Protein 1KVK (pdb70)

Nearest PDB structures (foldseek):
  1kvk-assembly1_A-2  TM=1.003E+00  e=3.490E-75  Rattus norvegicus
  2r42-assembly1_A-2  TM=9.930E-01  e=2.852E-68  unclassified
  2r3v-assembly1_A  TM=9.810E-01  e=6.482E-58  unclassified
  2r3v-assembly5_B  TM=9.669E-01  e=3.941E-57  unclassified
  2r3v-assembly6_D  TM=9.681E-01  e=7.154E-56  unclassified

B-factor: mean 43.08, std 16.31, range [9.35, 88.5]

CATH classification: 3.30.230.10 (+1 more: 3.30.70.890)

Radius of gyration: 21.5 Å; Cα contacts (8 Å, |Δi|>4): 734; chains: 1; bounding box: 50×61×40 Å

Solvent-accessible surface area: 17148 Å² total; per-residue (Å²): 82,40,92,103,87,6,12,0,0,0,0,1,27,2,33,9,3,0,14,7,0,34,86,54,18,49,2,4,0,2,1,0,0,52,10,21,2,15,1,14,1,60,49,76,114,80,33,88,0,25,0,20,12,49,84,54,66,52,158,36,86,20,46,25,66,66,9,88,130,58,132,117,130,114,60,146,148,16,22,68,36,44,139,129,84,151,28,139,69,24,64,16,22,35,0,1,0,41,0,0,7,9,1,0,107,134,43,239,89,12,18,14,2,33,2,33,9,56,20,64,10,21,109,78,14,41,4,14,24,22,0,0,18,0,0,0,1,0,0,1,2,2,0,3,10,103,89,9,78,32,21,27,173,114,176,26,74,103,16,66,9,50,85,110,15,19,112,43,0,19,104,39,0,62,41,0,1,117,19,33,103,43,139,17,72,5,15,30,1,3,1,1,2,77,6,18,2,6,61,46,37,131,55,144,74,63,68,28,200,146,47,14,85,8,85,2,1,0,0,14,7,118,38,121,64,56,81,171,50,33,49,54,40,5,143,64,92,38,104,147,84,62,141,116,2,48,75,28,9,77,44,1,23,54,10,0,70,77,1,51,163,11,2,30,86,0,26,71,66,73,67,102,132,24,10,82,49,6,13,97,9,4,43,85,0,9,120,34,0,54,44,2,43,1,26,68,76,8,1,78,76,2,29,128,28,1,63,76,45,49,8,54,7,3,0,6,20,14,0,10,0,5,0,1,1,0,6,8,64,101,74,38,105,132,72,94,0,81,42,0,54,125,35,0,74,65,48,39,11,54,29,71,70,15,26,8,26,4,96,2,3,7,4,17,27,74,119,39,10,113,84,90,4,103,146,34,9,89

GO terms:
  GO:0000287 magnesium ion binding (F, IDA)
  GO:0042802 identical protein binding (F, IDA)
  GO:0004496 mevalonate kinase activity (F, EXP)
  GO:0005524 ATP binding (F, IDA)
  GO:0005777 peroxisome (C, IDA)
  GO:0003729 mRNA binding (F, IDA)
  GO:0004496 mevalonate kinase activity (F, IDA)
  GO:0017148 negative regulation of translation (P, IDA)
  GO:0019287 isopentenyl diphosphate biosynthetic process, mevalonate pathway (P, IDA)
  GO:0008299 isoprenoid biosynthetic process (P, IDA)
  GO:0016125 sterol metabolic process (P, TAS)
  GO:0006695 cholesterol biosynthetic process (P, TAS)
  GO:0006720 isoprenoid metabolic process (P, TAS)
  GO:0005515 protein binding (F, IPI)
  GO:1990825 sequence-specific mRNA binding (F, IDA)
  GO:0005737 cytoplasm (C, IDA)

Foldseek 3Di:
DDADKWKKKWFFKFWLFCFLLQVVQFKTKIAGFPFMKMKIKHFDDFQKAKADDVVVPDIDIDGQVQVVPDPPVVQVVLCVRRHDDDDLCVLLVSLLVVLQCVLCVVPPGRTHMYMAMDTSDDPPLRRLPLLRVLLNSLVVSCVRSPVFDDQCPVVDFKGAGDPVRLVSSLVRSVVSVCSSPVDDLSPGNVCRSQGAMWMDGHSDIDHLPFFDWWKKKKKALVDDDDLVVLSVLLVVVCVVDVVVSVVLSVVSSVLNVVLSVLRNVVRVPNDPVSVVSSLVSFQVSQVSVVVSVQEAPLQVQLQVLLVVLPWGKHATHRHRGRMIMITDDPPDDPVSVVVSCVSSVVSVMDMDTTTIRDRHMMIGDLVSDDDVRNVSGD

InterPro domains:
  IPR006203 GHMP kinase, ATP-binding, conserved site [PS00627] (137-148)
  IPR006204 GHMP kinase N-terminal domain [PF00288] (119-212)
  IPR006205 Mevalonate kinase [PTHR43290] (4-382)
  IPR006205 Mevalonate kinase [TIGR00549] (10-343)
  IPR013750 GHMP kinase, C-terminal domain [PF08544] (294-354)
  IPR014721 Small ribosomal subunit protein uS5 domain 2-type fold, subgroup [G3DSA:3.30.230.10] (7-377)
  IPR020568 Ribosomal protein uS5 domain 2-type superfamily [SSF54211] (1-221)
  IPR036554 GHMP kinase, C-terminal domain superfamily [G3DSA:3.30.70.890] (227-374)
  IPR036554 GHMP kinase, C-terminal domain superfamily [SSF55060] (228-381)

Organism: Rattus norvegicus (NCBI:txid10116)

Sequence (378 aa):
MLSEVLLVSAPGKVILHGEHAVVHGKVALAVALNLRTFLVLRPQSNGKVSLNLPNVGIKQVWDVATLQLLDTEKLKKVAGLPRDCVGNEGLSLLAFLYLYLAICRKQRTLPSLDIMVWSELPPGAGLGSSAAYSVCVAAALLTACEEVTNPLKDRGSIGSWPEEDLKSINKWAYEGERVIHGNPSGVDNSVSTWGGALRYQQGKMSSLKRLPALQILLTNTKVPRSTKALVAGVRSRLIKFPEIMAPLLTSIDAISLECERVLGEMAAAPVPEQYLVLEELMDMNQHHLNALGVGHASLDQLCQVTAAHGLHSKLTGAGGGGCGITLLKPGLERAKVEAAKQALTGCGFDCWETSIGAPGVSMHSATSIEDPVRQALG

Structure (mmCIF, N/CA/C/O backbone):
data_1KVK
#
_entry.id   1KVK
#
_cell.length_a   78.630
_cell.length_b   118.700
_cell.length_c   42.840
_cell.angle_alpha   90.00
_cell.angle_beta   90.00
_cell.angle_gamma   90.00
#
_symmetry.space_group_name_H-M   'P 21 21 2'
#
loop_
_entity.id
_entity.type
_entity.pdbx_description
1 polymer 'mevalonate kinase'
2 non-polymer 'MAGNESIUM ION'
3 non-polymer "ADENOSINE-5'-TRIPHOSPHATE"
4 water water
#
loop_
_atom_site.group_PDB
_atom_site.id
_atom_site.type_symbol
_atom_site.label_atom_id
_atom_site.label_alt_id
_atom_site.label_comp_id
_atom_site.label_asym_id
_atom_site.label_entity_id
_atom_site.label_seq_id
_atom_site.pdbx_PDB_ins_code
_atom_site.Cartn_x
_atom_site.Cartn_y
_atom_site.Cartn_z
_atom_site.occupancy
_atom_site.B_iso_or_equiv
_atom_site.auth_seq_id
_atom_site.auth_comp_id
_atom_site.auth_asym_id
_atom_site.auth_atom_id
_atom_site.pdbx_PDB_model_num
ATOM 1 N N . MET A 1 1 ? 61.887 7.888 7.287 1.00 52.66 1 MET A N 1
ATOM 2 C CA . MET A 1 1 ? 61.575 8.279 8.694 1.00 52.32 1 MET A CA 1
ATOM 3 C C . MET A 1 1 ? 62.821 8.645 9.478 1.00 52.58 1 MET A C 1
ATOM 4 O O . MET A 1 1 ? 63.858 8.000 9.342 1.00 53.46 1 MET A O 1
ATOM 9 N N . LEU A 1 2 ? 62.717 9.689 10.293 1.00 52.03 2 LEU A N 1
ATOM 10 C CA . LEU A 1 2 ? 63.826 10.101 11.137 1.00 50.85 2 LEU A CA 1
ATOM 11 C C . LEU A 1 2 ? 63.521 9.508 12.505 1.00 51.48 2 LEU A C 1
ATOM 12 O O . LEU A 1 2 ? 62.463 8.913 12.705 1.00 51.48 2 LEU A O 1
ATOM 17 N N . SER A 1 3 ? 64.441 9.664 13.447 1.00 52.51 3 SER A N 1
ATOM 18 C CA . SER A 1 3 ? 64.251 9.121 14.784 1.00 52.85 3 SER A CA 1
ATOM 19 C C . SER A 1 3 ? 64.304 10.206 15.838 1.00 53.62 3 SER A C 1
ATOM 20 O O . SER A 1 3 ? 63.568 10.153 16.816 1.00 54.66 3 SER A O 1
ATOM 23 N N . GLU A 1 4 ? 65.182 11.185 15.641 1.00 54.62 4 GLU A N 1
ATOM 24 C CA . GLU A 1 4 ? 65.323 12.276 16.599 1.00 54.14 4 GLU A CA 1
ATOM 25 C C . GLU A 1 4 ? 64.024 13.035 16.830 1.00 51.53 4 GLU A C 1
ATOM 26 O O . GLU A 1 4 ? 63.087 12.967 16.027 1.00 49.94 4 GLU A O 1
ATOM 32 N N . VAL A 1 5 ? 63.982 13.746 17.951 1.00 48.43 5 VAL A N 1
ATOM 33 C CA . VAL A 1 5 ? 62.833 14.554 18.327 1.00 45.39 5 VAL A CA 1
ATOM 34 C C . VAL A 1 5 ? 62.903 15.835 17.501 1.00 43.57 5 VAL A C 1
ATOM 35 O O . VAL A 1 5 ? 63.969 16.446 17.378 1.00 40.59 5 VAL A O 1
ATOM 39 N N . LEU A 1 6 ? 61.773 16.225 16.918 1.00 41.67 6 LEU A N 1
ATOM 40 C CA . LEU A 1 6 ? 61.711 17.434 16.105 1.00 39.03 6 LEU A CA 1
ATOM 41 C C . LEU A 1 6 ? 61.029 18.553 16.878 1.00 36.68 6 LEU A C 1
ATOM 42 O O . LEU A 1 6 ? 60.050 18.330 17.594 1.00 36.33 6 LEU A O 1
ATOM 47 N N . LEU A 1 7 ? 61.558 19.758 16.728 1.00 34.37 7 LEU A N 1
ATOM 48 C CA . LEU A 1 7 ? 61.006 20.931 17.383 1.00 32.43 7 LEU A CA 1
ATOM 49 C C . LEU A 1 7 ? 60.894 22.068 16.363 1.00 31.54 7 LEU A C 1
ATOM 50 O O . LEU A 1 7 ? 61.906 22.646 15.959 1.00 30.98 7 LEU A O 1
ATOM 55 N N . VAL A 1 8 ? 59.666 22.381 15.939 1.00 31.37 8 VAL A N 1
ATOM 56 C CA . VAL A 1 8 ? 59.437 23.449 14.957 1.00 29.30 8 VAL A CA 1
ATOM 57 C C . VAL A 1 8 ? 58.534 24.545 15.501 1.00 28.95 8 VAL A C 1
ATOM 58 O O . VAL A 1 8 ? 57.684 24.293 16.361 1.00 30.54 8 VAL A O 1
ATOM 62 N N . SER A 1 9 ? 58.708 25.758 14.986 1.00 27.48 9 SER A N 1
ATOM 63 C CA . SER A 1 9 ? 57.902 26.887 15.425 1.00 25.66 9 SER A CA 1
ATOM 64 C C . SER A 1 9 ? 57.493 27.774 14.253 1.00 25.92 9 SER A C 1
ATOM 65 O O . SER A 1 9 ? 58.292 27.995 13.338 1.00 24.22 9 SER A O 1
ATOM 68 N N . ALA A 1 10 ? 56.265 28.297 14.303 1.00 24.43 10 ALA A N 1
ATOM 69 C CA . ALA A 1 10 ? 55.758 29.185 13.256 1.00 25.02 10 ALA A CA 1
ATOM 70 C C . ALA A 1 10 ? 55.041 30.423 13.840 1.00 25.88 10 ALA A C 1
ATOM 71 O O . ALA A 1 10 ? 54.292 30.329 14.813 1.00 26.31 10 ALA A O 1
ATO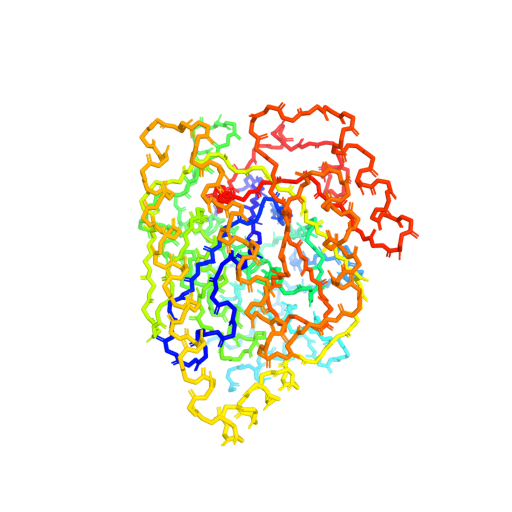M 73 N N . PRO A 1 11 ? 55.256 31.599 13.229 1.00 24.95 11 PRO A N 1
ATOM 74 C CA . PRO A 1 11 ? 54.667 32.874 13.650 1.00 24.36 11 PRO A CA 1
ATOM 75 C C . PRO A 1 11 ? 53.237 33.096 13.150 1.00 24.84 11 PRO A C 1
ATOM 76 O O . PRO A 1 11 ? 52.812 32.487 12.178 1.00 25.27 11 PRO A O 1
ATOM 80 N N . GLY A 1 12 ? 52.513 33.989 13.821 1.00 25.39 12 GLY A N 1
ATOM 81 C CA . GLY A 1 12 ? 51.156 34.311 13.421 1.00 24.15 12 GLY A CA 1
ATOM 82 C C . GLY A 1 12 ? 51.207 35.514 12.494 1.00 23.33 12 GLY A C 1
ATOM 83 O O . GLY A 1 12 ? 52.255 35.782 11.896 1.00 23.10 12 GLY A O 1
ATOM 84 N N . LYS A 1 13 ? 50.104 36.250 12.365 1.00 23.11 13 LYS A N 1
ATOM 85 C CA . LYS A 1 13 ? 50.114 37.414 11.483 1.00 23.92 13 LYS A CA 1
ATOM 86 C C . LYS A 1 13 ? 49.256 38.589 11.929 1.00 22.86 13 LYS A C 1
ATOM 87 O O . LYS A 1 13 ? 48.399 38.447 12.780 1.00 23.83 13 LYS A O 1
ATOM 93 N N . VAL A 1 14 ? 49.538 39.764 11.380 1.00 23.87 14 VAL A N 1
ATOM 94 C CA . VAL A 1 14 ? 48.741 40.967 11.636 1.00 25.03 14 VAL A CA 1
ATOM 95 C C . VAL A 1 14 ? 48.714 41.720 10.315 1.00 25.28 14 VAL A C 1
ATOM 96 O O . VAL A 1 14 ? 49.673 41.671 9.547 1.00 23.57 14 VAL A O 1
ATOM 100 N N . ILE A 1 15 ? 47.601 42.383 10.044 1.00 25.25 15 ILE A N 1
ATOM 101 C CA . ILE A 1 15 ? 47.452 43.168 8.829 1.00 23.03 15 ILE A CA 1
ATOM 102 C C . ILE A 1 15 ? 47.977 44.552 9.193 1.00 24.08 15 ILE A C 1
ATOM 103 O O . ILE A 1 15 ? 47.358 45.256 10.000 1.00 24.52 15 ILE A O 1
ATOM 108 N N . LEU A 1 16 ? 49.106 44.947 8.616 1.00 21.26 16 LEU A N 1
ATOM 109 C CA . LEU A 1 16 ? 49.665 46.257 8.914 1.00 18.42 16 LEU A CA 1
ATOM 110 C C . LEU A 1 16 ? 48.739 47.346 8.347 1.00 18.12 16 LEU A C 1
ATOM 111 O O . LEU A 1 16 ? 48.357 48.262 9.069 1.00 18.21 16 LEU A O 1
ATOM 116 N N . HIS A 1 17 ? 48.382 47.223 7.063 1.00 18.76 17 HIS A N 1
ATOM 117 C CA . HIS A 1 17 ? 47.491 48.154 6.357 1.00 17.36 17 HIS A CA 1
ATOM 118 C C . HIS A 1 17 ? 46.667 47.393 5.313 1.00 18.48 17 HIS A C 1
ATOM 119 O O . HIS A 1 17 ? 47.164 46.446 4.720 1.00 18.12 17 HIS A O 1
ATOM 126 N N . GLY A 1 18 ? 45.428 47.810 5.060 1.00 20.41 18 GLY A N 1
ATOM 127 C CA . GLY A 1 18 ? 44.633 47.113 4.058 1.00 23.11 18 GLY A CA 1
ATOM 128 C C . GLY A 1 18 ? 43.352 46.432 4.521 1.00 25.98 18 GLY A C 1
ATOM 129 O O . GLY A 1 18 ? 42.434 46.251 3.726 1.00 27.34 18 GLY A O 1
ATOM 130 N N . GLU A 1 19 ? 43.288 46.049 5.794 1.00 27.12 19 GLU A N 1
ATOM 131 C CA . GLU A 1 19 ? 42.118 45.386 6.387 1.00 26.42 19 GLU A CA 1
ATOM 132 C C . GLU A 1 19 ? 40.834 45.210 5.561 1.00 28.42 19 GLU A C 1
ATOM 133 O O . GLU A 1 19 ? 40.611 44.171 4.942 1.00 33.59 19 GLU A O 1
ATOM 139 N N . HIS A 1 20 ? 39.963 46.203 5.571 1.00 25.94 20 HIS A N 1
ATOM 140 C CA . HIS A 1 20 ? 38.701 46.052 4.853 1.00 25.13 20 HIS A CA 1
ATOM 141 C C . HIS A 1 20 ? 38.807 46.420 3.379 1.00 25.80 20 HIS A C 1
ATOM 142 O O . HIS A 1 20 ? 37.982 46.010 2.558 1.00 24.93 20 HIS A O 1
ATOM 149 N N . ALA A 1 21 ? 39.841 47.184 3.049 1.00 25.08 21 ALA A N 1
ATOM 150 C CA . ALA A 1 21 ? 40.064 47.609 1.686 1.00 23.93 21 ALA A CA 1
ATOM 151 C C . ALA A 1 21 ? 40.314 46.427 0.748 1.00 25.37 21 ALA A C 1
ATOM 152 O O . ALA A 1 21 ? 39.938 46.499 -0.419 1.00 27.87 21 ALA A O 1
ATOM 154 N N . VAL A 1 22 ? 40.940 45.350 1.237 1.00 24.45 22 VAL A N 1
ATOM 155 C CA . VAL A 1 22 ? 41.213 44.186 0.383 1.00 24.88 22 VAL A CA 1
ATOM 156 C C . VAL A 1 22 ? 39.967 43.532 -0.171 1.00 26.37 22 VAL A C 1
ATOM 157 O O . VAL A 1 22 ? 39.989 42.971 -1.263 1.00 28.41 22 VAL A O 1
ATOM 161 N N . VAL A 1 23 ? 38.887 43.576 0.594 1.00 26.79 23 VAL A N 1
ATOM 162 C CA . VAL A 1 23 ? 37.643 42.981 0.151 1.00 26.59 23 VAL A CA 1
ATOM 163 C C . VAL A 1 23 ? 37.144 43.709 -1.092 1.00 27.28 23 VAL A C 1
ATOM 164 O O . VAL A 1 23 ? 36.389 43.164 -1.885 1.00 29.56 23 VAL A O 1
ATOM 168 N N . HIS A 1 24 ? 37.583 44.943 -1.270 1.00 26.86 24 HIS A N 1
ATOM 169 C CA . HIS A 1 24 ? 37.148 45.713 -2.410 1.00 25.60 24 HIS A CA 1
ATOM 170 C C . HIS A 1 24 ? 38.198 45.923 -3.492 1.00 25.91 24 HIS A C 1
ATOM 171 O O . HIS A 1 24 ? 38.089 46.836 -4.297 1.00 27.17 24 HIS A O 1
ATOM 178 N N . GLY A 1 25 ? 39.214 45.069 -3.510 1.00 25.12 25 GLY A N 1
ATOM 179 C CA . GLY A 1 25 ? 40.231 45.176 -4.538 1.00 23.51 25 GLY A CA 1
ATOM 180 C C . GLY A 1 25 ? 41.491 45.955 -4.231 1.00 23.03 25 GLY A C 1
ATOM 181 O O . GLY A 1 25 ? 42.398 46.010 -5.059 1.00 22.34 25 GLY A O 1
ATOM 182 N N . LYS A 1 26 ? 41.564 46.552 -3.049 1.00 22.82 26 LYS A N 1
ATOM 183 C CA . LYS A 1 26 ? 42.738 47.330 -2.671 1.00 21.97 26 LYS A CA 1
ATOM 184 C C . LYS A 1 26 ? 43.873 46.462 -2.112 1.00 20.50 26 LYS A C 1
ATOM 185 O O . LYS A 1 26 ? 43.660 45.333 -1.703 1.00 21.35 26 LYS A O 1
ATOM 191 N N . VAL A 1 27 ? 45.086 47.002 -2.115 1.00 21.08 27 VAL A N 1
ATOM 192 C CA . VAL A 1 27 ? 46.273 46.306 -1.611 1.00 20.91 27 VAL A CA 1
ATOM 193 C C . VAL A 1 27 ? 46.274 46.213 -0.093 1.00 22.75 27 VAL A C 1
ATOM 194 O O . VAL A 1 27 ? 45.828 47.141 0.590 1.00 25.38 27 VAL A O 1
ATOM 198 N N . ALA A 1 28 ? 46.775 45.095 0.429 1.00 20.87 28 ALA A N 1
ATOM 199 C CA . ALA A 1 28 ? 46.893 44.912 1.872 1.00 21.09 28 ALA A CA 1
ATOM 200 C C . ALA A 1 28 ? 48.278 44.382 2.213 1.00 22.46 28 ALA A C 1
ATOM 201 O O . ALA A 1 28 ? 48.904 43.691 1.409 1.00 22.81 28 ALA A O 1
ATOM 203 N N . LEU A 1 29 ? 48.761 44.713 3.403 1.00 23.51 29 LEU A N 1
ATOM 204 C CA . LEU A 1 29 ? 50.061 44.219 3.838 1.00 27.09 29 LEU A CA 1
ATOM 205 C C . LEU A 1 29 ? 49.933 43.343 5.071 1.00 25.91 29 LEU A C 1
ATOM 206 O O . LEU A 1 29 ? 49.529 43.814 6.132 1.00 26.91 29 LEU A O 1
ATOM 211 N N . ALA A 1 30 ? 50.271 42.069 4.916 1.00 23.60 30 ALA A N 1
ATOM 212 C CA . ALA A 1 30 ? 50.225 41.118 6.016 1.00 24.94 30 ALA A CA 1
ATOM 213 C C . ALA A 1 30 ? 51.671 40.841 6.408 1.00 25.27 30 ALA A C 1
ATOM 214 O O . ALA A 1 30 ? 52.538 40.719 5.549 1.00 28.33 30 ALA A O 1
ATOM 216 N N . VAL A 1 31 ? 51.933 40.750 7.704 1.00 25.21 31 VAL A N 1
ATOM 217 C CA . VAL A 1 31 ? 53.283 40.525 8.191 1.00 26.08 31 VAL A CA 1
ATOM 218 C C . VAL A 1 31 ? 53.316 39.444 9.270 1.00 25.87 31 VAL A C 1
ATOM 219 O O . VAL A 1 31 ? 52.338 39.243 9.994 1.00 25.18 31 VAL A O 1
ATOM 223 N N . ALA A 1 32 ? 54.446 38.750 9.373 1.00 25.46 32 ALA A N 1
ATOM 224 C CA . ALA A 1 32 ? 54.617 37.701 10.378 1.00 24.68 32 ALA A CA 1
ATOM 225 C C . ALA A 1 32 ? 54.711 38.318 11.773 1.00 23.58 32 ALA A C 1
ATOM 226 O O . ALA A 1 32 ? 55.473 39.251 12.007 1.00 23.21 32 ALA A O 1
ATOM 228 N N . LEU A 1 33 ? 53.913 37.787 12.691 1.00 24.23 33 LEU A N 1
ATOM 229 C CA . LEU A 1 33 ? 53.873 38.257 14.074 1.00 24.53 33 LEU A CA 1
ATOM 230 C C . LEU A 1 33 ? 54.762 37.323 14.888 1.00 24.63 33 LEU A C 1
ATOM 231 O O . LEU A 1 33 ? 54.595 36.108 14.826 1.00 23.89 33 LEU A O 1
ATOM 236 N N . ASN A 1 34 ? 55.695 37.874 15.657 1.00 25.84 34 ASN A N 1
ATOM 237 C CA . ASN A 1 34 ? 56.592 37.022 16.418 1.00 25.48 34 ASN A CA 1
ATOM 238 C C . ASN A 1 34 ? 56.048 36.341 17.672 1.00 25.82 34 ASN A C 1
ATOM 239 O O . ASN A 1 34 ? 56.795 36.050 18.600 1.00 24.83 34 ASN A O 1
ATOM 244 N N . LEU A 1 35 ? 54.744 36.092 17.689 1.00 25.37 35 LEU A N 1
ATOM 245 C CA . LEU A 1 35 ? 54.097 35.370 18.774 1.00 26.93 35 LEU A CA 1
ATOM 246 C C . LEU A 1 35 ? 54.011 34.016 18.093 1.00 29.05 35 LEU A C 1
ATOM 247 O O . LEU A 1 35 ? 53.166 33.802 17.226 1.00 30.17 35 LEU A O 1
ATOM 252 N N . ARG A 1 36 ? 54.912 33.115 18.472 1.00 29.66 36 ARG A N 1
ATOM 253 C CA . ARG A 1 36 ? 55.013 31.804 17.842 1.00 29.64 36 ARG A CA 1
ATOM 254 C C . ARG A 1 36 ? 54.226 30.620 18.411 1.00 29.37 36 ARG A C 1
AT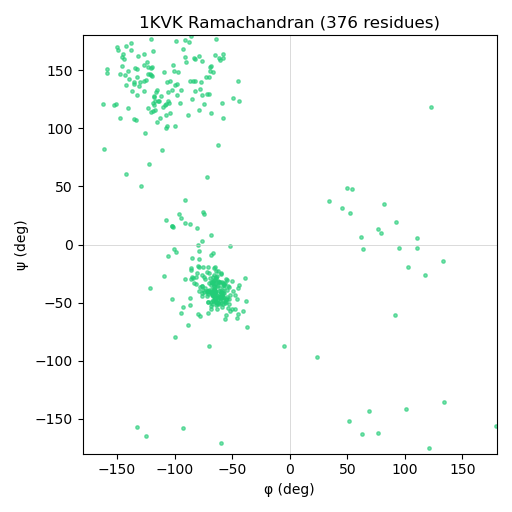OM 255 O O . ARG A 1 36 ? 53.759 30.632 19.549 1.00 28.05 36 ARG A O 1
ATOM 263 N N . THR A 1 37 ? 54.085 29.601 17.564 1.00 27.85 37 THR A N 1
ATOM 264 C CA . THR A 1 37 ? 53.412 28.347 17.899 1.00 26.81 37 THR A CA 1
ATOM 265 C C . THR A 1 37 ? 54.490 27.289 17.773 1.00 27.22 37 THR A C 1
ATOM 266 O O . THR A 1 37 ? 55.159 27.203 16.742 1.00 28.20 37 THR A O 1
ATOM 270 N N . PHE A 1 38 ? 54.659 26.496 18.824 1.00 26.87 38 PHE A N 1
ATOM 271 C CA . PHE A 1 38 ? 55.675 25.456 18.836 1.00 27.23 38 PHE A CA 1
ATOM 272 C C . PHE A 1 38 ? 55.049 24.067 18.770 1.00 28.59 38 PHE A C 1
ATOM 273 O O . PHE A 1 38 ? 53.942 23.846 19.256 1.00 29.49 38 PHE A O 1
ATOM 281 N N . LEU A 1 39 ? 55.757 23.134 18.144 1.00 31.03 39 LEU A N 1
ATOM 282 C CA . LEU A 1 39 ? 55.267 21.765 18.026 1.00 32.22 39 LEU A CA 1
ATOM 283 C C . LEU A 1 39 ? 56.424 20.802 18.207 1.00 35.35 39 LEU A C 1
ATOM 284 O O . LEU A 1 39 ? 57.375 20.802 17.421 1.00 38.26 39 LEU A O 1
ATOM 289 N N . VAL A 1 40 ? 56.349 19.986 19.250 1.00 37.31 40 VAL A N 1
ATOM 290 C CA . VAL A 1 40 ? 57.393 19.010 19.504 1.00 39.80 40 VAL A CA 1
ATOM 291 C C . VAL A 1 40 ? 56.860 17.646 19.122 1.00 40.58 40 VAL A C 1
ATOM 292 O O . VAL A 1 40 ? 55.813 17.230 19.621 1.00 39.30 40 VAL A O 1
ATOM 296 N N . LEU A 1 41 ? 57.576 16.974 18.220 1.00 41.12 41 LEU A N 1
ATOM 297 C CA . LEU A 1 41 ? 57.207 15.639 17.747 1.00 42.60 41 LEU A CA 1
ATOM 298 C C . LEU A 1 41 ? 58.205 14.590 18.265 1.00 43.97 41 LEU A C 1
ATOM 299 O O . LEU A 1 41 ? 59.402 14.646 17.960 1.00 43.37 41 LEU A O 1
ATOM 304 N N . ARG A 1 42 ? 57.714 13.640 19.052 1.00 45.33 42 ARG A N 1
ATOM 305 C CA . ARG A 1 42 ? 58.581 12.600 19.601 1.00 47.85 42 ARG A CA 1
ATOM 306 C C . ARG A 1 42 ? 58.262 11.226 19.013 1.00 47.57 42 ARG A C 1
ATOM 307 O O . ARG A 1 42 ? 57.112 10.791 19.016 1.00 47.22 42 ARG A O 1
ATOM 315 N N . PRO A 1 43 ? 59.275 10.528 18.485 1.00 48.05 43 PRO A N 1
ATOM 316 C CA . PRO A 1 43 ? 58.971 9.204 17.933 1.00 49.21 43 PRO A CA 1
ATOM 317 C C . PRO A 1 43 ? 58.632 8.232 19.077 1.00 50.05 43 PRO A C 1
ATOM 318 O O . PRO A 1 43 ? 59.202 8.307 20.169 1.00 48.78 43 PRO A O 1
ATOM 322 N N . GLN A 1 44 ? 57.693 7.328 18.824 1.00 52.07 44 GLN A N 1
ATOM 323 C CA . GLN A 1 44 ? 57.264 6.376 19.835 1.00 54.46 44 GLN A CA 1
ATOM 324 C C . GLN A 1 44 ? 57.336 4.920 19.387 1.00 55.67 44 GLN A C 1
ATOM 325 O O . GLN A 1 44 ? 57.431 4.614 18.195 1.00 54.58 44 GLN A O 1
ATOM 331 N N . SER A 1 45 ? 57.278 4.026 20.367 1.00 57.75 45 SER A N 1
ATOM 332 C CA . SER A 1 45 ? 57.317 2.595 20.110 1.00 59.97 45 SER A CA 1
ATOM 333 C C . SER A 1 45 ? 55.886 2.075 20.034 1.00 60.83 45 SER A C 1
ATOM 334 O O . SER A 1 45 ? 55.478 1.523 19.010 1.00 61.82 45 SER A O 1
ATOM 337 N N . ASN A 1 46 ? 55.129 2.267 21.114 1.00 61.26 46 ASN A N 1
ATOM 338 C CA . ASN A 1 46 ? 53.739 1.822 21.169 1.00 61.41 46 ASN A CA 1
ATOM 339 C C . ASN A 1 46 ? 53.048 2.209 19.874 1.00 61.77 46 ASN A C 1
ATOM 340 O O . ASN A 1 46 ? 53.294 3.287 19.332 1.00 63.59 46 ASN A O 1
ATOM 345 N N . GLY A 1 47 ? 52.200 1.320 19.371 1.00 61.07 47 GLY A N 1
ATOM 346 C CA . GLY A 1 47 ? 51.499 1.596 18.131 1.00 61.09 47 GLY A CA 1
ATOM 347 C C . GLY A 1 47 ? 50.429 2.647 18.325 1.00 60.30 47 GLY A C 1
ATOM 348 O O . GLY A 1 47 ? 49.257 2.411 18.045 1.00 60.74 47 GLY A O 1
ATOM 349 N N . LYS A 1 48 ? 50.834 3.820 18.798 1.00 60.30 48 LYS A N 1
ATOM 350 C CA . LYS A 1 48 ? 49.888 4.895 19.042 1.00 59.05 48 LYS A CA 1
ATOM 351 C C . LYS A 1 48 ? 50.416 6.276 18.692 1.00 58.11 48 LYS A C 1
ATOM 352 O O . LYS A 1 48 ? 51.573 6.608 18.968 1.00 57.28 48 LYS A O 1
ATOM 358 N N . VAL A 1 49 ? 49.550 7.064 18.061 1.00 56.88 49 VAL A N 1
ATOM 359 C CA . VAL A 1 49 ? 49.857 8.441 17.692 1.00 55.48 49 VAL A CA 1
ATOM 360 C C . VAL A 1 49 ? 49.031 9.300 18.628 1.00 53.98 49 VAL A C 1
ATOM 361 O O . VAL A 1 49 ? 47.801 9.193 18.651 1.00 53.70 49 VAL A O 1
ATOM 365 N N . SER A 1 50 ? 49.700 10.137 19.413 1.00 52.13 50 SER A N 1
ATOM 366 C CA . SER A 1 50 ? 48.997 11.002 20.344 1.00 51.30 50 SER A CA 1
ATOM 367 C C . SER A 1 50 ? 49.206 12.484 20.037 1.00 51.02 50 SER A C 1
ATOM 368 O O . SER A 1 50 ? 50.335 12.973 19.975 1.00 51.63 50 SER A O 1
ATOM 371 N N . LEU A 1 51 ? 48.103 13.191 19.833 1.00 50.38 51 LEU A N 1
ATOM 372 C CA . LEU A 1 51 ? 48.147 14.621 19.555 1.00 49.04 51 LEU A CA 1
ATOM 373 C C . LEU A 1 51 ? 47.688 15.285 20.848 1.00 47.75 51 LEU A C 1
ATOM 374 O O . LEU A 1 51 ? 46.589 15.019 21.331 1.00 46.27 51 LEU A O 1
ATOM 379 N N . ASN A 1 52 ? 48.533 16.139 21.406 1.00 47.44 52 ASN A N 1
ATOM 380 C CA . ASN A 1 52 ? 48.215 16.814 22.656 1.00 47.31 52 ASN A CA 1
ATOM 381 C C . ASN A 1 52 ? 48.203 18.340 22.520 1.00 47.51 52 ASN A C 1
ATOM 382 O O . ASN A 1 52 ? 49.242 18.965 22.283 1.00 46.51 52 ASN A O 1
ATOM 387 N N . LEU A 1 53 ? 47.014 18.926 22.681 1.00 46.58 53 LEU A N 1
ATOM 388 C CA . LEU A 1 53 ? 46.819 20.371 22.566 1.00 45.02 53 LEU A CA 1
ATOM 389 C C . LEU A 1 53 ? 46.490 21.040 23.911 1.00 46.56 53 LEU A C 1
ATOM 390 O O . LEU A 1 53 ? 45.323 21.323 24.195 1.00 46.21 53 LEU A O 1
ATOM 395 N N . PRO A 1 54 ? 47.514 21.319 24.744 1.00 47.77 54 PRO A N 1
ATOM 396 C CA . PRO A 1 54 ? 47.337 21.955 26.058 1.00 49.73 54 PRO A CA 1
ATOM 397 C C . PRO A 1 54 ? 46.375 23.146 26.035 1.00 52.16 54 PRO A C 1
ATOM 398 O O . PRO A 1 54 ? 45.365 23.155 26.738 1.00 51.93 54 PRO A O 1
ATOM 402 N N . ASN A 1 55 ? 46.706 24.151 25.232 1.00 53.74 55 ASN A N 1
ATOM 403 C CA . ASN A 1 55 ? 45.875 25.341 25.104 1.00 55.78 55 ASN A CA 1
ATOM 404 C C . ASN A 1 55 ? 44.396 24.958 25.156 1.00 57.72 55 ASN A C 1
ATOM 405 O O . ASN A 1 55 ? 43.711 25.235 26.136 1.00 59.38 55 ASN A O 1
ATOM 410 N N . VAL A 1 56 ? 43.910 24.309 24.106 1.00 59.39 56 VAL A N 1
ATOM 411 C CA . VAL A 1 56 ? 42.514 23.896 24.044 1.00 60.90 56 VAL A CA 1
ATOM 412 C C . VAL A 1 56 ? 42.228 22.681 24.944 1.00 62.40 56 VAL A C 1
ATOM 413 O O . VAL A 1 56 ? 41.303 21.904 24.695 1.00 62.60 56 VAL A O 1
ATOM 417 N N . GLY A 1 57 ? 43.033 22.531 25.992 1.00 63.31 57 GLY A N 1
ATOM 418 C CA . GLY A 1 57 ? 42.875 21.431 26.932 1.00 63.10 57 GLY A CA 1
ATOM 419 C C . GLY A 1 57 ? 42.400 20.081 26.412 1.00 63.35 57 GLY A C 1
ATOM 420 O O . GLY A 1 57 ? 41.637 19.404 27.101 1.00 64.72 57 GLY A O 1
ATOM 421 N N . ILE A 1 58 ? 42.833 19.670 25.220 1.00 62.79 58 ILE A N 1
ATOM 422 C CA . ILE A 1 58 ? 42.414 18.371 24.687 1.00 62.18 58 ILE A CA 1
ATOM 423 C C . ILE A 1 58 ? 43.557 17.488 24.187 1.00 61.49 58 ILE A C 1
ATOM 424 O O . ILE A 1 58 ? 44.511 17.961 23.562 1.00 60.19 58 ILE A O 1
ATOM 429 N N . LYS A 1 59 ? 43.442 16.195 24.482 1.00 60.78 59 LYS A N 1
ATOM 430 C CA . LYS A 1 59 ? 44.423 15.194 24.076 1.00 59.61 59 LYS A CA 1
ATOM 431 C C . LYS A 1 59 ? 43.677 14.090 23.349 1.00 58.90 59 LYS A C 1
ATOM 432 O O . LYS A 1 59 ? 42.574 13.724 23.741 1.00 60.80 59 LYS A O 1
ATOM 438 N N . GLN A 1 60 ? 44.261 13.569 22.279 1.00 57.80 60 GLN A N 1
ATOM 439 C CA . GLN A 1 60 ? 43.614 12.498 21.541 1.00 56.46 60 GLN A CA 1
ATOM 440 C C . GLN A 1 60 ? 44.637 11.432 21.222 1.00 56.25 60 GLN A C 1
ATOM 441 O O . GLN A 1 60 ? 45.770 11.741 20.852 1.00 56.52 60 GLN A O 1
ATOM 447 N N . VAL A 1 61 ? 44.239 10.176 21.376 1.00 55.48 61 VAL A N 1
ATOM 448 C CA . VAL A 1 61 ? 45.127 9.064 21.098 1.00 55.84 61 VAL A CA 1
ATOM 449 C C . VAL A 1 61 ? 44.478 8.095 20.120 1.00 56.48 61 VAL A C 1
ATOM 450 O O . VAL A 1 61 ? 43.318 7.715 20.268 1.00 56.37 61 VAL A O 1
ATOM 454 N N . TRP A 1 62 ? 45.238 7.717 19.105 1.00 57.41 62 TRP A N 1
ATOM 455 C CA . TRP A 1 62 ? 44.772 6.782 18.094 1.00 58.07 62 TRP A CA 1
ATOM 456 C C . TRP A 1 62 ? 45.792 5.646 18.104 1.00 58.84 62 TRP A C 1
ATOM 457 O O . TRP A 1 62 ? 46.923 5.838 18.559 1.00 58.63 62 TRP A O 1
ATOM 468 N N . ASP A 1 63 ? 45.406 4.462 17.640 1.00 59.62 63 ASP A N 1
ATOM 469 C CA . ASP A 1 63 ? 46.366 3.367 17.576 1.00 60.79 63 ASP A CA 1
ATOM 470 C C . ASP A 1 63 ? 46.624 3.015 16.112 1.00 61.01 63 ASP A C 1
ATOM 471 O O . ASP A 1 63 ? 45.701 2.736 15.342 1.00 59.85 63 ASP A O 1
ATOM 476 N N . VAL A 1 64 ? 47.899 3.068 15.736 1.00 61.97 64 VAL A N 1
ATOM 477 C CA . VAL A 1 64 ? 48.327 2.791 14.371 1.00 63.15 64 VAL A CA 1
ATOM 478 C C . VAL A 1 64 ? 47.649 1.568 13.758 1.00 63.64 64 VAL A C 1
ATOM 479 O O . VAL A 1 64 ? 47.372 1.546 12.559 1.00 64.01 64 VAL A O 1
ATOM 483 N N . ALA A 1 65 ? 47.380 0.562 14.585 1.00 63.42 65 ALA A N 1
ATOM 484 C CA . ALA A 1 65 ? 46.746 -0.666 14.118 1.00 63.91 65 ALA A CA 1
ATOM 485 C C . ALA A 1 65 ? 45.442 -0.392 13.374 1.00 63.62 65 ALA A C 1
ATOM 486 O O . ALA A 1 65 ? 45.267 -0.822 12.230 1.00 64.03 65 ALA A O 1
ATOM 488 N N . THR A 1 66 ? 44.533 0.325 14.026 1.00 62.86 66 THR A N 1
ATOM 489 C CA . THR A 1 66 ? 43.245 0.651 13.427 1.00 61.90 66 THR A CA 1
ATOM 490 C C . THR A 1 66 ? 43.386 1.511 12.176 1.00 61.81 66 THR A C 1
ATOM 491 O O . THR A 1 66 ? 42.809 1.196 11.140 1.00 61.73 66 THR A O 1
ATOM 495 N N . LEU A 1 67 ? 44.151 2.595 12.270 1.00 61.94 67 LEU A N 1
ATOM 496 C CA . LEU A 1 67 ? 44.325 3.492 11.130 1.00 62.20 67 LEU A CA 1
ATOM 497 C C . LEU A 1 67 ? 45.052 2.815 9.970 1.00 62.74 67 LEU A C 1
ATOM 498 O O . LEU A 1 67 ? 44.769 3.094 8.805 1.00 62.35 67 LEU A O 1
ATOM 503 N N . GLN A 1 68 ? 45.982 1.920 10.296 1.00 63.85 68 GLN A N 1
ATOM 504 C CA . GLN A 1 68 ? 46.747 1.190 9.284 1.00 65.73 68 GLN A CA 1
ATOM 505 C C . GLN A 1 68 ? 45.841 0.263 8.472 1.00 66.78 68 GLN A C 1
ATOM 506 O O . GLN A 1 68 ? 46.197 -0.145 7.367 1.00 67.17 68 GLN A O 1
ATOM 512 N N . LEU A 1 69 ? 44.672 -0.064 9.024 1.00 68.10 69 LEU A N 1
ATOM 513 C CA . LEU A 1 69 ? 43.715 -0.951 8.356 1.00 68.66 69 LEU A CA 1
ATOM 514 C C . LEU A 1 69 ? 42.548 -0.200 7.718 1.00 68.90 69 LEU A C 1
ATOM 515 O O . LEU A 1 69 ? 41.528 -0.801 7.378 1.00 69.11 69 LEU A O 1
ATOM 520 N N . LEU A 1 70 ? 42.702 1.108 7.551 1.00 69.53 70 LEU A N 1
ATOM 521 C CA . LEU A 1 70 ? 41.648 1.924 6.959 1.00 70.52 70 LEU A CA 1
ATOM 522 C C . LEU A 1 70 ? 41.895 2.079 5.459 1.00 71.91 70 LEU A C 1
ATOM 523 O O . LEU A 1 70 ? 43.014 2.384 5.038 1.00 72.17 70 LEU A O 1
ATOM 528 N N . ASP A 1 71 ? 40.850 1.871 4.657 1.00 73.10 71 ASP A N 1
ATOM 529 C CA . ASP A 1 71 ? 40.972 1.983 3.204 1.00 74.32 71 ASP A CA 1
ATOM 530 C C . ASP A 1 71 ? 41.470 3.354 2.746 1.00 74.90 71 ASP A C 1
ATOM 531 O O . ASP A 1 71 ? 40.760 4.357 2.830 1.00 75.38 71 ASP A O 1
ATOM 536 N N . THR A 1 72 ? 42.706 3.389 2.263 1.00 75.31 72 THR A N 1
ATOM 537 C CA . THR A 1 72 ? 43.301 4.629 1.788 1.00 75.80 72 THR A CA 1
ATOM 538 C C . THR A 1 72 ? 43.328 4.697 0.260 1.00 76.59 72 THR A C 1
ATOM 539 O O . THR A 1 72 ? 42.703 5.629 -0.293 1.00 77.05 72 THR A O 1
ATOM 543 N N . GLU A 1 89 ? 33.490 15.826 1.535 1.00 77.37 89 GLU A N 1
ATOM 544 C CA . GLU A 1 89 ? 33.655 14.587 0.725 1.00 77.71 89 GLU A CA 1
ATOM 545 C C . GLU A 1 89 ? 34.550 13.608 1.474 1.00 77.09 89 GLU A C 1
ATOM 546 O O . GLU A 1 89 ? 34.085 12.863 2.339 1.00 77.74 89 GLU A O 1
ATOM 552 N N . LYS A 1 90 ? 35.836 13.616 1.129 1.00 76.34 90 LYS A N 1
ATOM 553 C CA . LYS A 1 90 ? 36.816 12.747 1.771 1.00 74.71 90 LYS A CA 1
ATOM 554 C C . LYS A 1 90 ? 36.717 13.001 3.265 1.00 74.57 90 LYS A C 1
ATOM 555 O O . LYS A 1 90 ? 36.953 12.108 4.080 1.00 73.98 90 LYS A O 1
ATOM 561 N N . LEU A 1 91 ? 36.356 14.235 3.606 1.00 73.91 91 LEU A N 1
ATOM 562 C CA . LEU A 1 91 ? 36.214 14.651 4.994 1.00 73.80 91 LEU A CA 1
ATOM 563 C C . LEU A 1 91 ? 35.227 13.763 5.746 1.00 73.94 91 LEU A C 1
ATOM 564 O O . LEU A 1 91 ? 35.597 13.061 6.695 1.00 73.50 91 LEU A O 1
ATOM 569 N N . LYS A 1 92 ? 33.968 13.809 5.321 1.00 73.56 92 LYS A N 1
ATOM 570 C CA . LYS A 1 92 ? 32.917 13.023 5.957 1.00 73.88 92 LYS A CA 1
ATOM 571 C C . LYS A 1 92 ? 33.460 11.658 6.346 1.00 73.40 92 LYS A C 1
ATOM 572 O O . LYS A 1 92 ? 33.286 11.204 7.479 1.00 72.49 92 LYS A O 1
ATOM 578 N N . LYS A 1 93 ? 34.137 11.026 5.393 1.00 73.84 93 LYS A N 1
ATOM 579 C CA . LYS A 1 93 ? 34.734 9.709 5.583 1.00 74.30 93 LYS A CA 1
ATOM 580 C C . LYS A 1 93 ? 35.812 9.748 6.670 1.00 74.38 93 LYS A C 1
ATOM 581 O O . LYS A 1 93 ? 35.883 8.856 7.519 1.00 74.54 93 LYS A O 1
ATOM 587 N N . VAL A 1 94 ? 36.647 10.784 6.644 1.00 73.52 94 VAL A N 1
ATOM 588 C CA . VAL A 1 94 ? 37.711 10.926 7.629 1.00 72.97 94 VAL A CA 1
ATOM 589 C C . VAL A 1 94 ? 37.131 11.005 9.039 1.00 72.01 94 VAL A C 1
ATOM 590 O O . VAL A 1 94 ? 37.671 10.415 9.971 1.00 71.36 94 VAL A O 1
ATOM 594 N N . ALA A 1 95 ? 36.027 11.731 9.192 1.00 72.92 95 ALA A N 1
ATOM 595 C CA . ALA A 1 95 ? 35.382 11.870 10.498 1.00 72.78 95 ALA A CA 1
ATOM 596 C C . ALA A 1 95 ? 34.965 10.504 11.048 1.00 72.88 95 ALA A C 1
ATOM 597 O O . ALA A 1 95 ? 34.848 10.318 12.263 1.00 72.30 95 ALA A O 1
ATOM 599 N N . GLY A 1 96 ? 34.743 9.553 10.145 1.00 73.06 96 GLY A N 1
ATOM 600 C CA . GLY A 1 96 ? 34.353 8.217 10.551 1.00 72.79 96 GLY A CA 1
ATOM 601 C C . GLY A 1 96 ? 35.517 7.407 11.095 1.00 73.59 96 GLY A C 1
ATOM 602 O O . GLY A 1 96 ? 35.356 6.229 11.425 1.00 74.11 96 GLY A O 1
ATOM 603 N N . LEU A 1 97 ? 36.693 8.028 11.185 1.00 73.12 97 LEU A N 1
ATOM 604 C CA . LEU A 1 97 ? 37.876 7.346 11.707 1.00 73.41 97 LEU A CA 1
ATOM 605 C C . LEU A 1 97 ? 37.997 7.599 13.210 1.00 74.89 97 LEU A C 1
ATOM 606 O O . LEU A 1 97 ? 38.105 6.655 13.992 1.00 75.88 97 LEU A O 1
ATOM 611 N N . PRO A 1 98 ? 37.998 8.879 13.634 1.00 76.77 98 PRO A N 1
ATOM 612 C CA . PRO A 1 98 ? 38.104 9.175 15.068 1.00 77.85 98 PRO A CA 1
ATOM 613 C C . PRO A 1 98 ? 36.707 9.210 15.691 1.00 79.57 98 PRO A C 1
ATOM 614 O O . PRO A 1 98 ? 36.331 8.331 16.474 1.00 79.58 98 PRO A O 1
ATOM 618 N N . ARG A 1 99 ? 35.944 10.235 15.321 1.00 82.15 99 ARG A N 1
ATOM 619 C CA . ARG A 1 99 ? 34.582 10.418 15.804 1.00 85.05 99 ARG A CA 1
ATOM 620 C C . ARG A 1 99 ? 33.974 11.698 15.229 1.00 86.29 99 ARG A C 1
ATOM 621 O O . ARG A 1 99 ? 34.400 12.187 14.179 1.00 87.45 99 ARG A O 1
ATOM 629 N N . ASP A 1 100 ? 32.982 12.239 15.932 1.00 87.38 100 ASP A N 1
ATOM 630 C CA . ASP A 1 100 ? 32.300 13.451 15.496 1.00 87.83 100 ASP A CA 1
ATOM 631 C C . ASP A 1 100 ? 31.564 14.081 16.683 1.00 87.70 100 ASP A C 1
ATOM 632 O O . ASP A 1 100 ? 30.360 13.876 16.856 1.00 87.55 100 ASP A O 1
ATOM 637 N N . CYS A 1 101 ? 32.290 14.844 17.499 1.00 87.55 101 CYS A N 1
ATOM 638 C CA . CYS A 1 101 ? 31.700 15.487 18.674 1.00 87.98 101 CYS A CA 1
ATOM 639 C C . CYS A 1 101 ? 31.889 17.012 18.729 1.00 88.31 101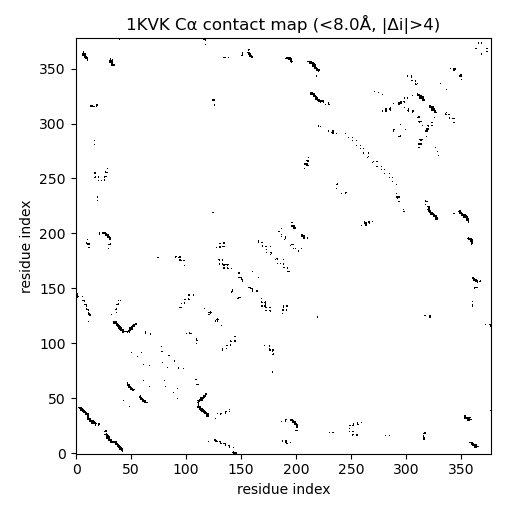 CYS A C 1
ATOM 640 O O . CYS A 1 101 ? 32.244 17.649 17.732 1.00 88.23 101 CYS A O 1
ATOM 643 N N . VAL A 1 102 ? 31.645 17.576 19.912 1.00 87.81 102 VAL A N 1
ATOM 644 C CA . VAL A 1 102 ? 31.753 19.015 20.158 1.00 87.95 102 VAL A CA 1
ATOM 645 C C . VAL A 1 102 ? 33.161 19.559 19.926 1.00 86.13 102 VAL A C 1
ATOM 646 O O . VAL A 1 102 ? 34.143 18.809 19.911 1.00 86.25 102 VAL A O 1
ATOM 650 N N . GLY A 1 103 ? 33.244 20.875 19.744 1.00 84.50 103 GLY A N 1
ATOM 651 C CA . GLY A 1 103 ? 34.524 21.518 19.533 1.00 81.50 103 GLY A CA 1
ATOM 652 C C . GLY A 1 103 ? 34.637 22.318 18.248 1.00 79.99 103 GLY A C 1
ATOM 653 O O . GLY A 1 103 ? 34.498 21.773 17.149 1.00 79.30 103 GLY A O 1
ATOM 654 N N . ASN A 1 104 ? 34.870 23.621 18.386 1.00 78.66 104 ASN A N 1
ATOM 655 C CA . ASN A 1 104 ? 35.055 24.482 17.223 1.00 77.46 104 ASN A CA 1
ATOM 656 C C . ASN A 1 104 ? 36.497 24.182 16.835 1.00 78.05 104 ASN A C 1
ATOM 657 O O . ASN A 1 104 ? 36.935 24.441 15.712 1.00 77.77 104 ASN A O 1
ATOM 662 N N . GLU A 1 105 ? 37.221 23.628 17.806 1.00 78.33 105 GLU A N 1
ATOM 663 C CA . GLU A 1 105 ? 38.616 23.246 17.651 1.00 78.11 105 GLU A CA 1
ATOM 664 C C . GLU A 1 105 ? 38.700 21.742 17.430 1.00 77.04 105 GLU A C 1
ATOM 665 O O . GLU A 1 105 ? 39.767 21.139 17.563 1.00 76.44 105 GLU A O 1
ATOM 671 N N . GLY A 1 106 ? 37.559 21.139 17.115 1.00 66.27 106 GLY A N 1
ATOM 672 C CA . GLY A 1 106 ? 37.525 19.715 16.861 1.00 64.76 106 GLY A CA 1
ATOM 673 C C . GLY A 1 106 ? 37.988 19.469 15.442 1.00 64.67 106 GLY A C 1
ATOM 674 O O . GLY A 1 106 ? 38.484 18.388 15.118 1.00 65.40 106 GLY A O 1
ATOM 675 N N . LEU A 1 107 ? 37.829 20.485 14.594 1.00 63.51 107 LEU A N 1
ATOM 676 C CA . LEU A 1 107 ? 38.237 20.394 13.198 1.00 62.51 107 LEU A CA 1
ATOM 677 C C . LEU A 1 107 ? 39.748 20.271 13.120 1.00 61.82 107 LEU A C 1
ATOM 678 O O . LEU A 1 107 ? 40.284 19.727 12.157 1.00 61.45 107 LEU A O 1
ATOM 683 N N . SER A 1 108 ? 40.428 20.787 14.140 1.00 60.34 108 SER A N 1
ATOM 684 C CA . SER A 1 108 ? 41.880 20.732 14.203 1.00 59.74 108 SER A CA 1
ATOM 685 C C . SER A 1 108 ? 42.372 19.295 14.322 1.00 59.38 108 SER A C 1
ATOM 686 O O . SER A 1 108 ? 43.299 18.886 13.620 1.00 59.69 108 SER A O 1
ATOM 689 N N . LEU A 1 109 ? 41.758 18.530 15.218 1.00 57.81 109 LEU A N 1
ATOM 690 C CA . LEU A 1 109 ? 42.139 17.137 15.401 1.00 56.31 109 LEU A CA 1
ATOM 691 C C . LEU A 1 109 ? 41.868 16.401 14.094 1.00 54.36 109 LEU A C 1
ATOM 692 O O . LEU A 1 109 ? 42.471 15.363 13.816 1.00 54.35 109 LEU A O 1
ATOM 697 N N . LEU A 1 110 ? 40.963 16.959 13.294 1.00 51.32 110 LEU A N 1
ATOM 698 C CA . LEU A 1 110 ? 40.596 16.388 12.000 1.00 48.85 110 LEU A CA 1
ATOM 699 C C . LEU A 1 110 ? 41.649 16.807 10.969 1.00 48.27 110 LEU A C 1
ATOM 700 O O . LEU A 1 110 ? 41.966 16.063 10.038 1.00 46.38 110 LEU A O 1
ATOM 705 N N . ALA A 1 111 ? 42.185 18.013 11.151 1.00 48.16 111 ALA A N 1
ATOM 706 C CA . ALA A 1 111 ? 43.202 18.563 10.265 1.00 46.55 111 ALA A CA 1
ATOM 707 C C . ALA A 1 111 ? 44.530 17.866 10.531 1.00 45.08 111 ALA A C 1
ATOM 708 O O . ALA A 1 111 ? 45.369 17.759 9.643 1.00 45.27 111 ALA A O 1
ATOM 710 N N . PHE A 1 112 ? 44.724 17.397 11.757 1.00 44.76 112 PHE A N 1
ATOM 711 C CA . PHE A 1 112 ? 45.949 16.678 12.088 1.00 45.87 112 PHE A CA 1
ATOM 712 C C . PHE A 1 112 ? 45.933 15.313 11.406 1.00 47.21 112 PHE A C 1
ATOM 713 O O . PHE A 1 112 ? 46.904 14.912 10.759 1.00 47.05 112 PHE A O 1
ATOM 721 N N . LEU A 1 113 ? 44.822 14.600 11.575 1.00 47.95 113 LEU A N 1
ATOM 722 C CA . LEU A 1 113 ? 44.666 13.281 10.987 1.00 49.27 113 LEU A CA 1
ATOM 723 C C . LEU A 1 113 ? 44.861 13.334 9.477 1.00 49.86 113 LEU A C 1
ATOM 724 O O . LEU A 1 113 ? 45.610 12.534 8.913 1.00 51.39 113 LEU A O 1
ATOM 729 N N . TYR A 1 114 ? 44.190 14.273 8.820 1.00 48.77 114 TYR A N 1
ATOM 730 C CA . TYR A 1 114 ? 44.318 14.391 7.375 1.00 47.88 114 TYR A CA 1
ATOM 731 C C . TYR A 1 114 ? 45.780 14.544 6.980 1.00 47.84 114 TYR A C 1
ATOM 732 O O . TYR A 1 114 ? 46.277 13.850 6.089 1.00 47.08 114 TYR A O 1
ATOM 741 N N . LEU A 1 115 ? 46.464 15.463 7.651 1.00 47.03 115 LEU A N 1
ATOM 742 C CA . LEU A 1 115 ? 47.869 15.721 7.387 1.00 46.99 115 LEU A CA 1
ATOM 743 C C . LEU A 1 115 ? 48.736 14.504 7.728 1.00 48.00 115 LEU A C 1
ATOM 744 O O . LEU A 1 115 ? 49.773 14.274 7.101 1.00 47.33 115 LEU A O 1
ATOM 749 N N . TYR A 1 116 ? 48.299 13.720 8.716 1.00 48.12 116 TYR A N 1
ATOM 750 C CA . TYR A 1 116 ? 49.037 12.534 9.147 1.00 47.50 116 TYR A CA 1
ATOM 751 C C . TYR A 1 116 ? 48.975 11.402 8.127 1.00 46.95 116 TYR A C 1
ATOM 752 O O . TYR A 1 116 ? 50.000 10.817 7.770 1.00 45.76 116 TYR A O 1
ATOM 761 N N . LEU A 1 117 ? 47.770 11.085 7.668 1.00 45.77 117 LEU A N 1
ATOM 762 C CA . LEU A 1 117 ? 47.604 10.014 6.698 1.00 44.80 117 LEU A CA 1
ATOM 763 C C . LEU A 1 117 ? 48.143 10.407 5.327 1.00 44.40 117 LEU A C 1
ATOM 764 O O . LEU A 1 117 ? 49.042 9.765 4.805 1.00 44.65 117 LEU A O 1
ATOM 769 N N . ALA A 1 118 ? 47.597 11.474 4.757 1.00 44.14 118 ALA A N 1
ATOM 770 C CA . ALA A 1 118 ? 48.013 11.941 3.444 1.00 43.85 118 ALA A CA 1
ATOM 771 C C . ALA A 1 118 ? 49.526 12.097 3.300 1.00 44.30 118 ALA A C 1
ATOM 772 O O . ALA A 1 118 ? 50.062 11.913 2.212 1.00 44.73 118 ALA A O 1
ATOM 774 N N . ILE A 1 119 ? 50.220 12.433 4.381 1.00 44.83 119 ILE A N 1
ATOM 775 C CA . ILE A 1 119 ? 51.669 12.611 4.294 1.00 45.36 119 ILE A CA 1
ATOM 776 C C . ILE A 1 119 ? 52.499 11.357 4.584 1.00 47.50 119 ILE A C 1
ATOM 777 O O . ILE A 1 119 ? 53.598 11.204 4.047 1.00 49.74 119 ILE A O 1
ATOM 782 N N . CYS A 1 120 ? 51.989 10.458 5.418 1.00 48.58 120 CYS A N 1
ATOM 783 C CA . CYS A 1 120 ? 52.744 9.261 5.755 1.00 49.85 120 CYS A CA 1
ATOM 784 C C . CYS A 1 120 ? 52.322 8.038 4.964 1.00 52.12 120 CYS A C 1
ATOM 785 O O . CYS A 1 120 ? 52.961 6.993 5.055 1.00 51.28 120 CYS A O 1
ATOM 788 N N . ARG A 1 121 ? 51.253 8.168 4.184 1.00 54.85 121 ARG A N 1
ATOM 789 C CA . ARG A 1 121 ? 50.758 7.057 3.381 1.00 57.39 121 ARG A CA 1
ATOM 790 C C . ARG A 1 121 ? 51.871 6.348 2.603 1.00 58.95 121 ARG A C 1
ATOM 791 O O . ARG A 1 121 ? 51.922 5.115 2.582 1.00 58.57 121 ARG A O 1
ATOM 799 N N . LYS A 1 122 ? 52.772 7.118 1.992 1.00 59.43 122 LYS A N 1
ATOM 800 C CA . LYS A 1 122 ? 53.869 6.534 1.220 1.00 61.39 122 LYS A CA 1
ATOM 801 C C . LYS A 1 122 ? 54.877 5.797 2.101 1.00 61.44 122 LYS A C 1
ATOM 802 O O . LYS A 1 122 ? 55.942 5.394 1.636 1.00 61.33 122 LYS A O 1
ATOM 808 N N . GLN A 1 123 ? 54.553 5.642 3.377 1.00 61.89 123 GLN A N 1
ATOM 809 C CA . GLN A 1 123 ? 55.436 4.931 4.296 1.00 62.65 123 GLN A CA 1
ATOM 810 C C . GLN A 1 123 ? 54.881 3.511 4.363 1.00 63.31 123 GLN A C 1
ATOM 811 O O . GLN A 1 123 ? 53.670 3.312 4.234 1.00 64.04 123 GLN A O 1
ATOM 817 N N . ARG A 1 124 ? 55.745 2.519 4.554 1.00 63.30 124 ARG A N 1
ATOM 818 C CA . ARG A 1 124 ? 55.257 1.148 4.608 1.00 62.56 124 ARG A CA 1
ATOM 819 C C . ARG A 1 124 ? 54.662 0.772 5.955 1.00 60.87 124 ARG A C 1
ATOM 820 O O . ARG A 1 124 ? 54.176 -0.341 6.141 1.00 61.52 124 ARG A O 1
ATOM 828 N N . THR A 1 125 ? 54.679 1.722 6.882 1.00 58.25 125 THR A N 1
ATOM 829 C CA . THR A 1 125 ? 54.113 1.520 8.206 1.00 56.35 125 THR A CA 1
ATOM 830 C C . THR A 1 125 ? 53.892 2.877 8.855 1.00 54.87 125 THR A C 1
ATOM 831 O O . THR A 1 125 ? 54.836 3.654 9.024 1.00 54.52 125 THR A O 1
ATOM 835 N N . LEU A 1 126 ? 52.642 3.170 9.206 1.00 51.81 126 LEU A N 1
ATOM 836 C CA . LEU A 1 126 ? 52.331 4.443 9.841 1.00 48.46 126 LEU A CA 1
ATOM 837 C C . LEU A 1 126 ? 53.144 4.538 11.126 1.00 47.13 126 LEU A C 1
ATOM 838 O O . LEU A 1 126 ? 53.033 3.689 12.009 1.00 47.42 126 LEU A O 1
ATOM 843 N N . PRO A 1 127 ? 53.977 5.578 11.246 1.00 45.71 127 PRO A N 1
ATOM 844 C CA . PRO A 1 127 ? 54.808 5.761 12.437 1.00 45.95 127 PRO A CA 1
ATOM 845 C C . PRO A 1 127 ? 54.007 6.010 13.708 1.00 45.74 127 PRO A C 1
ATOM 846 O O . PRO A 1 127 ? 52.830 6.349 13.659 1.00 45.13 127 PRO A O 1
ATOM 850 N N . SER A 1 128 ? 54.665 5.832 14.845 1.00 46.77 128 SER A N 1
ATOM 851 C CA . SER A 1 128 ? 54.051 6.071 16.139 1.00 47.14 128 SER A CA 1
ATOM 852 C C . SER A 1 128 ? 54.686 7.349 16.642 1.00 46.36 128 SER A C 1
ATOM 853 O O . SER A 1 128 ? 55.869 7.372 16.960 1.00 44.87 128 SER A O 1
ATOM 856 N N . LEU A 1 129 ? 53.898 8.414 16.704 1.00 48.32 129 LEU A N 1
ATOM 857 C CA . LEU A 1 129 ? 54.406 9.709 17.140 1.00 48.87 129 LEU A CA 1
ATOM 858 C C . LEU A 1 129 ? 53.689 10.252 18.359 1.00 49.75 129 LEU A C 1
ATOM 859 O O . LEU A 1 129 ? 52.727 9.673 18.858 1.00 51.70 129 LEU A O 1
ATOM 864 N N . ASP A 1 130 ? 54.177 11.395 18.815 1.00 50.99 130 ASP A N 1
ATOM 865 C CA . ASP A 1 130 ? 53.624 12.107 19.951 1.00 49.79 130 ASP A CA 1
ATOM 866 C C . ASP A 1 130 ? 53.840 13.584 19.659 1.00 48.55 130 ASP A C 1
ATOM 867 O O . ASP A 1 130 ? 54.972 14.065 19.685 1.00 47.91 130 ASP A O 1
ATOM 872 N N . ILE A 1 131 ? 52.761 14.297 19.362 1.00 47.53 131 ILE A N 1
ATOM 873 C CA . ILE A 1 131 ? 52.864 15.718 19.065 1.00 46.17 131 ILE A CA 1
ATOM 874 C C . ILE A 1 131 ? 52.438 16.604 20.232 1.00 45.95 131 ILE A C 1
ATOM 875 O O . ILE A 1 131 ? 51.392 16.400 20.843 1.00 45.48 131 ILE A O 1
ATOM 880 N N . MET A 1 132 ? 53.268 17.597 20.522 1.00 47.08 132 MET A N 1
ATOM 881 C CA . MET A 1 132 ? 53.024 18.554 21.595 1.00 47.48 132 MET A CA 1
ATOM 882 C C . MET A 1 132 ? 52.928 19.955 20.962 1.00 45.85 132 MET A C 1
ATOM 883 O O . MET A 1 132 ? 53.907 20.446 20.406 1.00 45.46 132 MET A O 1
ATOM 888 N N . VAL A 1 133 ? 51.754 20.586 21.027 1.00 43.62 133 VAL A N 1
ATOM 889 C CA . VAL A 1 133 ? 51.586 21.922 20.454 1.00 41.35 133 VAL A CA 1
ATOM 890 C C . VAL A 1 133 ? 51.261 22.960 21.525 1.00 40.37 133 VAL A C 1
ATOM 891 O O . VAL A 1 133 ? 50.382 22.750 22.357 1.00 40.84 133 VAL A O 1
ATOM 895 N N . TRP A 1 134 ? 51.976 24.079 21.495 1.00 38.97 134 TRP A N 1
ATOM 896 C CA . TRP A 1 134 ? 51.759 25.161 22.446 1.00 39.19 134 TRP A CA 1
ATOM 897 C C . TRP A 1 134 ? 52.165 26.493 21.815 1.00 39.80 134 TRP A C 1
ATOM 898 O O . TRP A 1 134 ? 53.322 26.679 21.426 1.00 38.17 134 TRP A O 1
ATOM 909 N N . SER A 1 135 ? 51.219 27.420 21.705 1.00 39.79 135 SER A N 1
ATOM 910 C CA . SER A 1 135 ? 51.545 28.717 21.123 1.00 39.86 135 SER A CA 1
ATOM 911 C C . SER A 1 135 ? 51.330 29.858 22.089 1.00 38.77 135 SER A C 1
ATOM 912 O O . SER A 1 135 ? 50.702 29.708 23.134 1.00 40.48 135 SER A O 1
ATOM 915 N N . GLU A 1 136 ? 51.863 31.006 21.707 1.00 38.04 136 GLU A N 1
ATOM 916 C CA . GLU A 1 136 ? 51.775 32.217 22.492 1.00 36.00 136 GLU A CA 1
ATOM 917 C C . GLU A 1 136 ? 50.675 33.068 21.900 1.00 36.04 136 GLU A C 1
ATOM 918 O O . GLU A 1 136 ? 50.340 34.121 22.436 1.00 35.28 136 GLU A O 1
ATOM 924 N N . LEU A 1 137 ? 50.119 32.578 20.793 1.00 36.08 137 LEU A N 1
ATOM 925 C CA . LEU A 1 137 ? 49.058 33.261 20.064 1.00 36.15 137 LEU A CA 1
ATOM 926 C C . LEU A 1 137 ? 47.687 33.049 20.635 1.00 36.71 137 LEU A C 1
ATOM 927 O O . LEU A 1 137 ? 47.304 31.928 20.939 1.00 36.75 137 LEU A O 1
ATOM 932 N N . PRO A 1 138 ? 46.927 34.134 20.801 1.00 39.57 138 PRO A N 1
ATOM 933 C CA . PRO A 1 138 ? 45.570 34.015 21.338 1.00 41.50 138 PRO A CA 1
ATOM 934 C C . PRO A 1 138 ? 44.705 33.479 20.200 1.00 43.74 138 PRO A C 1
ATOM 935 O O . PRO A 1 138 ? 44.738 34.006 19.090 1.00 44.85 138 PRO A O 1
ATOM 939 N N . PRO A 1 139 ? 43.940 32.411 20.446 1.00 45.33 139 PRO A N 1
ATOM 940 C CA . PRO A 1 139 ? 43.104 31.884 19.364 1.00 45.63 139 PRO A CA 1
ATOM 941 C C . PRO A 1 139 ? 41.944 32.822 18.992 1.00 46.10 139 PRO A C 1
ATOM 942 O O . PRO A 1 139 ? 41.478 33.616 19.816 1.00 44.73 139 PRO A O 1
ATOM 946 N N . GLY A 1 140 ? 41.503 32.733 17.739 1.00 46.31 140 GLY A N 1
ATOM 947 C CA . GLY A 1 140 ? 40.390 33.541 17.260 1.00 44.39 140 GLY A CA 1
ATOM 948 C C . GLY A 1 140 ? 40.523 35.053 17.208 1.00 43.60 140 GLY A C 1
ATOM 949 O O . GLY A 1 140 ? 39.609 35.729 16.736 1.00 45.14 140 GLY A O 1
ATOM 950 N N . ALA A 1 141 ? 41.638 35.601 17.680 1.00 42.08 141 ALA A N 1
ATOM 951 C CA . ALA A 1 141 ? 41.812 37.053 17.672 1.00 40.15 141 ALA A CA 1
ATOM 952 C C . ALA A 1 141 ? 42.255 37.590 16.309 1.00 39.28 141 ALA A C 1
ATOM 953 O O . ALA A 1 141 ? 42.690 38.740 16.191 1.00 38.50 141 ALA A O 1
ATOM 955 N N . GLY A 1 142 ? 42.142 36.747 15.285 1.00 37.32 142 GLY A N 1
ATOM 956 C CA . GLY A 1 142 ? 42.519 37.148 13.943 1.00 32.66 142 GLY A CA 1
ATOM 957 C C . GLY A 1 142 ? 44.004 37.121 13.621 1.00 31.43 142 GLY A C 1
ATOM 958 O O . GLY A 1 142 ? 44.403 37.631 12.573 1.00 31.53 142 GLY A O 1
ATOM 959 N N . LEU A 1 143 ? 44.828 36.543 14.500 1.00 28.70 143 LEU A N 1
ATOM 960 C CA . LEU A 1 143 ? 46.267 36.480 14.261 1.00 25.81 143 LEU A CA 1
ATOM 961 C C . LEU A 1 143 ? 46.688 35.205 13.534 1.00 25.34 143 LEU A C 1
ATOM 962 O O . LEU A 1 143 ? 47.858 34.829 13.564 1.00 23.08 143 LEU A O 1
ATOM 967 N N . GLY A 1 144 ? 45.717 34.552 12.895 1.00 25.82 144 GLY A N 1
ATOM 968 C CA . GLY A 1 144 ? 45.957 33.334 12.138 1.00 26.20 144 GLY A CA 1
ATOM 969 C C . GLY A 1 144 ? 46.656 32.196 12.854 1.00 27.70 144 GLY A C 1
ATOM 970 O O . GLY A 1 144 ? 47.573 31.591 12.308 1.00 29.39 144 GLY A O 1
ATOM 971 N N . SER A 1 145 ? 46.206 31.872 14.058 1.00 28.20 145 SER A N 1
ATOM 972 C CA . SER A 1 145 ? 46.851 30.815 14.806 1.00 28.51 145 SER A CA 1
ATOM 973 C C . SER A 1 145 ? 46.634 29.421 14.244 1.00 29.45 145 SER A C 1
ATOM 974 O O . SER A 1 145 ? 47.456 28.535 14.472 1.00 31.06 145 SER A O 1
ATOM 977 N N . SER A 1 146 ? 45.549 29.211 13.506 1.00 31.15 146 SER A N 1
ATOM 978 C CA . SER A 1 146 ? 45.299 27.885 12.944 1.00 32.14 146 SER A CA 1
ATOM 979 C C . SER A 1 146 ? 46.252 27.601 11.785 1.00 32.40 146 SER A C 1
ATOM 980 O O . SER A 1 146 ? 46.592 26.453 11.525 1.00 36.35 146 SER A O 1
ATOM 983 N N . ALA A 1 147 ? 46.682 28.640 11.082 1.00 31.30 147 ALA A N 1
ATOM 984 C CA . ALA A 1 147 ? 47.613 28.436 9.976 1.00 29.97 147 ALA A CA 1
ATOM 985 C C . ALA A 1 147 ? 48.989 28.133 10.565 1.00 28.92 147 ALA A C 1
ATOM 986 O O . ALA A 1 147 ? 49.709 27.270 10.070 1.00 30.02 147 ALA A O 1
ATOM 988 N N . ALA A 1 148 ? 49.337 28.854 11.627 1.00 26.52 148 ALA A N 1
ATOM 989 C CA . ALA A 1 148 ? 50.612 28.682 12.303 1.00 27.96 148 ALA A CA 1
ATOM 990 C C . ALA A 1 148 ? 50.704 27.242 12.785 1.00 29.11 148 ALA A C 1
ATOM 991 O O . ALA A 1 148 ? 51.783 26.650 12.843 1.00 28.09 148 ALA A O 1
ATOM 993 N N . TYR A 1 149 ? 49.543 26.698 13.124 1.00 29.81 149 TYR A N 1
ATOM 994 C CA . TYR A 1 149 ? 49.408 25.341 13.614 1.00 30.54 149 TYR A CA 1
ATOM 995 C C . TYR A 1 149 ? 49.532 24.348 12.466 1.00 30.52 149 TYR A C 1
ATOM 996 O O . TYR A 1 149 ? 50.213 23.328 12.590 1.00 30.97 149 TYR A O 1
ATOM 1005 N N . SER A 1 150 ? 48.870 24.653 11.353 1.00 27.88 150 SER A N 1
ATOM 1006 C CA . SER A 1 150 ? 48.906 23.796 10.182 1.00 28.13 150 SER A CA 1
ATOM 1007 C C . SER A 1 150 ? 50.312 23.767 9.630 1.00 27.57 150 SER A C 1
ATOM 1008 O O . SER A 1 150 ? 50.807 22.724 9.227 1.00 27.62 150 SER A O 1
ATOM 1011 N N . VAL A 1 151 ? 50.957 24.925 9.616 1.00 27.72 151 VAL A N 1
ATOM 1012 C CA . VAL A 1 151 ? 52.314 25.017 9.113 1.00 27.44 151 VAL A CA 1
ATOM 1013 C C . VAL A 1 151 ? 53.232 24.168 9.973 1.00 26.62 151 VAL A C 1
ATOM 1014 O O . VAL A 1 151 ? 54.011 23.384 9.446 1.00 29.06 151 VAL A O 1
ATOM 1018 N N . CYS A 1 152 ? 53.126 24.312 11.291 1.00 26.50 152 CYS A N 1
ATOM 1019 C CA . CYS A 1 152 ? 53.949 23.533 12.210 1.00 25.27 152 CYS A CA 1
ATOM 1020 C C . CYS A 1 152 ? 53.742 22.037 11.997 1.00 26.67 152 CYS A C 1
ATOM 1021 O O . CYS A 1 152 ? 54.706 21.272 11.951 1.00 24.90 152 CYS A O 1
ATOM 1024 N N . VAL A 1 153 ? 52.484 21.623 11.868 1.00 27.22 153 VAL A N 1
ATOM 1025 C CA . VAL A 1 153 ? 52.173 20.216 11.663 1.00 26.92 153 VAL A CA 1
ATOM 1026 C C . VAL A 1 153 ? 52.746 19.715 10.344 1.00 27.71 153 VAL A C 1
ATOM 1027 O O . VAL A 1 153 ? 53.509 18.755 10.331 1.00 28.60 153 VAL A O 1
ATOM 1031 N N . ALA A 1 154 ? 52.405 20.373 9.240 1.00 27.81 154 ALA A N 1
ATOM 1032 C CA . ALA A 1 154 ? 52.917 19.960 7.936 1.00 27.61 154 ALA A CA 1
ATOM 1033 C C . ALA A 1 154 ? 54.442 19.944 7.921 1.00 29.26 154 ALA A C 1
ATOM 1034 O O . ALA A 1 154 ? 55.044 19.106 7.271 1.00 33.41 154 ALA A O 1
ATOM 1036 N N . ALA A 1 155 ? 55.066 20.861 8.649 1.00 31.60 155 ALA A N 1
ATOM 1037 C CA . ALA A 1 155 ? 56.525 20.938 8.688 1.00 32.89 155 ALA A CA 1
ATOM 1038 C C . ALA A 1 155 ? 57.177 19.790 9.464 1.00 33.65 155 ALA A C 1
ATOM 1039 O O . ALA A 1 155 ? 58.205 19.263 9.038 1.00 34.53 155 ALA A O 1
ATOM 1041 N N . ALA A 1 156 ? 56.587 19.409 10.598 1.00 32.32 156 ALA A N 1
ATOM 1042 C CA . ALA A 1 156 ? 57.139 18.337 11.414 1.00 30.95 156 ALA A CA 1
ATOM 1043 C C . ALA A 1 156 ? 57.017 16.997 10.698 1.00 32.30 156 ALA A C 1
ATOM 1044 O O . ALA A 1 156 ? 57.991 16.252 10.592 1.00 33.11 156 ALA A O 1
ATOM 1046 N N . LEU A 1 157 ? 55.819 16.699 10.205 1.00 30.69 157 LEU A N 1
ATOM 1047 C CA . LEU A 1 157 ? 55.564 15.454 9.499 1.00 31.43 157 LEU A CA 1
ATOM 1048 C C . LEU A 1 157 ? 56.437 15.306 8.260 1.00 32.74 157 LEU A C 1
ATOM 1049 O O . LEU A 1 157 ? 57.077 14.276 8.056 1.00 35.38 157 LEU A O 1
ATOM 1054 N N . LEU A 1 158 ? 56.448 16.341 7.433 1.00 33.20 158 LEU A N 1
ATOM 1055 C CA . LEU A 1 158 ? 57.228 16.357 6.205 1.00 33.21 158 LEU A CA 1
ATOM 1056 C C . LEU A 1 158 ? 58.701 16.056 6.490 1.00 34.84 158 LEU A C 1
ATOM 1057 O O . LEU A 1 158 ? 59.359 15.359 5.729 1.00 36.33 158 LEU A O 1
ATOM 1062 N N . THR A 1 159 ? 59.213 16.584 7.593 1.00 35.69 159 THR A N 1
ATOM 1063 C CA . THR A 1 159 ? 60.606 16.367 7.969 1.00 37.08 159 THR A CA 1
ATOM 1064 C C . THR A 1 159 ? 60.839 14.969 8.553 1.00 38.45 159 THR A C 1
ATOM 1065 O O . THR A 1 159 ? 61.881 14.353 8.333 1.00 40.50 159 THR A O 1
ATOM 1069 N N . ALA A 1 160 ? 59.858 14.470 9.293 1.00 39.70 160 ALA A N 1
ATOM 1070 C CA . ALA A 1 160 ? 59.955 13.149 9.904 1.00 40.59 160 ALA A CA 1
ATOM 1071 C C . ALA A 1 160 ? 59.942 12.055 8.840 1.00 40.00 160 ALA A C 1
ATOM 1072 O O . ALA A 1 160 ? 60.692 11.082 8.933 1.00 40.27 160 ALA A O 1
ATOM 1074 N N . CYS A 1 161 ? 59.079 12.212 7.839 1.00 39.41 161 CYS A N 1
ATOM 1075 C CA . CYS A 1 161 ? 58.976 11.244 6.748 1.00 38.78 161 CYS A CA 1
ATOM 1076 C C . CYS A 1 161 ? 59.988 11.595 5.662 1.00 38.90 161 CYS A C 1
ATOM 1077 O O . CYS A 1 161 ? 59.875 11.142 4.519 1.00 37.80 161 CYS A O 1
ATOM 1080 N N . GLU A 1 162 ? 60.967 12.415 6.040 1.00 38.08 162 GLU A N 1
ATOM 1081 C CA . GLU A 1 162 ? 62.029 12.862 5.154 1.00 36.86 162 GLU A CA 1
ATOM 1082 C C . GLU A 1 162 ? 61.589 13.320 3.766 1.00 38.21 162 GLU A C 1
ATOM 1083 O O . GLU A 1 162 ? 62.323 13.185 2.788 1.00 40.10 162 GLU A O 1
ATOM 1089 N N . GLU A 1 163 ? 60.385 13.871 3.686 1.00 39.44 163 GLU A N 1
ATOM 1090 C CA . GLU A 1 163 ? 59.863 14.388 2.428 1.00 39.76 163 GLU A CA 1
ATOM 1091 C C . GLU A 1 163 ? 60.511 15.747 2.214 1.00 39.43 163 GLU A C 1
ATOM 1092 O O . GLU A 1 163 ? 60.335 16.381 1.180 1.00 39.15 163 GLU A O 1
ATOM 1098 N N . VAL A 1 164 ? 61.264 16.188 3.214 1.00 39.77 164 VAL A N 1
ATOM 1099 C CA . VAL A 1 164 ? 61.935 17.478 3.169 1.00 40.65 164 VAL A CA 1
ATOM 1100 C C . VAL A 1 164 ? 63.280 17.385 3.895 1.00 40.57 164 VAL A C 1
ATOM 1101 O O . VAL A 1 164 ? 63.451 16.554 4.789 1.00 39.64 164 VAL A O 1
ATOM 1105 N N . THR A 1 165 ? 64.225 18.240 3.512 1.00 40.20 165 THR A N 1
ATOM 1106 C CA . THR A 1 165 ? 65.535 18.238 4.142 1.00 42.91 165 THR A CA 1
ATOM 1107 C C . THR A 1 165 ? 65.406 18.472 5.646 1.00 44.27 165 THR A C 1
ATOM 1108 O O . THR A 1 165 ? 64.363 18.902 6.133 1.00 43.42 165 THR A O 1
ATOM 1112 N N . ASN A 1 166 ? 66.468 18.165 6.382 1.00 47.09 166 ASN A N 1
ATOM 1113 C CA . ASN A 1 166 ? 66.478 18.357 7.827 1.00 49.54 166 ASN A CA 1
ATOM 1114 C C . ASN A 1 166 ? 67.371 19.563 8.076 1.00 50.85 166 ASN A C 1
ATOM 1115 O O . ASN A 1 166 ? 68.594 19.455 8.024 1.00 51.58 166 ASN A O 1
ATOM 1120 N N . PRO A 1 167 ? 66.770 20.735 8.329 1.00 52.02 167 PRO A N 1
ATOM 1121 C CA . PRO A 1 167 ? 67.528 21.962 8.577 1.00 52.45 167 PRO A CA 1
ATOM 1122 C C . PRO A 1 167 ? 68.688 21.768 9.545 1.00 54.32 167 PRO A C 1
ATOM 1123 O O . PRO A 1 167 ? 69.798 22.217 9.283 1.00 55.45 167 PRO A O 1
ATOM 1127 N N . LEU A 1 168 ? 68.432 21.094 10.660 1.00 55.91 168 LEU A N 1
ATOM 1128 C CA . LEU A 1 168 ? 69.469 20.850 11.652 1.00 58.36 168 LEU A CA 1
ATOM 1129 C C . LEU A 1 168 ? 70.203 19.531 11.408 1.00 60.89 168 LEU A C 1
ATOM 1130 O O . LEU A 1 168 ? 70.539 18.812 12.348 1.00 61.07 168 LEU A O 1
ATOM 1135 N N . LYS A 1 169 ? 70.446 19.215 10.142 1.00 63.40 169 LYS A N 1
ATOM 1136 C CA . LYS A 1 169 ? 71.160 17.996 9.781 1.00 66.18 169 LYS A CA 1
ATOM 1137 C C . LYS A 1 169 ? 72.616 18.173 10.223 1.00 68.17 169 LYS A C 1
ATOM 1138 O O . LYS A 1 169 ? 73.311 17.204 10.543 1.00 68.52 169 LYS A O 1
ATOM 1144 N N . ASP A 1 170 ? 73.060 19.427 10.242 1.00 68.97 170 ASP A N 1
ATOM 1145 C CA . ASP A 1 170 ? 74.421 19.772 10.637 1.00 70.79 170 ASP A CA 1
ATOM 1146 C C . ASP A 1 170 ? 74.486 20.150 12.117 1.00 70.84 170 ASP A C 1
ATOM 1147 O O . ASP A 1 170 ? 75.400 20.856 12.549 1.00 70.67 170 ASP A O 1
ATOM 1152 N N . ARG A 1 171 ? 73.507 19.686 12.886 1.00 71.40 171 ARG A N 1
ATOM 1153 C CA . ARG A 1 171 ? 73.446 19.969 14.317 1.00 71.05 171 ARG A CA 1
ATOM 1154 C C . ARG A 1 171 ? 73.610 21.447 14.666 1.00 70.49 171 ARG A C 1
ATOM 1155 O O . ARG A 1 171 ? 74.397 21.798 15.549 1.00 71.59 171 ARG A O 1
ATOM 1163 N N . GLY A 1 172 ? 72.861 22.308 13.981 1.00 69.31 172 GLY A N 1
ATOM 1164 C CA . GLY A 1 172 ? 72.942 23.733 14.251 1.00 67.08 172 GLY A CA 1
ATOM 1165 C C . GLY A 1 172 ? 72.031 24.152 15.392 1.00 65.25 172 GLY A C 1
ATOM 1166 O O . GLY A 1 172 ? 71.327 23.324 15.972 1.00 65.37 172 GLY A O 1
ATOM 1167 N N . SER A 1 173 ? 72.045 25.439 15.718 1.00 63.52 173 SER A N 1
ATOM 1168 C CA . SER A 1 173 ? 71.209 25.972 16.791 1.00 62.08 173 SER A CA 1
ATOM 1169 C C . SER A 1 173 ? 69.776 26.165 16.281 1.00 60.10 173 SER A C 1
ATOM 1170 O O . SER A 1 173 ? 68.820 25.585 16.802 1.00 59.19 173 SER A O 1
ATOM 1173 N N . ILE A 1 174 ? 69.639 26.996 15.257 1.00 57.86 174 ILE A N 1
ATOM 1174 C CA . ILE A 1 174 ? 68.344 27.263 14.658 1.00 55.19 174 ILE A CA 1
ATOM 1175 C C . ILE A 1 174 ? 68.490 27.142 13.143 1.00 53.20 174 ILE A C 1
ATOM 1176 O O . ILE A 1 174 ? 69.532 27.488 12.581 1.00 52.55 174 ILE A O 1
ATOM 1181 N N . GLY A 1 175 ? 67.459 26.637 12.477 1.00 51.37 175 GLY A N 1
ATOM 1182 C CA . GLY A 1 175 ? 67.558 26.494 11.039 1.00 49.11 175 GLY A CA 1
ATOM 1183 C C . GLY A 1 175 ? 66.252 26.599 10.292 1.00 47.34 175 GLY A C 1
ATOM 1184 O O . GLY A 1 175 ? 65.176 26.603 10.885 1.00 46.84 175 GLY A O 1
ATOM 1185 N N . SER A 1 176 ? 66.356 26.682 8.972 1.00 46.15 176 SER A N 1
ATOM 1186 C CA . SER A 1 176 ? 65.184 26.781 8.125 1.00 46.44 176 SER A CA 1
ATOM 1187 C C . SER A 1 176 ? 65.309 25.907 6.881 1.00 44.85 176 SER A C 1
ATOM 1188 O O . SER A 1 176 ? 66.381 25.400 6.561 1.00 45.23 176 SER A O 1
ATOM 1191 N N . TRP A 1 177 ? 64.196 25.732 6.186 1.00 43.50 177 TRP A N 1
ATOM 1192 C CA . TRP A 1 177 ? 64.161 24.926 4.980 1.00 42.03 177 TRP A CA 1
ATOM 1193 C C . TRP A 1 177 ? 64.446 25.780 3.758 1.00 42.43 177 TRP A C 1
ATOM 1194 O O . TRP A 1 177 ? 64.253 27.000 3.785 1.00 40.92 177 TRP A O 1
ATOM 1205 N N . PRO A 1 178 ? 64.918 25.146 2.670 1.00 42.53 178 PRO A N 1
ATOM 1206 C CA . PRO A 1 178 ? 65.225 25.839 1.419 1.00 42.38 178 PRO A CA 1
ATOM 1207 C C . PRO A 1 178 ? 63.924 26.160 0.682 1.00 42.90 178 PRO A C 1
ATOM 1208 O O . PRO A 1 178 ? 62.894 25.528 0.927 1.00 43.09 178 PRO A O 1
ATOM 1212 N N . GLU A 1 179 ? 63.971 27.147 -0.209 1.00 43.16 179 GLU A N 1
ATOM 1213 C CA . GLU A 1 179 ? 62.790 27.568 -0.962 1.00 43.87 179 GLU A CA 1
ATOM 1214 C C . GLU A 1 179 ? 61.900 26.429 -1.457 1.00 43.10 179 GLU A C 1
ATOM 1215 O O . GLU A 1 179 ? 60.707 26.395 -1.149 1.00 43.29 179 GLU A O 1
ATOM 1221 N N . GLU A 1 180 ? 62.478 25.511 -2.230 1.00 43.23 180 GLU A N 1
ATOM 1222 C CA . GLU A 1 180 ? 61.745 24.368 -2.783 1.00 43.32 180 GLU A CA 1
ATOM 1223 C C . GLU A 1 180 ? 61.024 23.581 -1.690 1.00 41.62 180 GLU A C 1
ATOM 1224 O O . GLU A 1 180 ? 59.927 23.059 -1.907 1.00 40.46 180 GLU A O 1
ATOM 1230 N N . ASP A 1 181 ? 61.653 23.498 -0.520 1.00 39.28 181 ASP A N 1
ATOM 1231 C CA . ASP A 1 181 ? 61.087 22.797 0.619 1.00 38.13 181 ASP A CA 1
ATOM 1232 C C . ASP A 1 181 ? 59.987 23.612 1.291 1.00 37.11 181 ASP A C 1
ATOM 1233 O O . ASP A 1 181 ? 58.946 23.062 1.673 1.00 36.75 181 ASP A O 1
ATOM 1238 N N . LEU A 1 182 ? 60.211 24.917 1.444 1.00 33.93 182 LEU A N 1
ATOM 1239 C CA . LEU A 1 182 ? 59.199 25.763 2.062 1.00 33.00 182 LEU A CA 1
ATOM 1240 C C . LEU A 1 182 ? 57.906 25.714 1.240 1.00 33.89 182 LEU A C 1
ATOM 1241 O O . LEU A 1 182 ? 56.805 25.804 1.793 1.00 33.57 182 LEU A O 1
ATOM 1246 N N . LYS A 1 183 ? 58.041 25.552 -0.077 1.00 34.57 183 LYS A N 1
ATOM 1247 C CA . LYS A 1 183 ? 56.870 25.481 -0.949 1.00 35.15 183 LYS A CA 1
ATOM 1248 C C . LYS A 1 183 ? 56.035 24.241 -0.671 1.00 34.39 183 LYS A C 1
ATOM 1249 O O . LYS A 1 183 ? 54.817 24.292 -0.772 1.00 34.19 183 LYS A O 1
ATOM 1255 N N . SER A 1 184 ? 56.687 23.128 -0.341 1.00 35.16 184 SER A N 1
ATOM 1256 C CA . SER A 1 184 ? 55.972 21.883 -0.056 1.00 37.41 184 SER A CA 1
ATOM 1257 C C . SER A 1 184 ? 55.243 22.023 1.271 1.00 37.18 184 SER A C 1
ATOM 1258 O O . SER A 1 184 ? 54.104 21.566 1.432 1.00 36.82 184 SER A O 1
ATOM 1261 N N . ILE A 1 185 ? 55.922 22.661 2.218 1.00 35.99 185 ILE A N 1
ATOM 1262 C CA . ILE A 1 185 ? 55.364 22.914 3.534 1.00 34.79 185 ILE A CA 1
ATOM 1263 C C . ILE A 1 185 ? 54.104 23.762 3.394 1.00 33.70 185 ILE A C 1
ATOM 1264 O O . ILE A 1 185 ? 53.076 23.459 4.001 1.00 33.63 185 ILE A O 1
ATOM 1269 N N . ASN A 1 186 ? 54.169 24.814 2.583 1.00 33.78 186 ASN A N 1
ATOM 1270 C CA . ASN A 1 186 ? 53.006 25.673 2.426 1.00 34.05 186 ASN A CA 1
ATOM 1271 C C . ASN A 1 186 ? 51.836 24.941 1.782 1.00 33.90 186 ASN A C 1
ATOM 1272 O O . ASN A 1 186 ? 50.716 25.011 2.284 1.00 34.91 186 ASN A O 1
ATOM 1277 N N . LYS A 1 187 ? 52.100 24.237 0.679 1.00 35.21 187 LYS A N 1
ATOM 1278 C CA . LYS A 1 187 ? 51.069 23.482 -0.039 1.00 35.45 187 LYS A CA 1
ATOM 1279 C C . LYS A 1 187 ? 50.288 22.553 0.895 1.00 36.01 187 LYS A C 1
ATOM 1280 O O . LYS A 1 187 ? 49.066 22.465 0.810 1.00 36.86 187 LYS A O 1
ATOM 1286 N N . TRP A 1 188 ? 50.999 21.864 1.782 1.00 36.43 188 TRP A N 1
ATOM 1287 C CA . TRP A 1 188 ? 50.372 20.973 2.752 1.00 35.51 188 TRP A CA 1
ATOM 1288 C C . TRP A 1 188 ? 49.717 21.785 3.882 1.00 34.17 188 TRP A C 1
ATOM 1289 O O . TRP A 1 188 ? 48.632 21.454 4.367 1.00 30.14 188 TRP A O 1
ATOM 1300 N N . ALA A 1 189 ? 50.385 22.847 4.309 1.00 34.30 189 ALA A N 1
ATOM 1301 C CA . ALA A 1 189 ? 49.830 23.679 5.360 1.00 35.45 189 ALA A CA 1
ATOM 1302 C C . ALA A 1 189 ? 48.465 24.192 4.898 1.00 36.12 189 ALA A C 1
ATOM 1303 O O . ALA A 1 189 ? 47.534 24.332 5.693 1.00 35.20 189 ALA A O 1
ATOM 1305 N N . TYR A 1 190 ? 48.355 24.446 3.598 1.00 36.20 190 TYR A N 1
ATOM 1306 C CA . TYR A 1 190 ? 47.126 24.953 3.014 1.00 36.56 190 TYR A CA 1
ATOM 1307 C C . TYR A 1 190 ? 45.971 23.961 3.064 1.00 37.18 190 TYR A C 1
ATOM 1308 O O . TYR A 1 190 ? 44.842 24.336 3.392 1.00 36.36 190 TYR A O 1
ATOM 1317 N N . GLU A 1 191 ? 46.239 22.701 2.732 1.00 38.70 191 GLU A N 1
ATOM 1318 C CA . GLU A 1 191 ? 45.189 21.689 2.779 1.00 39.98 191 GLU A CA 1
ATOM 1319 C C . GLU A 1 191 ? 44.618 21.650 4.193 1.00 39.98 191 GLU A C 1
ATOM 1320 O O . GLU A 1 191 ? 43.408 21.554 4.381 1.00 41.99 191 GLU A O 1
ATOM 1326 N N . GLY A 1 192 ? 45.501 21.733 5.183 1.00 39.93 192 GLY A N 1
ATOM 1327 C CA . GLY A 1 192 ? 45.077 21.710 6.571 1.00 39.76 192 GLY A CA 1
ATOM 1328 C C . GLY A 1 192 ? 44.215 22.897 6.960 1.00 40.20 192 GLY A C 1
ATOM 1329 O O . GLY A 1 192 ? 43.391 22.797 7.858 1.00 38.71 192 GLY A O 1
ATOM 1330 N N . GLU A 1 193 ? 44.419 24.032 6.297 1.00 41.90 193 GLU A N 1
ATOM 1331 C CA . GLU A 1 193 ? 43.638 25.231 6.576 1.00 41.73 193 GLU A CA 1
ATOM 1332 C C . GLU A 1 193 ? 42.316 25.102 5.842 1.00 43.78 193 GLU A C 1
ATOM 1333 O O . GLU A 1 193 ? 41.301 25.660 6.263 1.00 43.27 193 GLU A O 1
ATOM 1339 N N . ARG A 1 194 ? 42.336 24.358 4.739 1.00 45.81 194 ARG A N 1
ATOM 1340 C CA . ARG A 1 194 ? 41.137 24.137 3.948 1.00 48.60 194 ARG A CA 1
ATOM 1341 C C . ARG A 1 194 ? 40.132 23.334 4.753 1.00 50.06 194 ARG A C 1
ATOM 1342 O O . ARG A 1 194 ? 38.940 23.638 4.756 1.00 49.72 194 ARG A O 1
ATOM 1350 N N . VAL A 1 195 ? 40.618 22.294 5.426 1.00 51.87 195 VAL A N 1
ATOM 1351 C CA . VAL A 1 195 ? 39.751 21.443 6.228 1.00 53.42 195 VAL A CA 1
ATOM 1352 C C . VAL A 1 195 ? 39.119 22.198 7.396 1.00 53.80 195 VAL A C 1
ATOM 1353 O O . VAL A 1 195 ? 37.933 22.022 7.685 1.00 54.60 195 VAL A O 1
ATOM 1357 N N . ILE A 1 196 ? 39.894 23.058 8.045 1.00 54.06 196 ILE A N 1
ATOM 1358 C CA . ILE A 1 196 ? 39.381 23.808 9.181 1.00 56.22 196 ILE A CA 1
ATOM 1359 C C . ILE A 1 196 ? 38.639 25.103 8.837 1.00 56.45 196 ILE A C 1
ATOM 1360 O O . ILE A 1 196 ? 37.751 25.530 9.583 1.00 56.49 196 ILE A O 1
ATOM 1365 N N . HIS A 1 197 ? 38.984 25.724 7.715 1.00 57.08 197 HIS A N 1
ATOM 1366 C CA . HIS A 1 197 ? 38.330 26.971 7.318 1.00 57.99 197 HIS A CA 1
ATOM 1367 C C . HIS A 1 197 ? 37.406 26.823 6.107 1.00 58.18 197 HIS A C 1
ATOM 1368 O O . HIS A 1 197 ? 36.441 27.576 5.953 1.00 58.23 197 HIS A O 1
ATOM 1375 N N . GLY A 1 198 ? 37.701 25.849 5.254 1.00 58.52 198 GLY A N 1
ATOM 1376 C CA . GLY A 1 198 ? 36.881 25.625 4.079 1.00 58.40 198 GLY A CA 1
ATOM 1377 C C . GLY A 1 198 ? 37.356 26.379 2.853 1.00 58.72 198 GLY A C 1
ATOM 1378 O O . GLY A 1 198 ? 37.702 25.769 1.842 1.00 59.11 198 GLY A O 1
ATOM 1379 N N . ASN A 1 199 ? 37.385 27.705 2.942 1.00 58.27 199 ASN A N 1
ATOM 1380 C CA . ASN A 1 199 ? 37.806 28.529 1.814 1.00 58.72 199 ASN A CA 1
ATOM 1381 C C . ASN A 1 199 ? 38.877 29.580 2.150 1.00 57.12 199 ASN A C 1
ATOM 1382 O O . ASN A 1 199 ? 38.733 30.758 1.814 1.00 57.36 199 ASN A O 1
ATOM 1387 N N . PRO A 1 200 ? 39.974 29.167 2.810 1.00 54.87 200 PRO A N 1
ATOM 1388 C CA . PRO A 1 200 ? 41.034 30.121 3.158 1.00 51.98 200 PRO A CA 1
ATOM 1389 C C . PRO A 1 200 ? 41.750 30.660 1.922 1.00 48.67 200 PRO A C 1
ATOM 1390 O O . PRO A 1 200 ? 41.872 29.962 0.917 1.00 49.05 200 PRO A O 1
ATOM 1394 N N . SER A 1 201 ? 42.218 31.902 2.005 1.00 45.36 201 SER A N 1
ATOM 1395 C CA . SER A 1 201 ? 42.918 32.554 0.897 1.00 40.45 201 SER A CA 1
ATOM 1396 C C . SER A 1 201 ? 44.354 32.078 0.706 1.00 39.23 201 SER A C 1
ATOM 1397 O O . SER A 1 201 ? 44.839 31.995 -0.415 1.00 40.58 201 SER A O 1
ATOM 1400 N N . GLY A 1 202 ? 45.041 31.773 1.796 1.00 37.87 202 GLY A N 1
ATOM 1401 C CA . GLY A 1 202 ? 46.412 31.330 1.661 1.00 34.12 202 GLY A CA 1
ATOM 1402 C C . GLY A 1 202 ? 47.389 32.355 2.192 1.00 32.98 202 GLY A C 1
ATOM 1403 O O . GLY A 1 202 ? 48.598 32.110 2.209 1.00 31.17 202 GLY A O 1
ATOM 1404 N N . VAL A 1 203 ? 46.874 33.504 2.629 1.00 30.99 203 VAL A N 1
ATOM 1405 C CA . VAL A 1 203 ? 47.730 34.546 3.178 1.00 30.27 203 VAL A CA 1
ATOM 1406 C C . VAL A 1 203 ? 48.295 34.058 4.514 1.00 29.21 203 VAL A C 1
ATOM 1407 O O . VAL A 1 203 ? 49.504 34.062 4.715 1.00 30.14 203 VAL A O 1
ATOM 1411 N N . ASP A 1 204 ? 47.415 33.631 5.414 1.00 27.91 204 ASP A N 1
ATOM 1412 C CA . ASP A 1 204 ? 47.819 33.134 6.729 1.00 28.52 204 ASP A CA 1
ATOM 1413 C C . ASP A 1 204 ? 48.927 32.081 6.692 1.00 28.16 204 ASP A C 1
ATOM 1414 O O . ASP A 1 204 ? 49.965 32.228 7.339 1.00 26.98 204 ASP A O 1
ATOM 1419 N N . ASN A 1 205 ? 48.705 31.008 5.939 1.00 28.51 205 ASN A N 1
ATOM 1420 C CA . ASN A 1 205 ? 49.700 29.960 5.871 1.00 26.41 205 ASN A CA 1
ATOM 1421 C C . ASN A 1 205 ? 50.965 30.409 5.147 1.00 26.13 205 ASN A C 1
ATOM 1422 O O . ASN A 1 205 ? 52.056 29.999 5.526 1.00 26.65 205 ASN A O 1
ATOM 1427 N N . SER A 1 206 ? 50.829 31.265 4.133 1.00 25.26 206 SER A N 1
ATOM 1428 C CA . SER A 1 206 ? 52.000 31.774 3.403 1.00 24.10 206 SER A CA 1
ATOM 1429 C C . SER A 1 206 ? 52.833 32.675 4.318 1.00 23.82 206 SER A C 1
ATOM 1430 O O . SER A 1 206 ? 54.070 32.664 4.271 1.00 24.87 206 SER A O 1
ATOM 1433 N N . VAL A 1 207 ? 52.157 33.458 5.151 1.00 23.58 207 VAL A N 1
ATOM 1434 C CA . VAL A 1 207 ? 52.860 34.335 6.079 1.00 22.70 207 VAL A CA 1
ATOM 1435 C C . VAL A 1 207 ? 53.587 33.501 7.130 1.00 22.20 207 VAL A C 1
ATOM 1436 O O . VAL A 1 207 ? 54.714 33.819 7.495 1.00 20.87 207 VAL A O 1
ATOM 1440 N N . SER A 1 208 ? 52.933 32.443 7.612 1.00 22.01 208 SER A N 1
ATOM 1441 C CA . SER A 1 208 ? 53.514 31.551 8.615 1.00 23.63 208 SER A CA 1
ATOM 1442 C C . SER A 1 208 ? 54.692 30.756 8.069 1.00 25.13 208 SER A C 1
ATOM 1443 O O . SER A 1 208 ? 55.623 30.433 8.810 1.00 26.64 208 SER A O 1
ATOM 1446 N N . THR A 1 209 ? 54.652 30.424 6.785 1.00 25.36 209 THR A N 1
ATOM 1447 C CA . THR A 1 209 ? 55.745 29.668 6.207 1.00 23.33 209 THR A CA 1
ATOM 1448 C C . THR A 1 209 ? 56.963 30.522 5.905 1.00 24.35 209 THR A C 1
ATOM 1449 O O . THR A 1 209 ? 58.042 30.288 6.461 1.00 23.09 209 THR A O 1
ATOM 1453 N N . TRP A 1 210 ? 56.789 31.509 5.024 1.00 25.10 210 TRP A N 1
ATOM 1454 C CA . TRP A 1 210 ? 57.889 32.379 4.614 1.00 24.64 210 TRP A CA 1
ATOM 1455 C C . TRP A 1 210 ? 58.253 33.487 5.576 1.00 26.03 210 TRP A C 1
ATOM 1456 O O . TRP A 1 210 ? 59.350 34.032 5.497 1.00 26.67 210 TRP A O 1
ATOM 1467 N N . GLY A 1 211 ? 57.341 33.818 6.484 1.00 27.15 211 GLY A N 1
ATOM 1468 C CA . GLY A 1 211 ? 57.596 34.898 7.421 1.00 27.32 211 GLY A CA 1
ATOM 1469 C C . GLY A 1 211 ? 57.769 36.209 6.665 1.00 28.35 211 GLY A C 1
ATOM 1470 O O . GLY A 1 211 ? 57.387 36.316 5.500 1.00 30.88 211 GLY A O 1
ATOM 1471 N N . GLY A 1 212 ? 58.338 37.216 7.317 1.00 28.30 212 GLY A N 1
ATOM 1472 C CA . GLY A 1 212 ? 58.548 38.491 6.658 1.00 27.92 212 GLY A CA 1
ATOM 1473 C C . GLY A 1 212 ? 57.246 39.214 6.390 1.00 27.82 212 GLY A C 1
ATOM 1474 O O . GLY A 1 212 ? 56.333 39.145 7.204 1.00 27.96 212 GLY A O 1
ATOM 1475 N N . ALA A 1 213 ? 57.158 39.906 5.257 1.00 26.87 213 ALA A N 1
ATOM 1476 C CA . ALA A 1 213 ? 55.949 40.641 4.908 1.00 26.22 213 ALA A CA 1
ATOM 1477 C C . ALA A 1 213 ? 55.373 40.162 3.592 1.00 27.02 213 ALA A C 1
ATOM 1478 O O . ALA A 1 213 ? 56.102 39.780 2.680 1.00 24.94 213 ALA A O 1
ATOM 1480 N N . LEU A 1 214 ? 54.049 40.196 3.500 1.00 28.77 214 LEU A N 1
ATOM 1481 C CA . LEU A 1 214 ? 53.349 39.764 2.300 1.00 32.01 214 LEU A CA 1
ATOM 1482 C C . LEU A 1 214 ? 52.460 40.883 1.738 1.00 32.85 214 LEU A C 1
ATOM 1483 O O . LEU A 1 214 ? 51.898 41.706 2.478 1.00 32.92 214 LEU A O 1
ATOM 1488 N N . ARG A 1 215 ? 52.342 40.899 0.419 1.00 32.03 215 ARG A N 1
ATOM 1489 C CA . ARG A 1 215 ? 51.531 41.882 -0.276 1.00 31.03 215 ARG A CA 1
ATOM 1490 C C . ARG A 1 215 ? 50.374 41.134 -0.940 1.00 30.72 215 ARG A C 1
ATOM 1491 O O . ARG A 1 215 ? 50.597 40.216 -1.717 1.00 29.76 215 ARG A O 1
ATOM 1499 N N . TYR A 1 216 ? 49.144 41.518 -0.624 1.00 30.68 216 TYR A N 1
ATOM 1500 C CA . TYR A 1 216 ? 47.979 40.856 -1.187 1.00 33.56 216 TYR A CA 1
ATOM 1501 C C . TYR A 1 216 ? 47.082 41.856 -1.902 1.00 36.26 216 TYR A C 1
ATOM 1502 O O . TYR A 1 216 ? 46.543 42.760 -1.266 1.00 36.94 216 TYR A O 1
ATOM 1511 N N . GLN A 1 217 ? 46.907 41.680 -3.213 1.00 39.93 217 GLN A N 1
ATOM 1512 C CA . GLN A 1 217 ? 46.082 42.583 -4.025 1.00 43.20 217 GLN A CA 1
ATOM 1513 C C . GLN A 1 217 ? 44.678 42.041 -4.308 1.00 44.87 217 GLN A C 1
ATOM 1514 O O . GLN A 1 217 ? 43.697 42.460 -3.681 1.00 46.70 217 GLN A O 1
ATOM 1520 N N . GLN A 1 218 ? 44.574 41.135 -5.273 1.00 44.83 218 GLN A N 1
ATOM 1521 C CA . GLN A 1 218 ? 43.277 40.543 -5.622 1.00 45.48 218 GLN A CA 1
ATOM 1522 C C . GLN A 1 218 ? 43.477 39.079 -5.961 1.00 44.27 218 GLN A C 1
ATOM 1523 O O . GLN A 1 218 ? 43.187 38.646 -7.070 1.00 42.65 218 GLN A O 1
ATOM 1529 N N . GLY A 1 219 ? 43.979 38.325 -4.990 1.00 43.45 219 GLY A N 1
ATOM 1530 C CA . GLY A 1 219 ? 44.233 36.915 -5.203 1.00 44.37 219 GLY A CA 1
ATOM 1531 C C . GLY A 1 219 ? 45.710 36.661 -5.429 1.00 43.97 219 GLY A C 1
ATOM 1532 O O . GLY A 1 219 ? 46.179 35.541 -5.281 1.00 44.85 219 GLY A O 1
ATOM 1533 N N . LYS A 1 220 ? 46.445 37.707 -5.786 1.00 45.12 220 LYS A N 1
ATOM 1534 C CA . LYS A 1 220 ? 47.878 37.580 -6.026 1.00 46.12 220 LYS A CA 1
ATOM 1535 C C . LYS A 1 220 ? 48.661 38.022 -4.793 1.00 45.59 220 LYS A C 1
ATOM 1536 O O . LYS A 1 220 ? 48.331 39.030 -4.172 1.00 47.20 220 LYS A O 1
ATOM 1542 N N . MET A 1 221 ? 49.702 37.275 -4.449 1.00 43.91 221 MET A N 1
ATOM 1543 C CA . MET A 1 221 ? 50.530 37.601 -3.295 1.00 43.08 221 MET A CA 1
ATOM 1544 C C . MET A 1 221 ? 51.992 37.666 -3.713 1.00 43.09 221 MET A C 1
ATOM 1545 O O . MET A 1 221 ? 52.398 37.044 -4.694 1.00 44.52 221 MET A O 1
ATOM 1550 N N . SER A 1 222 ? 52.780 38.429 -2.970 1.00 41.78 222 SER A N 1
ATOM 1551 C CA . SER A 1 222 ? 54.203 38.560 -3.242 1.00 40.73 222 SER A CA 1
ATOM 1552 C C . SER A 1 222 ? 54.883 38.696 -1.910 1.00 41.23 222 SER A C 1
ATOM 1553 O O . SER A 1 222 ? 54.238 38.972 -0.904 1.00 41.88 222 SER A O 1
ATOM 1556 N N . SER A 1 223 ? 56.190 38.506 -1.901 1.00 42.75 223 SER A N 1
ATOM 1557 C CA . SER A 1 223 ? 56.934 38.621 -0.669 1.00 45.94 223 SER A CA 1
ATOM 1558 C C . SER A 1 223 ? 57.854 39.822 -0.702 1.00 46.95 223 SER A C 1
ATOM 1559 O O . SER A 1 223 ? 58.837 39.821 -1.432 1.00 48.25 223 SER A O 1
ATOM 1562 N N . LEU A 1 224 ? 57.527 40.853 0.070 1.00 48.00 224 LEU A N 1
ATOM 1563 C CA . LEU A 1 224 ? 58.382 42.027 0.125 1.00 49.92 224 LEU A CA 1
ATOM 1564 C C . LEU A 1 224 ? 59.790 41.487 0.371 1.00 51.40 224 LEU A C 1
ATOM 1565 O O . LEU A 1 224 ? 60.009 40.712 1.302 1.00 50.70 224 LEU A O 1
ATOM 1570 N N . LYS A 1 225 ? 60.725 41.882 -0.493 1.00 54.41 225 LYS A N 1
ATOM 1571 C CA . LYS A 1 225 ? 62.110 41.427 -0.430 1.00 56.36 225 LYS A CA 1
ATOM 1572 C C . LYS A 1 225 ? 62.789 41.675 0.907 1.00 57.12 225 LYS A C 1
ATOM 1573 O O . LYS A 1 225 ? 63.223 40.732 1.567 1.00 57.37 225 LYS A O 1
ATOM 1579 N N . ARG A 1 226 ? 62.894 42.936 1.308 1.00 58.20 226 ARG A N 1
ATOM 1580 C CA . ARG A 1 226 ? 63.537 43.253 2.580 1.00 60.23 226 ARG A CA 1
ATOM 1581 C C . ARG A 1 226 ? 62.732 44.197 3.480 1.00 59.57 226 ARG A C 1
ATOM 1582 O O . ARG A 1 226 ? 62.162 45.194 3.020 1.00 58.84 226 ARG A O 1
ATOM 1590 N N . LEU A 1 227 ? 62.691 43.847 4.766 1.00 57.64 227 LEU A N 1
ATOM 1591 C CA . LEU A 1 227 ? 61.973 44.607 5.779 1.00 55.29 227 LEU A CA 1
ATOM 1592 C C . LEU A 1 227 ? 62.929 45.014 6.874 1.00 54.77 227 LEU A C 1
ATOM 1593 O O . LEU A 1 227 ? 63.933 44.350 7.101 1.00 55.01 227 LEU A O 1
ATOM 1598 N N . PRO A 1 228 ? 62.632 46.124 7.564 1.00 54.87 228 PRO A N 1
ATOM 1599 C CA . PRO A 1 228 ? 63.496 46.580 8.651 1.00 54.47 228 PRO A CA 1
ATOM 1600 C C . PRO A 1 228 ? 63.015 45.979 9.972 1.00 54.34 228 PRO A C 1
ATOM 1601 O O . PRO A 1 228 ? 62.000 45.277 10.019 1.00 54.30 228 PRO A O 1
ATOM 1605 N N . ALA A 1 229 ? 63.754 46.248 11.039 1.00 54.13 229 ALA A N 1
ATOM 1606 C CA . ALA A 1 229 ? 63.398 45.739 12.355 1.00 53.30 229 ALA A CA 1
ATOM 1607 C C . ALA A 1 229 ? 62.283 46.598 12.935 1.00 51.52 229 ALA A C 1
ATOM 1608 O O . ALA A 1 229 ? 62.485 47.787 13.189 1.00 53.09 229 ALA A O 1
ATOM 1610 N N . LEU A 1 230 ? 61.110 46.005 13.141 1.00 46.97 230 LEU A N 1
ATOM 1611 C CA . LEU A 1 230 ? 59.987 46.751 13.698 1.00 42.84 230 LEU A CA 1
ATOM 1612 C C . LEU A 1 230 ? 59.511 46.176 15.023 1.00 41.19 230 LEU A C 1
ATOM 1613 O O . LEU A 1 230 ? 59.142 45.003 15.108 1.00 40.73 230 LEU A O 1
ATOM 1618 N N . GLN A 1 231 ? 59.530 47.009 16.058 1.00 38.78 231 GLN A N 1
ATOM 1619 C CA . GLN A 1 231 ? 59.078 46.600 17.377 1.00 37.38 231 GLN A CA 1
ATOM 162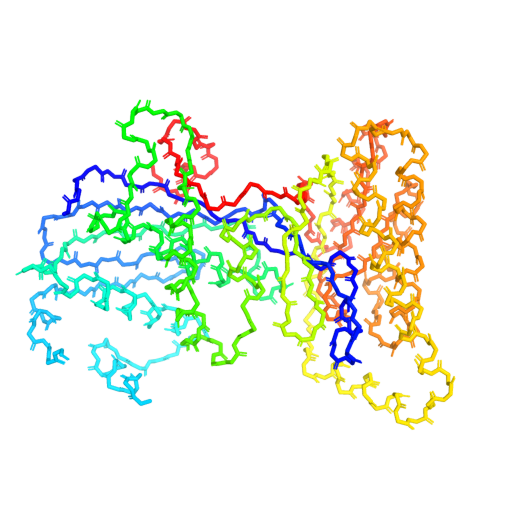0 C C . GLN A 1 231 ? 57.654 47.112 17.565 1.00 34.14 231 GLN A C 1
ATOM 1621 O O . GLN A 1 231 ? 57.348 48.241 17.198 1.00 33.57 231 GLN A O 1
ATOM 1627 N N . ILE A 1 232 ? 56.775 46.293 18.126 1.00 30.69 232 ILE A N 1
ATOM 1628 C CA . ILE A 1 232 ? 55.408 46.748 18.329 1.00 28.46 232 ILE A CA 1
ATOM 1629 C C . ILE A 1 232 ? 54.814 46.252 19.629 1.00 29.43 232 ILE A C 1
ATOM 1630 O O . ILE A 1 232 ? 55.384 45.413 20.324 1.00 29.14 232 ILE A O 1
ATOM 1635 N N . LEU A 1 233 ? 53.648 46.782 19.954 1.00 30.15 233 LEU A N 1
ATOM 1636 C CA . LEU A 1 233 ? 52.955 46.357 21.152 1.00 29.85 233 LEU A CA 1
ATOM 1637 C C . LEU A 1 233 ? 51.661 45.778 20.587 1.00 30.20 233 LEU A C 1
ATOM 1638 O O . LEU A 1 233 ? 50.921 46.474 19.883 1.00 29.31 233 LEU A O 1
ATOM 1643 N N . LEU A 1 234 ? 51.415 44.497 20.843 1.00 28.37 234 LEU A N 1
ATOM 1644 C CA . LEU A 1 234 ? 50.203 43.866 20.358 1.00 28.67 234 LEU A CA 1
ATOM 1645 C C . LEU A 1 234 ? 49.174 43.921 21.474 1.00 30.31 234 LEU A C 1
ATOM 1646 O O . LEU A 1 234 ? 49.406 43.406 22.564 1.00 33.92 234 LEU A O 1
ATOM 1651 N N . THR A 1 235 ? 48.033 44.540 21.222 1.00 29.94 235 THR A N 1
ATOM 1652 C CA . THR A 1 235 ? 47.043 44.621 22.274 1.00 29.53 235 THR A CA 1
ATOM 1653 C C . THR A 1 235 ? 45.753 43.916 21.915 1.00 30.27 235 THR A C 1
ATOM 1654 O O . THR A 1 235 ? 45.179 44.134 20.851 1.00 30.57 235 THR A O 1
ATOM 1658 N N . ASN A 1 236 ? 45.321 43.038 22.808 1.00 30.70 236 ASN A N 1
ATOM 1659 C CA . ASN A 1 236 ? 44.078 42.333 22.619 1.00 32.92 236 ASN A CA 1
ATOM 1660 C C . ASN A 1 236 ? 43.081 42.941 23.620 1.00 34.00 236 ASN A C 1
ATOM 1661 O O . ASN A 1 236 ? 43.320 42.950 24.824 1.00 35.27 236 ASN A O 1
ATOM 1666 N N . THR A 1 237 ? 41.978 43.474 23.109 1.00 35.79 237 THR A N 1
ATOM 1667 C CA . THR A 1 237 ? 40.950 44.083 23.950 1.00 35.66 237 THR A CA 1
ATOM 1668 C C . THR A 1 237 ? 39.985 43.024 24.476 1.00 36.69 237 THR A C 1
ATOM 1669 O O . THR A 1 237 ? 39.169 43.291 25.351 1.00 36.27 237 THR A O 1
ATOM 1673 N N . LYS A 1 238 ? 40.085 41.820 23.921 1.00 39.12 238 LYS A N 1
ATOM 1674 C CA . LYS A 1 238 ? 39.228 40.706 24.305 1.00 39.21 238 LYS A CA 1
ATOM 1675 C C . LYS A 1 238 ? 37.756 40.991 24.030 1.00 40.33 238 LYS A C 1
ATOM 1676 O O . LYS A 1 238 ? 36.890 40.199 24.410 1.00 41.95 238 LYS A O 1
ATOM 1682 N N . VAL A 1 239 ? 37.466 42.113 23.378 1.00 40.74 239 VAL A N 1
ATOM 1683 C CA . VAL A 1 239 ? 36.084 42.441 23.043 1.00 42.20 239 VAL A CA 1
ATOM 1684 C C . VAL A 1 239 ? 35.675 41.537 21.877 1.00 42.85 239 VAL A C 1
ATOM 1685 O O . VAL A 1 239 ? 36.301 41.566 20.816 1.00 42.85 239 VAL A O 1
ATOM 1689 N N . PRO A 1 240 ? 34.625 40.719 22.060 1.00 43.47 240 PRO A N 1
ATOM 1690 C CA . PRO A 1 240 ? 34.158 39.812 21.007 1.00 43.56 240 PRO A CA 1
ATOM 1691 C C . PRO A 1 240 ? 33.525 40.591 19.856 1.00 43.58 240 PRO A C 1
ATOM 1692 O O . PRO A 1 240 ? 32.942 41.652 20.073 1.00 43.13 240 PRO A O 1
ATOM 1696 N N . ARG A 1 241 ? 33.629 40.064 18.639 1.00 42.84 241 ARG A N 1
ATOM 1697 C CA . ARG A 1 241 ? 33.097 40.759 17.473 1.00 40.98 241 ARG A CA 1
ATOM 1698 C C . ARG A 1 241 ? 32.646 39.791 16.406 1.00 41.24 241 ARG A C 1
ATOM 1699 O O . ARG A 1 241 ? 32.963 38.613 16.454 1.00 41.55 241 ARG A O 1
ATOM 1707 N N . SER A 1 242 ? 31.923 40.308 15.423 1.00 42.61 242 SER A N 1
ATOM 1708 C CA . SER A 1 242 ? 31.427 39.497 14.320 1.00 43.99 242 SER A CA 1
ATOM 1709 C C . SER A 1 242 ? 32.098 39.973 13.037 1.00 44.08 242 SER A C 1
ATOM 1710 O O . SER A 1 242 ? 31.767 41.036 12.518 1.00 44.22 242 SER A O 1
ATOM 1713 N N . THR A 1 243 ? 33.051 39.196 12.534 1.00 44.00 243 THR A N 1
ATOM 1714 C CA . THR A 1 243 ? 33.747 39.562 11.308 1.00 44.51 243 THR A CA 1
ATOM 1715 C C . THR A 1 243 ? 32.772 39.646 10.133 1.00 45.07 243 THR A C 1
ATOM 1716 O O . THR A 1 243 ? 32.862 40.547 9.298 1.00 45.12 243 THR A O 1
ATOM 1720 N N . LYS A 1 244 ? 31.832 38.708 10.086 1.00 45.67 244 LYS A N 1
ATOM 1721 C CA . LYS A 1 244 ? 30.835 38.664 9.028 1.00 45.19 244 LYS A CA 1
ATOM 1722 C C . LYS A 1 244 ? 29.983 39.933 9.108 1.00 44.38 244 LYS A C 1
ATOM 1723 O O . LYS A 1 244 ? 29.584 40.494 8.090 1.00 43.13 244 LYS A O 1
ATOM 1729 N N . ALA A 1 245 ? 29.728 40.395 10.328 1.00 43.63 245 ALA A N 1
ATOM 1730 C CA . ALA A 1 245 ? 28.923 41.596 10.535 1.00 43.60 245 ALA A CA 1
ATOM 1731 C C . ALA A 1 245 ? 29.654 42.846 10.051 1.00 43.30 245 ALA A C 1
ATOM 1732 O O . ALA A 1 245 ? 29.128 43.595 9.228 1.00 44.95 245 ALA A O 1
ATOM 1734 N N . LEU A 1 246 ? 30.860 43.073 10.564 1.00 40.72 246 LEU A N 1
ATOM 1735 C CA . LEU A 1 246 ? 31.653 44.232 10.171 1.00 37.92 246 LEU A CA 1
ATOM 1736 C C . LEU A 1 246 ? 31.717 44.415 8.654 1.00 37.43 246 LEU A C 1
ATOM 1737 O O . LEU A 1 246 ? 31.375 45.479 8.137 1.00 38.08 246 LEU A O 1
ATOM 1742 N N . VAL A 1 247 ? 32.168 43.377 7.952 1.00 35.45 247 VAL A N 1
ATOM 1743 C CA . VAL A 1 247 ? 32.291 43.409 6.497 1.00 34.08 247 VAL A CA 1
ATOM 1744 C C . VAL A 1 247 ? 30.959 43.756 5.823 1.00 34.50 247 VAL A C 1
ATOM 1745 O O . VAL A 1 247 ? 30.931 44.419 4.792 1.00 35.66 247 VAL A O 1
ATOM 1749 N N . ALA A 1 248 ? 29.856 43.320 6.421 1.00 34.54 248 ALA A N 1
ATOM 1750 C CA . ALA A 1 248 ? 28.529 43.585 5.881 1.00 32.54 248 ALA A CA 1
ATOM 1751 C C . ALA A 1 248 ? 28.181 45.060 6.040 1.00 33.32 248 ALA A C 1
ATOM 1752 O O . ALA A 1 248 ? 27.632 45.683 5.133 1.00 33.28 248 ALA A O 1
ATOM 1754 N N . GLY A 1 249 ? 28.499 45.613 7.204 1.00 32.34 249 GLY A N 1
ATOM 1755 C CA . GLY A 1 249 ? 28.211 47.011 7.455 1.00 32.03 249 GLY A CA 1
ATOM 1756 C C . GLY A 1 249 ? 29.010 47.912 6.535 1.00 32.91 249 GLY A C 1
ATOM 1757 O O . GLY A 1 249 ? 28.518 48.949 6.090 1.00 33.55 249 GLY A O 1
ATOM 1758 N N . VAL A 1 250 ? 30.244 47.512 6.248 1.00 32.02 250 VAL A N 1
ATOM 1759 C CA . VAL A 1 250 ? 31.103 48.290 5.377 1.00 31.72 250 VAL A CA 1
ATOM 1760 C C . VAL A 1 250 ? 30.517 48.279 3.984 1.00 33.26 250 VAL A C 1
ATOM 1761 O O . VAL A 1 250 ? 30.398 49.327 3.352 1.00 33.92 250 VAL A O 1
ATOM 1765 N N . ARG A 1 251 ? 30.147 47.096 3.500 1.00 33.64 251 ARG A N 1
ATOM 1766 C CA . ARG A 1 251 ? 29.561 47.005 2.175 1.00 33.73 251 ARG A CA 1
ATOM 1767 C C . ARG A 1 251 ? 28.281 47.823 2.155 1.00 33.91 251 ARG A C 1
ATOM 1768 O O . ARG A 1 251 ? 27.963 48.473 1.168 1.00 34.19 251 ARG A O 1
ATOM 1776 N N . SER A 1 252 ? 27.557 47.791 3.264 1.00 33.93 252 SER A N 1
ATOM 1777 C CA . SER A 1 252 ? 26.314 48.532 3.405 1.00 35.54 252 SER A CA 1
ATOM 1778 C C . SER A 1 252 ? 26.579 50.022 3.210 1.00 34.90 252 SER A C 1
ATOM 1779 O O . SER A 1 252 ? 25.935 50.668 2.388 1.00 35.23 252 SER A O 1
ATOM 1782 N N . ARG A 1 253 ? 27.535 50.558 3.966 1.00 33.79 253 ARG A N 1
ATOM 1783 C CA . ARG A 1 253 ? 27.887 51.970 3.868 1.00 32.83 253 ARG A CA 1
ATOM 1784 C C . ARG A 1 253 ? 28.466 52.309 2.496 1.00 31.37 253 ARG A C 1
ATOM 1785 O O . ARG A 1 253 ? 28.356 53.445 2.030 1.00 30.81 253 ARG A O 1
ATOM 1793 N N . LEU A 1 254 ? 29.086 51.330 1.847 1.00 29.95 254 LEU A N 1
ATOM 1794 C CA . LEU A 1 254 ? 29.635 51.564 0.524 1.00 29.51 254 LEU A CA 1
ATOM 1795 C C . LEU A 1 254 ? 28.485 51.778 -0.451 1.00 30.06 254 LEU A C 1
ATOM 1796 O O . LEU A 1 254 ? 28.608 52.535 -1.409 1.00 29.37 254 LEU A O 1
ATOM 1801 N N . ILE A 1 255 ? 27.365 51.108 -0.201 1.00 29.88 255 ILE A N 1
ATOM 1802 C CA . ILE A 1 255 ? 26.198 51.243 -1.060 1.00 31.80 255 ILE A CA 1
ATOM 1803 C C . ILE A 1 255 ? 25.433 52.547 -0.751 1.00 31.18 255 ILE A C 1
ATOM 1804 O O . ILE A 1 255 ? 24.972 53.245 -1.657 1.00 30.18 255 ILE A O 1
ATOM 1809 N N . LYS A 1 256 ? 25.323 52.881 0.527 1.00 31.27 256 LYS A N 1
ATOM 1810 C CA . LYS A 1 256 ? 24.611 54.084 0.946 1.00 33.03 256 LYS A CA 1
ATOM 1811 C C . LYS A 1 256 ? 25.280 55.397 0.509 1.00 33.37 256 LYS A C 1
ATOM 1812 O O . LYS A 1 256 ? 24.618 56.283 -0.038 1.00 35.09 256 LYS A O 1
ATOM 1818 N N . PHE A 1 257 ? 26.585 55.520 0.741 1.00 31.35 257 PHE A N 1
ATOM 1819 C CA . PHE A 1 257 ? 27.315 56.737 0.394 1.00 30.41 257 PHE A CA 1
ATOM 1820 C C . PHE A 1 257 ? 28.464 56.411 -0.552 1.00 30.34 257 PHE A C 1
ATOM 1821 O O . PHE A 1 257 ? 29.628 56.523 -0.180 1.00 30.99 257 PHE A O 1
ATOM 1829 N N . PRO A 1 258 ? 28.154 56.026 -1.796 1.00 29.65 258 PRO A N 1
ATOM 1830 C CA . PRO A 1 258 ? 29.179 55.680 -2.780 1.00 28.55 258 PRO A CA 1
ATOM 1831 C C . PRO A 1 258 ? 30.238 56.707 -3.156 1.00 29.79 258 PRO A C 1
ATOM 1832 O O . PRO A 1 258 ? 31.406 56.346 -3.324 1.00 31.21 258 PRO A O 1
ATOM 1836 N N . GLU A 1 259 ? 29.866 57.974 -3.295 1.00 30.21 259 GLU A N 1
ATOM 1837 C CA . GLU A 1 259 ? 30.870 58.963 -3.673 1.00 31.47 259 GLU A CA 1
ATOM 1838 C C . GLU A 1 259 ? 31.783 59.305 -2.506 1.00 29.96 259 GLU A C 1
ATOM 1839 O O . GLU A 1 259 ? 32.881 59.824 -2.705 1.00 29.33 259 GLU A O 1
ATOM 1845 N N . ILE A 1 260 ? 31.333 59.008 -1.290 1.00 26.97 260 ILE A N 1
ATOM 1846 C CA . ILE A 1 260 ? 32.129 59.277 -0.095 1.00 24.26 260 ILE A CA 1
ATOM 1847 C C . ILE A 1 260 ? 33.065 58.110 0.203 1.00 24.41 260 ILE A C 1
ATOM 1848 O O . ILE A 1 260 ? 34.250 58.306 0.480 1.00 25.35 260 ILE A O 1
ATOM 1853 N N . MET A 1 261 ? 32.512 56.903 0.131 1.00 23.82 261 MET A N 1
ATOM 1854 C CA . MET A 1 261 ? 33.225 55.661 0.413 1.00 22.93 261 MET A CA 1
ATOM 1855 C C . MET A 1 261 ? 34.243 55.241 -0.629 1.00 22.55 261 MET A C 1
ATOM 1856 O O . MET A 1 261 ? 35.312 54.744 -0.292 1.00 23.17 261 MET A O 1
ATOM 1861 N N . ALA A 1 262 ? 33.895 55.416 -1.897 1.00 23.77 262 ALA A N 1
ATOM 1862 C CA . ALA A 1 262 ? 34.779 55.027 -2.981 1.00 23.75 262 ALA A CA 1
ATOM 1863 C C . ALA A 1 262 ? 36.167 55.628 -2.798 1.00 23.76 262 ALA A C 1
ATOM 1864 O O . ALA A 1 262 ? 37.160 54.892 -2.730 1.00 22.23 262 ALA A O 1
ATOM 1866 N N . PRO A 1 263 ? 36.250 56.973 -2.694 1.00 22.71 263 PRO A N 1
ATOM 1867 C CA . PRO A 1 263 ? 37.529 57.666 -2.519 1.00 20.84 263 PRO A CA 1
ATOM 1868 C C . PRO A 1 263 ? 38.275 57.202 -1.284 1.00 19.94 263 PRO A C 1
ATOM 1869 O O . PRO A 1 263 ? 39.496 57.019 -1.314 1.00 20.08 263 PRO A O 1
ATOM 1873 N N . LEU A 1 264 ? 37.533 57.013 -0.200 1.00 19.55 264 LEU A N 1
ATOM 1874 C CA . LEU A 1 264 ? 38.122 56.576 1.056 1.00 18.74 264 LEU A CA 1
ATOM 1875 C C . LEU A 1 264 ? 38.902 55.276 0.867 1.00 19.56 264 LEU A C 1
ATOM 1876 O O . LEU A 1 264 ? 40.047 55.151 1.333 1.00 19.04 264 LEU A O 1
ATOM 1881 N N . LEU A 1 265 ? 38.291 54.314 0.178 1.00 18.67 265 LEU A N 1
ATOM 1882 C CA . LEU A 1 265 ? 38.947 53.040 -0.068 1.00 16.07 265 LEU A CA 1
ATOM 1883 C C . LEU A 1 265 ? 40.236 53.240 -0.837 1.00 17.56 265 LEU A C 1
ATOM 1884 O O . LEU A 1 265 ? 41.239 52.574 -0.574 1.00 17.31 265 LEU A O 1
ATOM 1889 N N . THR A 1 266 ? 40.199 54.152 -1.804 1.00 19.86 266 THR A N 1
ATOM 1890 C CA . THR A 1 266 ? 41.361 54.450 -2.628 1.00 19.08 266 THR A CA 1
ATOM 1891 C C . THR A 1 266 ? 42.448 55.078 -1.781 1.00 20.40 266 THR A C 1
ATOM 1892 O O . THR A 1 266 ? 43.635 54.910 -2.042 1.00 20.85 266 THR A O 1
ATOM 1896 N N . SER A 1 267 ? 42.026 55.796 -0.751 1.00 20.58 267 SER A N 1
ATOM 1897 C CA . SER A 1 267 ? 42.951 56.450 0.149 1.00 20.40 267 SER A CA 1
ATOM 1898 C C . SER A 1 267 ? 43.709 55.377 0.944 1.00 21.67 267 SER A C 1
ATOM 1899 O O . SER A 1 267 ? 44.933 55.457 1.117 1.00 23.79 267 SER A O 1
ATOM 1902 N N . ILE A 1 268 ? 42.981 54.372 1.417 1.00 20.08 268 ILE A N 1
ATOM 1903 C CA . ILE A 1 268 ? 43.593 53.301 2.182 1.00 19.66 268 ILE A CA 1
ATOM 1904 C C . ILE A 1 268 ? 44.554 52.509 1.288 1.00 23.03 268 ILE A C 1
ATOM 1905 O O . ILE A 1 268 ? 45.627 52.078 1.724 1.00 24.70 268 ILE A O 1
ATOM 1910 N N . ASP A 1 269 ? 44.163 52.313 0.034 1.00 23.74 269 ASP A N 1
ATOM 1911 C CA . ASP A 1 269 ? 44.993 51.574 -0.899 1.00 23.08 269 ASP A CA 1
ATOM 1912 C C . ASP A 1 269 ? 46.345 52.283 -1.000 1.00 23.20 269 ASP A C 1
ATOM 1913 O O . ASP A 1 269 ? 47.402 51.651 -0.953 1.00 23.02 269 ASP A O 1
ATOM 1918 N N . ALA A 1 270 ? 46.296 53.604 -1.102 1.00 21.86 270 ALA A N 1
ATOM 1919 C CA . ALA A 1 270 ? 47.503 54.413 -1.199 1.00 22.92 270 ALA A CA 1
ATOM 1920 C C . ALA A 1 270 ? 48.367 54.312 0.053 1.00 22.61 270 ALA A C 1
ATOM 1921 O O . ALA A 1 270 ? 49.584 54.507 -0.006 1.00 24.89 270 ALA A O 1
ATOM 1923 N N . ILE A 1 271 ? 47.747 54.023 1.191 1.00 22.57 271 ILE A N 1
ATOM 1924 C CA . ILE A 1 271 ? 48.503 53.888 2.423 1.00 21.28 271 ILE A CA 1
ATOM 1925 C C . ILE A 1 271 ? 49.338 52.599 2.403 1.00 23.87 271 ILE A C 1
ATOM 1926 O O . ILE A 1 271 ? 50.494 52.604 2.832 1.00 25.63 271 ILE A O 1
ATOM 1931 N N . SER A 1 272 ? 48.770 51.507 1.889 1.00 25.08 272 SER A N 1
ATOM 1932 C CA . SER A 1 272 ? 49.500 50.238 1.801 1.00 26.04 272 SER A CA 1
ATOM 1933 C C . SER A 1 272 ? 50.680 50.434 0.851 1.00 25.51 272 SER A C 1
ATOM 1934 O O . SER A 1 272 ? 5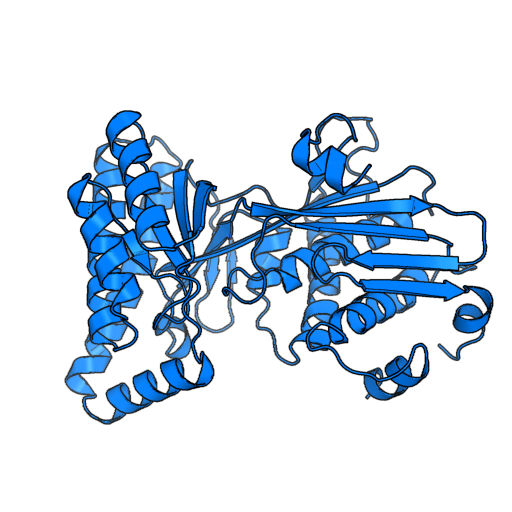1.824 50.134 1.179 1.00 24.76 272 SER A O 1
ATOM 1937 N N . LEU A 1 273 ? 50.379 50.939 -0.338 1.00 26.55 273 LEU A N 1
ATOM 1938 C CA . LEU A 1 273 ? 51.397 51.211 -1.344 1.00 26.93 273 LEU A CA 1
ATOM 1939 C C . LEU A 1 273 ? 52.503 52.099 -0.798 1.00 26.62 273 LEU A C 1
ATOM 1940 O O . LEU A 1 273 ? 53.679 51.804 -0.996 1.00 28.91 273 LEU A O 1
ATOM 1945 N N . GLU A 1 274 ? 52.144 53.181 -0.111 1.00 24.98 274 GLU A N 1
ATOM 1946 C CA . GLU A 1 274 ? 53.169 54.069 0.437 1.00 25.23 274 GLU A CA 1
ATOM 1947 C C . GLU A 1 274 ? 54.045 53.347 1.462 1.00 26.09 274 GLU A C 1
ATOM 1948 O O . GLU A 1 274 ? 55.269 53.482 1.444 1.00 25.50 274 GLU A O 1
ATOM 1954 N N . CYS A 1 275 ? 53.416 52.577 2.348 1.00 27.64 275 CYS A N 1
ATOM 1955 C CA . CYS A 1 275 ? 54.139 51.822 3.374 1.00 27.54 275 CYS A CA 1
ATOM 1956 C C . CYS A 1 275 ? 55.109 50.850 2.706 1.00 27.86 275 CYS A C 1
ATOM 1957 O O . CYS A 1 275 ? 56.246 50.686 3.143 1.00 27.46 275 CYS A O 1
ATOM 1960 N N . GLU A 1 276 ? 54.653 50.214 1.638 1.00 28.71 276 GLU A N 1
ATOM 1961 C CA . GLU A 1 276 ? 55.480 49.264 0.920 1.00 31.21 276 GLU A CA 1
ATOM 1962 C C . GLU A 1 276 ? 56.742 49.945 0.415 1.00 33.52 276 GLU A C 1
ATOM 1963 O O . GLU A 1 276 ? 57.844 49.401 0.509 1.00 34.57 276 GLU A O 1
ATOM 1969 N N . ARG A 1 277 ? 56.571 51.143 -0.131 1.00 36.78 277 ARG A N 1
ATOM 1970 C CA . ARG A 1 277 ? 57.693 51.892 -0.652 1.00 38.64 277 ARG A CA 1
ATOM 1971 C C . ARG A 1 277 ? 58.681 52.232 0.459 1.00 39.22 277 ARG A C 1
ATOM 1972 O O . ARG A 1 277 ? 59.874 51.971 0.329 1.00 39.25 277 ARG A O 1
ATOM 1980 N N . VAL A 1 278 ? 58.189 52.801 1.558 1.00 39.39 278 VAL A N 1
ATOM 1981 C CA . VAL A 1 278 ? 59.064 53.173 2.669 1.00 40.28 278 VAL A CA 1
ATOM 1982 C C . VAL A 1 278 ? 59.808 51.987 3.308 1.00 41.00 278 VAL A C 1
ATOM 1983 O O . VAL A 1 278 ? 61.033 52.037 3.460 1.00 41.60 278 VAL A O 1
ATOM 1987 N N . LEU A 1 279 ? 59.084 50.931 3.681 1.00 40.30 279 LEU A N 1
ATOM 1988 C CA . LEU A 1 279 ? 59.720 49.763 4.288 1.00 39.79 279 LEU A CA 1
ATOM 1989 C C . LEU A 1 279 ? 60.899 49.330 3.437 1.00 40.76 279 LEU A C 1
ATOM 1990 O O . LEU A 1 279 ? 61.939 48.947 3.964 1.00 40.58 279 LEU A O 1
ATOM 1995 N N . GLY A 1 280 ? 60.725 49.391 2.121 1.00 42.49 280 GLY A N 1
ATOM 1996 C CA . GLY A 1 280 ? 61.797 49.025 1.219 1.00 44.64 280 GLY A CA 1
ATOM 1997 C C . GLY A 1 280 ? 62.980 49.978 1.324 1.00 47.94 280 GLY A C 1
ATOM 1998 O O . GLY A 1 280 ? 64.139 49.553 1.265 1.00 48.05 280 GLY A O 1
ATOM 1999 N N . GLU A 1 281 ? 62.704 51.270 1.482 1.00 48.64 281 GLU A N 1
ATOM 2000 C CA . GLU A 1 281 ? 63.777 52.245 1.593 1.00 50.99 281 GLU A CA 1
ATOM 2001 C C . GLU A 1 281 ? 64.392 52.263 2.990 1.00 51.89 281 GLU A C 1
ATOM 2002 O O . GLU A 1 281 ? 65.448 52.860 3.201 1.00 52.62 281 GLU A O 1
ATOM 2008 N N . MET A 1 282 ? 63.732 51.607 3.941 1.00 53.21 282 MET A N 1
ATOM 2009 C CA . MET A 1 282 ? 64.239 51.528 5.310 1.00 53.35 282 MET A CA 1
ATOM 2010 C C . MET A 1 282 ? 65.205 50.360 5.403 1.00 54.34 282 MET A C 1
ATOM 2011 O O . MET A 1 282 ? 66.132 50.377 6.207 1.00 53.05 282 MET A O 1
ATOM 2016 N N . ALA A 1 283 ? 64.966 49.340 4.584 1.00 56.97 283 ALA A N 1
ATOM 2017 C CA . ALA A 1 283 ? 65.819 48.156 4.557 1.00 60.08 283 ALA A CA 1
ATOM 2018 C C . ALA A 1 283 ? 67.254 48.572 4.203 1.00 63.11 283 ALA A C 1
ATOM 2019 O O . ALA A 1 283 ? 68.220 47.874 4.534 1.00 63.83 283 ALA A O 1
ATOM 2021 N N . ALA A 1 284 ? 67.385 49.710 3.522 1.00 65.66 284 ALA A N 1
ATOM 2022 C CA . ALA A 1 284 ? 68.696 50.247 3.163 1.00 67.67 284 ALA A CA 1
ATOM 2023 C C . ALA A 1 284 ? 69.330 50.720 4.475 1.00 68.88 284 ALA A C 1
ATOM 2024 O O . ALA A 1 284 ? 70.052 49.962 5.132 1.00 69.92 284 ALA A O 1
ATOM 2026 N N . ALA A 1 285 ? 69.040 51.966 4.854 1.00 68.89 285 ALA A N 1
ATOM 2027 C CA . ALA A 1 285 ? 69.545 52.549 6.100 1.00 68.47 285 ALA A CA 1
ATOM 2028 C C . ALA A 1 285 ? 68.379 53.275 6.769 1.00 67.64 285 ALA A C 1
ATOM 2029 O O . ALA A 1 285 ? 67.939 54.324 6.299 1.00 67.66 285 ALA A O 1
ATOM 2031 N N . PRO A 1 286 ? 67.857 52.711 7.871 1.00 67.08 286 PRO A N 1
ATOM 2032 C CA . PRO A 1 286 ? 66.731 53.240 8.655 1.00 66.28 286 PRO A CA 1
ATOM 2033 C C . PRO A 1 286 ? 66.924 54.604 9.313 1.00 65.15 286 PRO A C 1
ATOM 2034 O O . PRO A 1 286 ? 67.293 54.689 10.482 1.00 65.54 286 PRO A O 1
ATOM 2038 N N . VAL A 1 287 ? 66.659 55.670 8.567 1.00 64.20 287 VAL A N 1
ATOM 2039 C CA . VAL A 1 287 ? 66.792 57.015 9.110 1.00 62.85 287 VAL A CA 1
ATOM 2040 C C . VAL A 1 287 ? 65.581 57.305 10.001 1.00 62.62 287 VAL A C 1
ATOM 2041 O O . VAL A 1 287 ? 64.457 56.931 9.678 1.00 62.60 287 VAL A O 1
ATOM 2045 N N . PRO A 1 288 ? 65.801 57.972 11.142 1.00 62.27 288 PRO A N 1
ATOM 2046 C CA . PRO A 1 288 ? 64.734 58.311 12.089 1.00 61.92 288 PRO A CA 1
ATOM 2047 C C . PRO A 1 288 ? 63.467 58.874 11.448 1.00 60.63 288 PRO A C 1
ATOM 2048 O O . PRO A 1 288 ? 62.356 58.586 11.896 1.00 60.88 288 PRO A O 1
ATOM 2052 N N . GLU A 1 289 ? 63.640 59.675 10.404 1.00 59.33 289 GLU A N 1
ATOM 2053 C CA . GLU A 1 289 ? 62.515 60.285 9.708 1.00 58.02 289 GLU A CA 1
ATOM 2054 C C . GLU A 1 289 ? 61.669 59.240 8.996 1.00 55.90 289 GLU A C 1
ATOM 2055 O O . GLU A 1 289 ? 60.604 59.543 8.462 1.00 56.58 289 GLU A O 1
ATOM 2061 N N . GLN A 1 290 ? 62.143 58.003 8.988 1.00 53.08 290 GLN A N 1
ATOM 2062 C CA . GLN A 1 290 ? 61.396 56.934 8.348 1.00 50.65 290 GLN A CA 1
ATOM 2063 C C . GLN A 1 290 ? 60.352 56.375 9.303 1.00 48.04 290 GLN A C 1
ATOM 2064 O O . GLN A 1 290 ? 59.305 55.897 8.876 1.00 47.19 290 GLN A O 1
ATOM 2070 N N . TYR A 1 291 ? 60.621 56.446 10.601 1.00 46.28 291 TYR A N 1
ATOM 2071 C CA . TYR A 1 291 ? 59.642 55.972 11.563 1.00 44.96 291 TYR A CA 1
ATOM 2072 C C . TYR A 1 291 ? 58.524 57.009 11.676 1.00 43.33 291 TYR A C 1
ATOM 2073 O O . TYR A 1 291 ? 57.387 56.676 12.018 1.00 42.80 291 TYR A O 1
ATOM 2082 N N . LEU A 1 292 ? 58.846 58.266 11.380 1.00 41.84 292 LEU A N 1
ATOM 2083 C CA . LEU A 1 292 ? 57.851 59.332 11.428 1.00 40.46 292 LEU A CA 1
ATOM 2084 C C . LEU A 1 292 ? 56.783 59.118 10.345 1.00 39.30 292 LEU A C 1
ATOM 2085 O O . LEU A 1 292 ? 55.597 59.349 10.582 1.00 38.07 292 LEU A O 1
ATOM 2090 N N . VAL A 1 293 ? 57.208 58.662 9.168 1.00 37.85 293 VAL A N 1
ATOM 2091 C CA . VAL A 1 293 ? 56.288 58.402 8.066 1.00 37.13 293 VAL A CA 1
ATOM 2092 C C . VAL A 1 293 ? 55.361 57.229 8.405 1.00 36.70 293 VAL A C 1
ATOM 2093 O O . VAL A 1 293 ? 54.146 57.279 8.160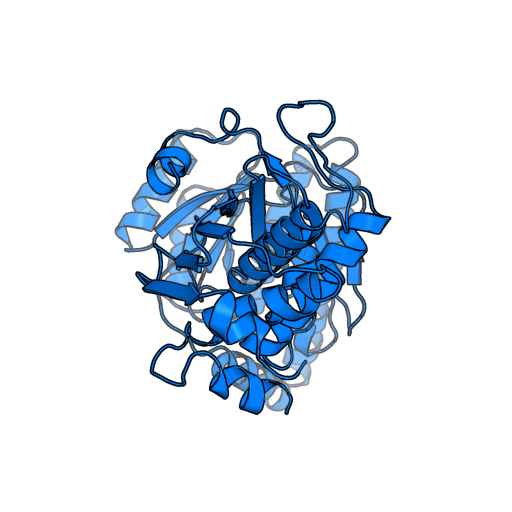 1.00 35.83 293 VAL A O 1
ATOM 2097 N N . LEU A 1 294 ? 55.943 56.177 8.972 1.00 35.05 294 LEU A N 1
ATOM 2098 C CA . LEU A 1 294 ? 55.191 54.996 9.374 1.00 31.74 294 LEU A CA 1
ATOM 2099 C C . LEU A 1 294 ? 54.077 55.315 10.369 1.00 31.57 294 LEU A C 1
ATOM 2100 O O . LEU A 1 294 ? 52.947 54.856 10.197 1.00 31.54 294 LEU A O 1
ATOM 2105 N N . GLU A 1 295 ? 54.379 56.092 11.411 1.00 32.14 295 GLU A N 1
ATOM 2106 C CA . GLU A 1 295 ? 53.343 56.419 12.389 1.00 30.66 295 GLU A CA 1
ATOM 2107 C C . GLU A 1 295 ? 52.309 57.383 11.839 1.00 30.09 295 GLU A C 1
ATOM 2108 O O . GLU A 1 295 ? 51.177 57.426 12.319 1.00 30.73 295 GLU A O 1
ATOM 2114 N N . GLU A 1 296 ? 52.681 58.152 10.823 1.00 29.07 296 GLU A N 1
ATOM 2115 C CA . GLU A 1 296 ? 51.713 59.046 10.213 1.00 26.75 296 GLU A CA 1
ATOM 2116 C C . GLU A 1 296 ? 50.771 58.157 9.399 1.00 24.59 296 GLU A C 1
ATOM 2117 O O . GLU A 1 296 ? 49.570 58.392 9.342 1.00 25.77 296 GLU A O 1
ATOM 2123 N N . LEU A 1 297 ? 51.326 57.123 8.778 1.00 22.55 297 LEU A N 1
ATOM 2124 C CA . LEU A 1 297 ? 50.525 56.204 7.988 1.00 21.20 297 LEU A CA 1
ATOM 2125 C C . LEU A 1 297 ? 49.540 55.466 8.885 1.00 22.52 297 LEU A C 1
ATOM 2126 O O . LEU A 1 297 ? 48.381 55.287 8.521 1.00 21.82 297 LEU A O 1
ATOM 2131 N N . MET A 1 298 ? 49.998 55.046 10.063 1.00 23.34 298 MET A N 1
ATOM 2132 C CA . MET A 1 298 ? 49.118 54.342 10.993 1.00 25.13 298 MET A CA 1
ATOM 2133 C C . MET A 1 298 ? 48.010 55.268 11.477 1.00 24.37 298 MET A C 1
ATOM 2134 O O . MET A 1 298 ? 46.834 54.887 11.490 1.00 23.70 298 MET A O 1
ATOM 2139 N N . ASP A 1 299 ? 48.382 56.488 11.861 1.00 23.05 299 ASP A N 1
ATOM 2140 C CA . ASP A 1 299 ? 47.390 57.443 12.336 1.00 21.43 299 ASP A CA 1
ATOM 2141 C C . ASP A 1 299 ? 46.288 57.569 11.305 1.00 19.71 299 ASP A C 1
ATOM 2142 O O . ASP A 1 299 ? 45.122 57.441 11.640 1.00 20.91 299 ASP A O 1
ATOM 2147 N N . MET A 1 300 ? 46.665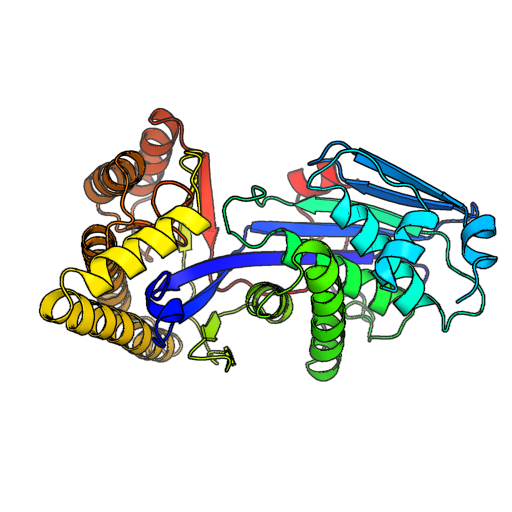 57.817 10.050 1.00 18.64 300 MET A N 1
ATOM 2148 C CA . MET A 1 300 ? 45.690 57.998 8.982 1.00 17.55 300 MET A CA 1
ATOM 2149 C C . MET A 1 300 ? 44.866 56.766 8.682 1.00 17.61 300 MET A C 1
ATOM 2150 O O . MET A 1 300 ? 43.661 56.883 8.453 1.00 19.45 300 MET A O 1
ATOM 2155 N N . ASN A 1 301 ? 45.487 55.588 8.685 1.00 15.32 301 ASN A N 1
ATOM 2156 C CA . ASN A 1 301 ? 44.735 54.369 8.403 1.00 14.89 301 ASN A CA 1
ATOM 2157 C C . ASN A 1 301 ? 43.713 54.112 9.531 1.00 16.10 301 ASN A C 1
ATOM 2158 O O . ASN A 1 301 ? 42.637 53.576 9.293 1.00 15.84 301 ASN A O 1
ATOM 2163 N N . GLN A 1 302 ? 44.042 54.515 10.755 1.00 16.21 302 GLN A N 1
ATOM 2164 C CA . GLN A 1 302 ? 43.121 54.322 11.868 1.00 18.74 302 GLN A CA 1
ATOM 2165 C C . GLN A 1 302 ? 41.883 55.216 11.720 1.00 19.92 302 GLN A C 1
ATOM 2166 O O . GLN A 1 302 ? 40.752 54.780 11.987 1.00 22.02 302 GLN A O 1
ATOM 2172 N N . HIS A 1 303 ? 42.092 56.460 11.291 1.00 19.85 303 HIS A N 1
ATOM 2173 C CA . HIS A 1 303 ? 40.984 57.390 11.086 1.00 16.76 303 HIS A CA 1
ATOM 2174 C C . HIS A 1 303 ? 40.098 56.922 9.933 1.00 17.34 303 HIS A C 1
ATOM 2175 O O . HIS A 1 303 ? 38.872 56.990 10.008 1.00 19.25 303 HIS A O 1
ATOM 2182 N N . HIS A 1 304 ? 40.718 56.445 8.862 1.00 17.15 304 HIS A N 1
ATOM 2183 C CA . HIS A 1 304 ? 39.959 55.945 7.727 1.00 14.93 304 HIS A CA 1
ATOM 2184 C C . HIS A 1 304 ? 39.094 54.769 8.166 1.00 15.79 304 HIS A C 1
ATOM 2185 O O . HIS A 1 304 ? 37.928 54.680 7.803 1.00 16.72 304 HIS A O 1
ATOM 2192 N N . LEU A 1 305 ? 39.670 53.850 8.933 1.00 15.98 305 LEU A N 1
ATOM 2193 C CA . LEU A 1 305 ? 38.913 52.697 9.400 1.00 13.72 305 LEU A CA 1
ATOM 2194 C C . LEU A 1 305 ? 37.725 53.102 10.290 1.00 15.31 305 LEU A C 1
ATOM 2195 O O . LEU A 1 305 ? 36.671 52.457 10.258 1.00 16.00 305 LEU A O 1
ATOM 2200 N N . ASN A 1 306 ? 37.896 54.159 11.088 1.00 15.97 306 ASN A N 1
ATOM 2201 C CA . ASN A 1 306 ? 36.818 54.648 11.944 1.00 15.94 306 ASN A CA 1
ATOM 2202 C C . ASN A 1 306 ? 35.727 55.182 11.025 1.00 15.94 306 ASN A C 1
ATOM 2203 O O . ASN A 1 306 ? 34.532 55.073 11.310 1.00 16.10 306 ASN A O 1
ATOM 2208 N N . ALA A 1 307 ? 36.163 55.747 9.907 1.00 17.58 307 ALA A N 1
ATOM 2209 C CA . ALA A 1 307 ? 35.262 56.307 8.919 1.00 17.50 307 ALA A CA 1
ATOM 2210 C C . ALA A 1 307 ? 34.511 55.183 8.235 1.00 18.34 307 ALA A C 1
ATOM 2211 O O . ALA A 1 307 ? 33.317 55.308 7.981 1.00 19.09 307 ALA A O 1
ATOM 2213 N N . LEU A 1 308 ? 35.210 54.088 7.939 1.00 18.96 308 LEU A N 1
ATOM 2214 C CA . LEU A 1 308 ? 34.582 52.934 7.317 1.00 19.83 308 LEU A CA 1
ATOM 2215 C C . LEU A 1 308 ? 33.458 52.462 8.229 1.00 21.87 308 LEU A C 1
ATOM 2216 O O . LEU A 1 308 ? 32.445 51.952 7.764 1.00 26.03 308 LEU A O 1
ATOM 2221 N N . GLY A 1 309 ? 33.657 52.624 9.534 1.00 21.46 309 GLY A N 1
ATOM 2222 C CA . GLY A 1 309 ? 32.653 52.226 10.501 1.00 17.91 309 GLY A CA 1
ATOM 2223 C C . GLY A 1 309 ? 33.031 51.022 11.342 1.00 19.95 309 GLY A C 1
ATOM 2224 O O . GLY A 1 309 ? 32.214 50.540 12.123 1.00 21.76 309 GLY A O 1
ATOM 2225 N N . VAL A 1 310 ? 34.260 50.536 11.202 1.00 19.32 310 VAL A N 1
ATOM 2226 C CA . VAL A 1 310 ? 34.693 49.363 11.950 1.00 19.24 310 VAL A CA 1
ATOM 2227 C C . VAL A 1 310 ? 35.447 49.689 13.236 1.00 20.33 310 VAL A C 1
ATOM 2228 O O . VAL A 1 310 ? 36.262 48.894 13.701 1.00 20.11 310 VAL A O 1
ATOM 2232 N N . GLY A 1 311 ? 35.180 50.860 13.806 1.00 21.38 311 GLY A N 1
ATOM 2233 C CA . GLY A 1 311 ? 35.842 51.240 15.042 1.00 21.12 311 GLY A CA 1
ATOM 2234 C C . GLY A 1 311 ? 35.082 50.742 16.256 1.00 22.66 311 GLY A C 1
ATOM 2235 O O . GLY A 1 311 ? 33.994 50.188 16.122 1.00 23.70 311 GLY A O 1
ATOM 2236 N N . HIS A 1 312 ? 35.651 50.933 17.442 1.00 25.97 312 HIS A N 1
ATOM 2237 C CA . HIS A 1 312 ? 35.011 50.505 18.687 1.00 26.04 312 HIS A CA 1
ATOM 2238 C C . HIS A 1 312 ? 35.591 51.286 19.861 1.00 25.01 312 HIS A C 1
ATOM 2239 O O . HIS A 1 312 ? 36.759 51.662 19.851 1.00 24.64 312 HIS A O 1
ATOM 2246 N N . ALA A 1 313 ? 34.770 51.536 20.871 1.00 27.05 313 ALA A N 1
ATOM 2247 C CA . ALA A 1 313 ? 35.200 52.294 22.047 1.00 28.79 313 ALA A CA 1
ATOM 2248 C C . ALA A 1 313 ? 36.465 51.730 22.682 1.00 29.22 313 ALA A C 1
ATOM 2249 O O . ALA A 1 313 ? 37.316 52.473 23.175 1.00 27.02 313 ALA A O 1
ATOM 2251 N N . SER A 1 314 ? 36.584 50.409 22.675 1.00 31.46 314 SER A N 1
ATOM 2252 C CA . SER A 1 314 ? 37.754 49.781 23.256 1.00 33.32 314 SER A CA 1
ATOM 2253 C C . SER A 1 314 ? 38.997 50.126 22.438 1.00 34.48 314 SER A C 1
ATOM 2254 O O . SER A 1 314 ? 40.106 50.178 22.972 1.00 36.53 314 SER A O 1
ATOM 2257 N N . LEU A 1 315 ? 38.805 50.380 21.146 1.00 34.61 315 LEU A N 1
ATOM 2258 C CA . LEU A 1 315 ? 39.907 50.725 20.250 1.00 33.18 315 LEU A CA 1
ATOM 2259 C C . LEU A 1 315 ? 40.290 52.196 20.291 1.00 32.23 315 LEU A C 1
ATOM 2260 O O . LEU A 1 315 ? 41.468 52.533 20.106 1.00 29.78 315 LEU A O 1
ATOM 2265 N N . ASP A 1 316 ? 39.306 53.072 20.514 1.00 33.60 316 ASP A N 1
ATOM 2266 C CA . ASP A 1 316 ? 39.593 54.509 20.597 1.00 35.77 316 ASP A CA 1
ATOM 2267 C C . ASP A 1 316 ? 40.350 54.719 21.884 1.00 35.77 316 ASP A C 1
ATOM 2268 O O . ASP A 1 316 ? 41.217 55.592 21.987 1.00 37.45 316 ASP A O 1
ATOM 2273 N N . GLN A 1 317 ? 39.992 53.898 22.860 1.00 34.34 317 GLN A N 1
ATOM 2274 C CA . GLN A 1 317 ? 40.596 53.914 24.173 1.00 36.79 317 GLN A CA 1
ATOM 2275 C C . GLN A 1 317 ? 42.047 53.451 24.059 1.00 36.10 317 GLN A C 1
ATOM 2276 O O . GLN A 1 317 ? 42.941 54.027 24.677 1.00 36.75 317 GLN A O 1
ATOM 2282 N N . LEU A 1 318 ? 42.271 52.409 23.261 1.00 34.68 318 LEU A N 1
ATOM 2283 C CA . LEU A 1 318 ? 43.609 51.871 23.064 1.00 34.40 318 LEU A CA 1
ATOM 2284 C C . LEU A 1 318 ? 44.506 52.946 22.470 1.00 33.92 318 LEU A C 1
ATOM 2285 O O . LEU A 1 318 ? 45.637 53.134 22.916 1.00 32.75 318 LEU A O 1
ATOM 2290 N N . CYS A 1 319 ? 43.996 53.657 21.468 1.00 34.46 319 CYS A N 1
ATOM 2291 C CA . CYS A 1 319 ? 44.775 54.711 20.820 1.00 35.45 319 CYS A CA 1
ATOM 2292 C C . CYS A 1 319 ? 44.981 55.920 21.731 1.00 35.92 319 CYS A C 1
ATOM 2293 O O . CYS A 1 319 ? 46.063 56.512 21.743 1.00 36.43 319 CYS A O 1
ATOM 2296 N N . GLN A 1 320 ? 43.939 56.278 22.486 1.00 36.77 320 GLN A N 1
ATOM 2297 C CA . GLN A 1 320 ? 43.980 57.429 23.395 1.00 36.56 320 GLN A CA 1
ATOM 2298 C C . GLN A 1 320 ? 45.054 57.265 24.468 1.00 36.37 320 GLN A C 1
ATOM 2299 O O . GLN A 1 320 ? 45.848 58.181 24.711 1.00 36.21 320 GLN A O 1
ATOM 2305 N N . VAL A 1 321 ? 45.077 56.102 25.114 1.00 35.31 321 VAL A N 1
ATOM 2306 C CA . VAL A 1 321 ? 46.072 55.850 26.142 1.00 34.69 321 VAL A CA 1
ATOM 2307 C C . VAL A 1 321 ? 47.457 55.893 25.532 1.00 35.97 321 VAL A C 1
ATOM 2308 O O . VAL A 1 321 ? 48.371 56.512 26.070 1.00 39.79 321 VAL A O 1
ATOM 2312 N N . THR A 1 322 ? 47.599 55.222 24.399 1.00 35.34 322 THR A N 1
ATOM 2313 C CA . THR A 1 322 ? 48.867 55.141 23.694 1.00 35.53 322 THR A CA 1
ATOM 2314 C C . THR A 1 322 ? 49.434 56.489 23.264 1.00 34.54 322 THR A C 1
ATOM 2315 O O . THR A 1 322 ? 50.629 56.733 23.425 1.00 35.19 322 THR A O 1
ATOM 2319 N N . ALA A 1 323 ? 48.588 57.350 22.705 1.00 32.87 323 ALA A N 1
ATOM 2320 C CA . ALA A 1 323 ? 49.024 58.668 22.256 1.00 34.32 323 ALA A CA 1
ATOM 2321 C C . ALA A 1 323 ? 49.436 59.502 23.470 1.00 34.38 323 ALA A C 1
ATOM 2322 O O . ALA A 1 323 ? 50.352 60.328 23.409 1.00 32.74 323 ALA A O 1
ATOM 2324 N N . ALA A 1 324 ? 48.756 59.263 24.581 1.00 35.12 324 ALA A N 1
ATOM 2325 C CA . ALA A 1 324 ? 49.058 59.964 25.807 1.00 37.69 324 ALA A CA 1
ATOM 2326 C C . ALA A 1 324 ? 50.532 59.757 26.114 1.00 38.67 324 ALA A C 1
ATOM 2327 O O . ALA A 1 324 ? 51.168 60.616 26.719 1.00 42.36 324 ALA A O 1
ATOM 2329 N N . HIS A 1 325 ? 51.080 58.617 25.696 1.00 38.83 325 HIS A N 1
ATOM 2330 C CA . HIS A 1 325 ? 52.491 58.327 25.944 1.00 36.74 325 HIS A CA 1
ATOM 2331 C C . HIS A 1 325 ? 53.365 58.542 24.727 1.00 36.02 325 HIS A C 1
ATOM 2332 O O . HIS A 1 325 ? 54.502 58.077 24.682 1.00 35.95 325 HIS A O 1
ATOM 2339 N N . GLY A 1 326 ? 52.825 59.248 23.740 1.00 36.03 326 GLY A N 1
ATOM 2340 C CA . GLY A 1 326 ? 53.580 59.535 22.532 1.00 36.57 326 GLY A CA 1
ATOM 2341 C C . GLY A 1 326 ? 53.717 58.395 21.542 1.00 36.23 326 GLY A C 1
ATOM 2342 O O . GLY A 1 326 ? 54.524 58.466 20.609 1.00 36.31 326 GLY A O 1
ATOM 2343 N N . LEU A 1 327 ? 52.929 57.344 21.732 1.00 36.37 327 LEU A N 1
ATOM 2344 C CA . LEU A 1 327 ? 52.985 56.196 20.837 1.00 36.44 327 LEU A CA 1
ATOM 2345 C C . LEU A 1 327 ? 51.820 56.232 19.836 1.00 35.07 327 LEU A C 1
ATOM 2346 O O . LEU A 1 327 ? 50.773 56.824 20.108 1.00 35.39 327 LEU A O 1
ATOM 2351 N N . HIS A 1 328 ? 52.012 55.607 18.679 1.00 33.38 328 HIS A N 1
ATOM 2352 C CA . HIS A 1 328 ? 50.982 55.583 17.635 1.00 31.45 328 HIS A CA 1
ATOM 2353 C C . HIS A 1 328 ? 50.457 54.173 17.369 1.00 28.06 328 HIS A C 1
ATOM 2354 O O . HIS A 1 328 ? 51.236 53.225 17.233 1.00 25.60 328 HIS A O 1
ATOM 2361 N N . SER A 1 329 ? 49.136 54.037 17.297 1.00 23.76 329 SER A N 1
ATOM 2362 C CA . SER A 1 329 ? 48.550 52.731 17.045 1.00 22.69 329 SER A CA 1
ATOM 2363 C C . SER A 1 329 ? 47.388 52.754 16.059 1.00 23.20 329 SER A C 1
ATOM 2364 O O . SER A 1 329 ? 46.927 53.811 15.634 1.00 25.60 329 SER A O 1
ATOM 2367 N N . LYS A 1 330 ? 46.928 51.563 15.698 1.00 22.19 330 LYS A N 1
ATOM 2368 C CA . LYS A 1 330 ? 45.806 51.397 14.799 1.00 21.01 330 LYS A CA 1
ATOM 2369 C C . LYS A 1 330 ? 45.275 50.004 15.053 1.00 22.06 330 LYS A C 1
ATOM 2370 O O . LYS A 1 330 ? 46.022 49.117 15.461 1.00 21.50 330 LYS A O 1
ATOM 2376 N N . LEU A 1 331 ? 43.982 49.812 14.831 1.00 20.66 331 LEU A N 1
ATOM 2377 C CA . LEU A 1 331 ? 43.406 48.496 15.007 1.00 21.51 331 LEU A CA 1
ATOM 2378 C C . LEU A 1 331 ? 44.076 47.608 13.947 1.00 23.19 331 LEU A C 1
ATOM 2379 O O . LEU A 1 331 ? 44.893 48.076 13.154 1.00 22.55 331 LEU A O 1
ATOM 2384 N N . THR A 1 332 ? 43.757 46.322 13.952 1.00 23.21 332 THR A N 1
ATOM 2385 C CA . THR A 1 332 ? 44.336 45.412 12.984 1.00 22.18 332 THR A CA 1
ATOM 2386 C C . THR A 1 332 ? 43.323 44.312 12.754 1.00 22.51 332 THR A C 1
ATOM 2387 O O . THR A 1 332 ? 42.917 43.645 13.698 1.00 25.32 332 THR A O 1
ATOM 2391 N N . GLY A 1 333 ? 42.888 44.153 11.506 1.00 19.72 333 GLY A N 1
ATOM 2392 C CA . GLY A 1 333 ? 41.908 43.134 11.198 1.00 19.55 333 GLY A CA 1
ATOM 2393 C C . GLY A 1 333 ? 40.497 43.668 11.056 1.00 21.41 333 GLY A C 1
ATOM 2394 O O . GLY A 1 333 ? 40.296 44.755 10.528 1.00 24.39 333 GLY A O 1
ATOM 2395 N N . ALA A 1 334 ? 39.519 42.911 11.553 1.00 21.28 334 ALA A N 1
ATOM 2396 C CA . ALA A 1 334 ? 38.117 43.292 11.435 1.00 21.28 334 ALA A CA 1
ATOM 2397 C C . ALA A 1 334 ? 37.622 44.544 12.145 1.00 21.28 334 ALA A C 1
ATOM 2398 O O . ALA A 1 334 ? 36.576 45.091 11.769 1.00 21.28 334 ALA A O 1
ATOM 2400 N N . GLY A 1 335 ? 38.360 45.015 13.149 1.00 24.67 335 GLY A N 1
ATOM 2401 C CA . GLY A 1 335 ? 37.926 46.175 13.901 1.00 24.53 335 GLY A CA 1
ATOM 2402 C C . GLY A 1 335 ? 36.818 45.752 14.855 1.00 28.62 335 GLY A C 1
ATOM 2403 O O . GLY A 1 335 ? 36.653 44.548 15.135 1.00 29.00 335 GLY A O 1
ATOM 2404 N N . GLY A 1 336 ? 36.058 46.729 15.352 1.00 29.00 336 GLY A N 1
ATOM 2405 C CA . GLY A 1 336 ? 34.962 46.452 16.270 1.00 30.30 336 GLY A CA 1
ATOM 2406 C C . GLY A 1 336 ? 35.373 45.617 17.466 1.00 31.77 336 GLY A C 1
ATOM 2407 O O . GLY A 1 336 ? 34.558 44.897 18.053 1.00 31.39 336 GLY A O 1
ATOM 2408 N N . GLY A 1 337 ? 36.647 45.721 17.831 1.00 32.68 337 GLY A N 1
ATOM 2409 C CA . GLY A 1 337 ? 37.180 44.953 18.946 1.00 31.52 337 GLY A CA 1
ATOM 2410 C C . GLY A 1 337 ? 38.503 44.339 18.530 1.00 30.68 337 GLY A C 1
ATOM 2411 O O . GLY A 1 337 ? 39.342 45.010 17.917 1.00 32.45 337 GLY A O 1
ATOM 2412 N N . GLY A 1 338 ? 38.695 43.069 18.857 1.00 29.17 338 GLY A N 1
ATOM 2413 C CA . GLY A 1 338 ? 39.924 42.386 18.491 1.00 27.27 338 GLY A CA 1
ATOM 2414 C C . GLY A 1 338 ? 41.215 43.090 18.886 1.00 28.51 338 GLY A C 1
ATOM 2415 O O . GLY A 1 338 ? 41.278 43.863 19.859 1.00 28.06 338 GLY A O 1
ATOM 2416 N N . CYS A 1 339 ? 42.258 42.844 18.107 1.00 27.25 339 CYS A N 1
ATOM 2417 C CA . CYS A 1 339 ? 43.557 43.422 18.414 1.00 27.99 339 CYS A CA 1
ATOM 2418 C C . CYS A 1 339 ? 43.871 44.752 17.746 1.00 26.92 339 CYS A C 1
ATOM 2419 O O . CYS A 1 339 ? 43.166 45.205 16.848 1.00 28.55 339 CYS A O 1
ATOM 2422 N N . GLY A 1 340 ? 44.943 45.372 18.229 1.00 26.27 340 GLY A N 1
ATOM 2423 C CA . GLY A 1 340 ? 45.431 46.632 17.703 1.00 23.13 340 GLY A CA 1
ATOM 2424 C C . GLY A 1 340 ? 46.954 46.581 17.777 1.00 23.64 340 GLY A C 1
ATOM 2425 O O . GLY A 1 340 ? 47.512 45.797 18.544 1.00 22.12 340 GLY A O 1
ATOM 2426 N N . ILE A 1 341 ? 47.623 47.415 16.989 1.00 25.19 341 ILE A N 1
ATOM 2427 C CA . ILE A 1 341 ? 49.080 47.467 16.942 1.00 25.99 341 ILE A CA 1
ATOM 2428 C C . ILE A 1 341 ? 49.592 48.848 17.333 1.00 27.35 341 ILE A C 1
ATOM 2429 O O . ILE A 1 341 ? 48.966 49.847 17.003 1.00 27.60 341 ILE A O 1
ATOM 2434 N N . THR A 1 342 ? 50.735 48.898 18.018 1.00 27.62 342 THR A N 1
ATOM 2435 C CA . THR A 1 342 ? 51.370 50.164 18.409 1.00 27.22 342 THR A CA 1
ATOM 2436 C C . THR A 1 342 ? 52.843 50.063 18.036 1.00 27.86 342 THR A C 1
ATOM 2437 O O . THR A 1 342 ? 53.517 49.097 18.384 1.00 29.31 342 THR A O 1
ATOM 2441 N N . LEU A 1 343 ? 53.342 51.058 17.327 1.00 28.73 343 LEU A N 1
ATOM 2442 C CA . LEU A 1 343 ? 54.725 51.065 16.884 1.00 30.86 343 LEU A CA 1
ATOM 2443 C C . LEU A 1 343 ? 55.672 51.547 17.970 1.00 33.81 343 LEU A C 1
ATOM 2444 O O . LEU A 1 343 ? 55.355 52.471 18.717 1.00 34.42 343 LEU A O 1
ATOM 2449 N N . LEU A 1 344 ? 56.833 50.902 18.057 1.00 37.05 344 LEU A N 1
ATOM 2450 C CA . LEU A 1 344 ? 57.873 51.267 19.019 1.00 39.06 344 LEU A CA 1
ATOM 2451 C C . LEU A 1 344 ? 59.157 51.500 18.231 1.00 42.43 344 LEU A C 1
ATOM 2452 O O . LEU A 1 344 ? 59.883 50.558 17.916 1.00 42.98 344 LEU A O 1
ATOM 2457 N N . LYS A 1 345 ? 59.426 52.758 17.907 1.00 45.84 345 LYS A N 1
ATOM 2458 C CA . LYS A 1 345 ? 60.612 53.123 17.142 1.00 49.61 345 LYS A CA 1
ATOM 2459 C C . LYS A 1 345 ? 61.869 53.152 18.005 1.00 51.11 345 LYS A C 1
ATOM 2460 O O . LYS A 1 345 ? 61.792 53.213 19.231 1.00 51.25 345 LYS A O 1
ATOM 2466 N N . PRO A 1 346 ? 63.051 53.106 17.368 1.00 53.62 346 PRO A N 1
ATOM 2467 C CA . PRO A 1 346 ? 64.332 53.129 18.082 1.00 55.29 346 PRO A CA 1
ATOM 2468 C C . PRO A 1 346 ? 64.572 54.483 18.739 1.00 56.68 346 PRO A C 1
ATOM 2469 O O . PRO A 1 346 ? 64.739 55.486 18.046 1.00 57.39 346 PRO A O 1
ATOM 2473 N N . GLY A 1 347 ? 64.584 54.520 20.067 1.00 58.47 347 GLY A N 1
ATOM 2474 C CA . GLY A 1 347 ? 64.833 55.781 20.740 1.00 59.59 347 GLY A CA 1
ATOM 2475 C C . GLY A 1 347 ? 63.895 56.125 21.877 1.00 60.79 347 GLY A C 1
ATOM 2476 O O . GLY A 1 347 ? 64.177 57.036 22.658 1.00 60.68 347 GLY A O 1
ATOM 2477 N N . LEU A 1 348 ? 62.779 55.417 21.988 1.00 61.79 348 LEU A N 1
ATOM 2478 C CA . LEU A 1 348 ? 61.845 55.716 23.065 1.00 63.68 348 LEU A CA 1
ATOM 2479 C C . LEU A 1 348 ? 62.423 55.356 24.433 1.00 63.91 348 LEU A C 1
ATOM 2480 O O . LEU A 1 348 ? 63.287 54.479 24.551 1.00 64.43 348 LEU A O 1
ATOM 2485 N N . GLU A 1 349 ? 61.939 56.047 25.459 1.00 63.57 349 GLU A N 1
ATOM 2486 C CA . GLU A 1 349 ? 62.389 55.834 26.828 1.00 63.77 349 GLU A CA 1
ATOM 2487 C C . GLU A 1 349 ? 61.628 54.691 27.494 1.00 62.51 349 GLU A C 1
ATOM 2488 O O . GLU A 1 349 ? 60.397 54.692 27.527 1.00 61.51 349 GLU A O 1
ATOM 2494 N N . ARG A 1 350 ? 62.369 53.716 28.017 1.00 62.05 350 ARG A N 1
ATOM 2495 C CA . ARG A 1 350 ? 61.772 52.560 28.686 1.00 61.38 350 ARG A CA 1
ATOM 2496 C C . ARG A 1 350 ? 60.550 52.926 29.527 1.00 60.56 350 ARG A C 1
ATOM 2497 O O . ARG A 1 350 ? 59.653 52.102 29.705 1.00 60.73 350 ARG A O 1
ATOM 2505 N N . ALA A 1 351 ? 60.514 54.158 30.034 1.00 58.15 351 ALA A N 1
ATOM 2506 C CA . ALA A 1 351 ? 59.408 54.618 30.872 1.00 56.04 351 ALA A CA 1
ATOM 2507 C C . ALA A 1 351 ? 58.096 54.864 30.118 1.00 54.64 351 ALA A C 1
ATOM 2508 O O . ALA A 1 351 ? 57.025 54.471 30.584 1.00 52.80 351 ALA A O 1
ATOM 2510 N N . LYS A 1 352 ? 58.181 55.518 28.963 1.00 54.58 352 LYS A N 1
ATOM 2511 C CA . LYS A 1 352 ? 56.998 55.808 28.155 1.00 55.05 352 LYS A CA 1
ATOM 2512 C C . LYS A 1 352 ? 56.276 54.516 27.794 1.00 54.67 352 LYS A C 1
ATOM 2513 O O . LYS A 1 352 ? 55.066 54.385 28.000 1.00 54.89 352 LYS A O 1
ATOM 2519 N N . VAL A 1 353 ? 57.031 53.562 27.256 1.00 53.87 353 VAL A N 1
ATOM 2520 C CA . VAL A 1 353 ? 56.481 52.275 26.859 1.00 53.20 353 VAL A CA 1
ATOM 2521 C C . VAL A 1 353 ? 55.962 51.457 28.042 1.00 53.61 353 VAL A C 1
ATOM 2522 O O . VAL A 1 353 ? 54.875 50.874 27.963 1.00 53.39 353 VAL A O 1
ATOM 2526 N N . GLU A 1 354 ? 56.724 51.425 29.137 1.00 53.58 354 GLU A N 1
ATOM 2527 C CA . GLU A 1 354 ? 56.335 50.651 30.321 1.00 53.08 354 GLU A CA 1
ATOM 2528 C C . GLU A 1 354 ? 55.035 51.103 30.974 1.00 51.89 354 GLU A C 1
ATOM 2529 O O . GLU A 1 354 ? 54.305 50.289 31.547 1.00 51.98 354 GLU A O 1
ATOM 2535 N N . ALA A 1 355 ? 54.740 52.393 30.887 1.00 49.97 355 ALA A N 1
ATOM 2536 C CA . ALA A 1 355 ? 53.521 52.920 31.479 1.00 49.03 355 ALA A CA 1
ATOM 2537 C C . ALA A 1 355 ? 52.328 52.594 30.589 1.00 48.18 355 ALA A C 1
ATOM 2538 O O . ALA A 1 355 ? 51.226 52.315 31.075 1.00 48.80 355 ALA A O 1
ATOM 2540 N N . ALA A 1 356 ? 52.553 52.630 29.281 1.00 46.71 356 ALA A N 1
ATOM 2541 C CA . ALA A 1 356 ? 51.495 52.337 28.324 1.00 44.52 356 ALA A CA 1
ATOM 2542 C C . ALA A 1 356 ? 50.947 50.937 28.586 1.00 43.03 356 ALA A C 1
ATOM 2543 O O . ALA A 1 356 ? 49.727 50.724 28.615 1.00 41.28 356 ALA A O 1
ATOM 2545 N N . LYS A 1 357 ? 51.859 49.987 28.787 1.00 41.61 357 LYS A N 1
ATOM 2546 C CA . LYS A 1 357 ? 51.481 48.602 29.047 1.00 40.44 357 LYS A CA 1
ATOM 2547 C C . LYS A 1 357 ? 50.627 48.482 30.299 1.00 38.77 357 LYS A C 1
ATOM 2548 O O . LYS A 1 357 ? 49.644 47.741 30.317 1.00 39.00 357 LYS A O 1
ATOM 2554 N N . GLN A 1 358 ? 50.996 49.214 31.342 1.00 37.10 358 GLN A N 1
ATOM 2555 C CA . GLN A 1 358 ? 50.234 49.169 32.574 1.00 36.31 358 GLN A CA 1
ATOM 2556 C C . GLN A 1 358 ? 48.834 49.717 32.333 1.00 36.84 358 GLN A C 1
ATOM 2557 O O . GLN A 1 358 ? 47.828 49.100 32.706 1.00 37.03 358 GLN A O 1
ATOM 2563 N N . ALA A 1 359 ? 48.777 50.890 31.711 1.00 35.82 359 ALA A N 1
ATOM 2564 C CA . ALA A 1 359 ? 47.506 51.533 31.414 1.00 34.63 359 ALA A CA 1
ATOM 2565 C C . ALA A 1 359 ? 46.628 50.587 30.595 1.00 34.57 359 ALA A C 1
ATOM 2566 O O . ALA A 1 359 ? 45.469 50.348 30.934 1.00 33.56 359 ALA A O 1
ATOM 2568 N N . LEU A 1 360 ? 47.197 50.041 29.522 1.00 34.53 360 LEU A N 1
ATOM 2569 C CA . LEU A 1 360 ? 46.474 49.123 28.655 1.00 34.48 360 LEU A CA 1
ATOM 2570 C C . LEU A 1 360 ? 45.894 47.958 29.438 1.00 34.86 360 LEU A C 1
ATOM 2571 O O . LEU A 1 360 ? 44.730 47.589 29.259 1.00 36.07 360 LEU A O 1
ATOM 2576 N N . THR A 1 361 ? 46.701 47.390 30.323 1.00 35.33 361 THR A N 1
ATOM 2577 C CA . THR A 1 361 ? 46.253 46.273 31.142 1.00 36.26 361 THR A CA 1
ATOM 2578 C C . THR A 1 361 ? 45.126 46.691 32.101 1.00 36.72 361 THR A C 1
ATOM 2579 O O . THR A 1 361 ? 44.168 45.951 32.307 1.00 36.36 361 THR A O 1
ATOM 2583 N N . GLY A 1 362 ? 45.236 47.882 32.675 1.00 37.19 362 GLY A N 1
ATOM 2584 C CA . GLY A 1 362 ? 44.203 48.352 33.581 1.00 36.60 362 GLY A CA 1
ATOM 2585 C C . GLY A 1 362 ? 42.842 48.383 32.914 1.00 37.45 362 GLY A C 1
ATOM 2586 O O . GLY A 1 362 ? 41.822 48.128 33.562 1.00 38.82 362 GLY A O 1
ATOM 2587 N N . CYS A 1 363 ? 42.826 48.704 31.619 1.00 36.24 363 CYS A N 1
ATOM 2588 C CA . CYS A 1 363 ? 41.592 48.749 30.839 1.00 33.64 363 CYS A CA 1
ATOM 2589 C C . CYS A 1 363 ? 41.048 47.328 30.683 1.00 33.31 363 CYS A C 1
ATOM 2590 O O . CYS A 1 363 ? 39.935 47.124 30.192 1.00 33.46 363 CYS A O 1
ATOM 2593 N N . GLY A 1 364 ? 41.849 46.344 31.082 1.00 32.02 364 GLY A N 1
ATOM 2594 C CA . GLY A 1 364 ? 41.423 44.958 30.975 1.00 32.51 364 GLY A CA 1
ATOM 2595 C C . GLY A 1 364 ? 41.850 44.289 29.676 1.00 33.05 364 GLY A C 1
ATOM 2596 O O . GLY A 1 364 ? 41.292 43.262 29.284 1.00 31.93 364 GLY A O 1
ATOM 2597 N N . PHE A 1 365 ? 42.851 44.869 29.018 1.00 33.12 365 PHE A N 1
ATOM 2598 C CA . PHE A 1 365 ? 43.367 44.343 27.759 1.00 34.69 365 PHE A CA 1
ATOM 2599 C C . PHE A 1 365 ? 44.650 43.562 27.986 1.00 35.51 365 PHE A C 1
ATOM 2600 O O . PHE A 1 365 ? 45.413 43.877 28.898 1.00 36.25 365 PHE A O 1
ATOM 2608 N N . ASP A 1 366 ? 44.883 42.556 27.142 1.00 36.14 366 ASP A N 1
ATOM 2609 C CA . ASP A 1 366 ? 46.113 41.763 27.181 1.00 35.18 366 ASP A CA 1
ATOM 2610 C C . ASP A 1 366 ? 47.089 42.537 26.311 1.00 35.61 366 ASP A C 1
ATOM 2611 O O . ASP A 1 366 ? 46.716 43.065 25.263 1.00 35.75 366 ASP A O 1
ATOM 2616 N N . CYS A 1 367 ? 48.339 42.601 26.732 1.00 34.93 367 CYS A N 1
ATOM 2617 C CA . CYS A 1 367 ? 49.322 43.348 25.979 1.00 36.00 367 CYS A CA 1
ATOM 2618 C C . CYS A 1 367 ? 50.654 42.595 25.867 1.00 35.74 367 CYS A C 1
ATOM 2619 O O . CYS A 1 367 ? 51.171 42.070 26.857 1.00 36.64 367 CYS A O 1
ATOM 2622 N N . TRP A 1 368 ? 51.187 42.529 24.647 1.00 34.71 368 TRP A N 1
ATOM 2623 C CA . TRP A 1 368 ? 52.457 41.861 24.375 1.00 32.40 368 TRP A CA 1
ATOM 2624 C C . TRP A 1 368 ? 53.401 42.819 23.682 1.00 32.11 368 TRP A C 1
ATOM 2625 O O . TRP A 1 368 ? 52.981 43.613 22.841 1.00 32.40 368 TRP A O 1
ATOM 2636 N N . GLU A 1 369 ? 54.677 42.742 24.042 1.00 32.21 369 GLU A N 1
ATOM 2637 C CA . GLU A 1 369 ? 55.703 43.568 23.422 1.00 32.21 369 GLU A CA 1
ATOM 2638 C C . GLU A 1 369 ? 56.468 42.579 22.565 1.00 32.09 369 GLU A C 1
ATOM 2639 O O . GLU A 1 369 ? 57.285 41.813 23.057 1.00 34.63 369 GLU A O 1
ATOM 2645 N N . THR A 1 370 ? 56.179 42.576 21.276 1.00 31.80 370 THR A N 1
ATOM 2646 C CA . THR A 1 370 ? 56.830 41.648 20.381 1.00 32.20 370 THR A CA 1
ATOM 2647 C C . THR A 1 370 ? 57.350 42.332 19.128 1.00 31.60 370 THR A C 1
ATOM 2648 O O . THR A 1 370 ? 57.603 43.536 19.127 1.00 32.17 370 THR A O 1
ATOM 2652 N N . SER A 1 371 ? 57.536 41.563 18.067 1.00 30.49 371 SER A N 1
ATOM 2653 C CA . SER A 1 371 ? 58.032 42.134 16.831 1.00 31.80 371 SER A CA 1
ATOM 2654 C C . SER A 1 371 ? 57.206 41.690 15.634 1.00 31.74 371 SER A C 1
ATOM 2655 O O . SER A 1 371 ? 56.464 40.704 15.691 1.00 31.05 371 SER A O 1
ATOM 2658 N N . ILE A 1 372 ? 57.355 42.435 14.548 1.00 30.02 372 ILE A N 1
ATOM 2659 C CA . ILE A 1 372 ? 56.645 42.165 13.319 1.00 29.34 372 ILE A CA 1
ATOM 2660 C C . ILE A 1 372 ? 57.677 41.904 12.222 1.00 28.30 372 ILE A C 1
ATOM 2661 O O . ILE A 1 372 ? 58.812 42.386 12.296 1.00 25.71 372 ILE A O 1
ATOM 2666 N N . GLY A 1 373 ? 57.283 41.124 11.219 1.00 28.03 373 GLY A N 1
ATOM 2667 C CA . GLY A 1 373 ? 58.192 40.786 10.137 1.00 25.72 373 GLY A CA 1
ATOM 2668 C C . GLY A 1 373 ? 59.068 39.646 10.605 1.00 25.15 373 GLY A C 1
ATOM 2669 O O . GLY A 1 373 ? 60.238 39.561 10.251 1.00 23.76 373 GLY A O 1
ATOM 2670 N N . ALA A 1 374 ? 58.467 38.771 11.409 1.00 26.42 374 ALA A N 1
ATOM 2671 C CA . ALA A 1 374 ? 59.126 37.608 11.997 1.00 28.60 374 ALA A CA 1
ATOM 2672 C C . ALA A 1 374 ? 59.694 36.594 10.991 1.00 32.03 374 ALA A C 1
ATOM 2673 O O . ALA A 1 374 ? 59.265 36.527 9.839 1.00 30.60 374 ALA A O 1
ATOM 2675 N N . PRO A 1 375 ? 60.662 35.779 11.439 1.00 35.56 375 PRO A N 1
ATOM 2676 C CA . PRO A 1 375 ? 61.365 34.739 10.681 1.00 36.68 375 PRO A CA 1
ATOM 2677 C C . PRO A 1 375 ? 60.551 33.783 9.799 1.00 37.91 375 PRO A C 1
ATOM 2678 O O . PRO A 1 375 ? 60.723 33.765 8.573 1.00 41.12 375 PRO A O 1
ATOM 2682 N N . GLY A 1 376 ? 59.680 32.985 10.406 1.00 36.09 376 GLY A N 1
ATOM 2683 C CA . GLY A 1 376 ? 58.912 32.033 9.620 1.00 35.15 376 GLY A CA 1
ATOM 2684 C C . GLY A 1 376 ? 59.181 30.617 10.112 1.00 33.75 376 GLY A C 1
ATOM 2685 O O . GLY A 1 376 ? 59.888 30.450 11.105 1.00 33.25 376 GLY A O 1
ATOM 2686 N N . VAL A 1 377 ? 58.635 29.601 9.443 1.00 32.34 377 VAL A N 1
ATOM 2687 C CA . VAL A 1 377 ? 58.846 28.213 9.878 1.00 33.88 377 VAL A CA 1
ATOM 2688 C C . VAL A 1 377 ? 60.304 27.939 10.262 1.00 34.31 377 VAL A C 1
ATOM 2689 O O . VAL A 1 377 ? 61.215 28.122 9.456 1.00 31.51 377 VAL A O 1
ATOM 2693 N N . SER A 1 378 ? 60.516 27.475 11.490 1.00 36.14 378 SER A N 1
ATOM 2694 C CA . SER A 1 378 ? 61.864 27.195 11.963 1.00 38.11 378 SER A CA 1
ATOM 2695 C C . SER A 1 378 ? 61.996 25.939 12.807 1.00 40.01 378 SER A C 1
ATOM 2696 O O . SER A 1 378 ? 61.076 25.548 13.524 1.00 40.77 378 SER A O 1
ATOM 2699 N N . MET A 1 379 ? 63.165 25.314 12.715 1.00 41.83 379 MET A N 1
ATOM 2700 C CA . MET A 1 379 ? 63.461 24.123 13.493 1.00 43.16 379 MET A CA 1
ATOM 2701 C C . MET A 1 379 ? 64.425 24.586 14.581 1.00 42.56 379 MET A C 1
ATOM 2702 O O . MET A 1 379 ? 65.405 25.277 14.302 1.00 40.14 379 MET A O 1
ATOM 2707 N N . HIS A 1 380 ? 64.133 24.219 15.822 1.00 43.86 380 HIS A N 1
ATOM 2708 C CA . HIS A 1 380 ? 64.958 24.632 16.951 1.00 47.28 380 HIS A CA 1
ATOM 2709 C C . HIS A 1 380 ? 65.545 23.456 17.712 1.00 50.64 380 HIS A C 1
ATOM 2710 O O . HIS A 1 380 ? 64.918 22.401 17.834 1.00 50.62 380 HIS A O 1
ATOM 2717 N N . SER A 1 381 ? 66.751 23.648 18.233 1.00 54.07 381 SER A N 1
ATOM 2718 C CA . SER A 1 381 ? 67.376 22.619 19.042 1.00 58.23 381 SER A CA 1
ATOM 2719 C C . SER A 1 381 ? 66.772 22.870 20.421 1.00 60.27 381 SER A C 1
ATOM 2720 O O . SER A 1 381 ? 66.569 24.021 20.810 1.00 61.07 381 SER A O 1
ATOM 2723 N N . ALA A 1 382 ? 66.463 21.801 21.146 1.00 62.85 382 ALA A N 1
ATOM 2724 C CA . ALA A 1 382 ? 65.864 21.915 22.474 1.00 65.04 382 ALA A CA 1
ATOM 2725 C C . ALA A 1 382 ? 66.606 22.845 23.448 1.00 66.52 382 ALA A C 1
ATOM 2726 O O . ALA A 1 382 ? 66.170 23.021 24.584 1.00 67.14 382 ALA A O 1
ATOM 2728 N N . THR A 1 383 ? 67.717 23.435 23.012 1.00 68.38 383 THR A N 1
ATOM 2729 C CA . THR A 1 383 ? 68.479 24.348 23.864 1.00 70.39 383 THR A CA 1
ATOM 2730 C C . THR A 1 383 ? 68.276 25.793 23.419 1.00 71.64 383 THR A C 1
ATOM 2731 O O . THR A 1 383 ? 68.689 26.728 24.102 1.00 72.16 383 THR A O 1
ATOM 2735 N N . SER A 1 384 ? 67.642 25.959 22.262 1.00 73.00 384 SER A N 1
ATOM 2736 C CA . SER A 1 384 ? 67.344 27.275 21.707 1.00 73.98 384 SER A CA 1
ATOM 2737 C C . SER A 1 384 ? 66.026 27.749 22.319 1.00 74.49 384 SER A C 1
ATOM 2738 O O . SER A 1 384 ? 65.732 28.947 22.357 1.00 75.29 384 SER A O 1
ATOM 2741 N N . ILE A 1 385 ? 65.245 26.783 22.795 1.00 74.53 385 ILE A N 1
ATOM 2742 C CA . ILE A 1 385 ? 63.946 27.032 23.413 1.00 73.75 385 ILE A CA 1
ATOM 2743 C C . ILE A 1 385 ? 64.070 27.677 24.786 1.00 73.95 385 ILE A C 1
ATOM 2744 O O . ILE A 1 385 ? 64.809 27.192 25.649 1.00 73.56 385 ILE A O 1
ATOM 2749 N N . GLU A 1 386 ? 63.328 28.768 24.972 1.00 73.85 386 GLU A N 1
ATOM 2750 C CA . GL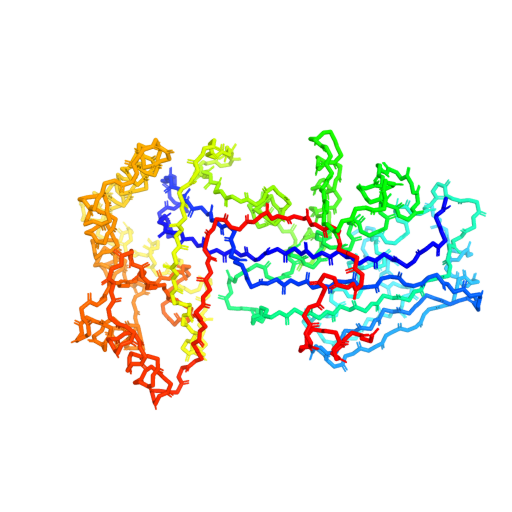U A 1 386 ? 63.307 29.516 26.224 1.00 73.41 386 GLU A CA 1
ATOM 2751 C C . GLU A 1 386 ? 62.843 28.625 27.369 1.00 72.45 386 GLU A C 1
ATOM 2752 O O . GLU A 1 386 ? 62.689 27.412 27.211 1.00 71.82 386 GLU A O 1
ATOM 2758 N N . ASP A 1 387 ? 62.598 29.236 28.519 1.00 71.73 387 ASP A N 1
ATOM 2759 C CA . ASP A 1 387 ? 62.164 28.484 29.683 1.00 70.47 387 ASP A CA 1
ATOM 2760 C C . ASP A 1 387 ? 60.651 28.301 29.723 1.00 68.41 387 ASP A C 1
ATOM 2761 O O . ASP A 1 387 ? 60.160 27.182 29.871 1.00 69.11 387 ASP A O 1
ATOM 2766 N N . PRO A 1 388 ? 59.889 29.398 29.600 1.00 66.70 388 PRO A N 1
ATOM 2767 C CA . PRO A 1 388 ? 58.427 29.288 29.628 1.00 65.36 388 PRO A CA 1
ATOM 2768 C C . PRO A 1 388 ? 57.945 28.261 28.604 1.00 64.84 388 PRO A C 1
ATOM 2769 O O . PRO A 1 388 ? 57.115 27.396 28.903 1.00 65.96 388 PRO A O 1
ATOM 2773 N N . VAL A 1 389 ? 58.479 28.361 27.394 1.00 63.19 389 VAL A N 1
ATOM 2774 C CA . VAL A 1 389 ? 58.114 27.439 26.330 1.00 61.08 389 VAL A CA 1
ATOM 2775 C C . VAL A 1 389 ? 58.552 26.027 26.698 1.00 60.46 389 VAL A C 1
ATOM 2776 O O . VAL A 1 389 ? 57.762 25.086 26.619 1.00 59.47 389 VAL A O 1
ATOM 2780 N N . ARG A 1 390 ? 59.808 25.886 27.115 1.00 60.64 390 ARG A N 1
ATOM 2781 C CA . ARG A 1 390 ? 60.347 24.584 27.503 1.00 61.34 390 ARG A CA 1
ATOM 2782 C C . ARG A 1 390 ? 59.527 23.933 28.615 1.00 61.43 390 ARG A C 1
ATOM 2783 O O . ARG A 1 390 ? 59.339 22.714 28.633 1.00 61.10 390 ARG A O 1
ATOM 2791 N N . GLN A 1 391 ? 59.045 24.746 29.547 1.00 61.36 391 GLN A N 1
ATOM 2792 C CA . GLN A 1 391 ? 58.239 24.227 30.636 1.00 61.75 391 GLN A CA 1
ATOM 2793 C C . GLN A 1 391 ? 56.932 23.646 30.101 1.00 61.61 391 GLN A C 1
ATOM 2794 O O . GLN A 1 391 ? 56.525 22.549 30.480 1.00 60.84 391 GLN A O 1
ATOM 2800 N N . ALA A 1 392 ? 56.283 24.384 29.207 1.00 61.94 392 ALA A N 1
ATOM 2801 C CA . ALA A 1 392 ? 55.016 23.948 28.630 1.00 61.41 392 ALA A CA 1
ATOM 2802 C C . ALA A 1 392 ? 55.171 22.778 27.653 1.00 60.92 392 ALA A C 1
ATOM 2803 O O . ALA A 1 392 ? 54.203 22.072 27.364 1.00 60.79 392 ALA A O 1
ATOM 2805 N N . LEU A 1 393 ? 56.386 22.574 27.152 1.00 60.71 393 LEU A N 1
ATOM 2806 C CA . LEU A 1 393 ? 56.659 21.497 26.198 1.00 61.18 393 LEU A CA 1
ATOM 2807 C C . LEU A 1 393 ? 57.356 20.272 26.816 1.00 62.04 393 LEU A C 1
ATOM 2808 O O . LEU A 1 393 ? 56.954 19.127 26.578 1.00 61.39 393 LEU A O 1
ATOM 2813 N N . GLY A 1 394 ? 58.399 20.521 27.602 1.00 62.22 394 GLY A N 1
ATOM 2814 C CA . GLY A 1 394 ? 59.137 19.435 28.221 1.00 62.33 394 GLY A CA 1
ATOM 2815 C C . GLY A 1 394 ? 60.613 19.541 27.889 1.00 62.85 394 GLY A C 1
ATOM 2816 O O . GLY A 1 394 ? 61.092 18.742 27.058 1.00 62.87 394 GLY A O 1
#

Secondary structure (DSSP, 8-state):
---SPEEEEEEEEEEEE-TTGGGGT--EEEEEEEEEEEEEEEE-SSSEEEEEETTTTEEEEEEHHHHHTS---HHHHHHTSS---S-TTHHHHHHHHHHHHHHHTTSSS---EEEEEEESSPTTSSS-HHHHHHHHHHHHHHHHTTSS--GGGG--SEE---HHHHHHHHHHHHHHHHHHHSS--SHHHHHHHH-SEEEESSS-EEE-S----EEEEEEE------HHHHHHHHHHHHHHSHHHHHHHHHHHHHHHHHHHHHHHHHTT---HHHHHHHHHHHHHHHHHHHHHT---HHHHHHHHHHHHTT-EEEE-SS-SSSEEEEEE-TT--HHHHHHHHHHHHHTT-EEEEEEES---SEEE-TTTS-HHHHHHH-